Protein AF-A0AAV1FDQ7-F1 (afdb_monomer)

Radius of gyration: 125.95 Å; Cα contacts (8 Å, |Δi|>4): 71; chains: 1; bounding box: 216×86×401 Å

Organism: Xyrichtys novacula (NCBI:txid13765)

Sequence (622 aa):
MDLMEIDDGIYMKRNLRMDGADLQRRKSPSRCVSVSLGLLCAVLLAGNAAQFIYYYLFGHPISAYLMPAGNSSGALTTDREQFEAKLSNLTTEKDQLQNSYDLLRTDKEALLTRFNTLQTETEQLQSKCKSLGADKDQLEEKIDKVRGNLTREKDQLQQNYNNISEEKDQLQTNLNNMQENLDTLQKEKDEVQTKLVTMRTNRDELQRSCSSLKSDKDELQISLTNLTLSRNQLQNSFDSLMAEKRGLQTLHDSLQREREKLQTESRSLGRDKDQLEKMIDKVRGNLTEEKDQLQQNYNNLRRERDQLQTNFNNMQKNNANLQKDKANLQTNRDDIQRSYNSLRSEKDQLQRGKDALQTRYSSLQREKDQLQQNFNTVKQEKDQLQTNFANVQKNYANLQRDKADLQTKFTTLTTNRDALQRSYNSLRSEKDQLHRDKDALQTRYSSLQREKDQLQQNYNAAKREKDQLQTNFANVQKNYANLQRDKADLQTNRDDIHRRYTSLRSEKEQLQRSKDALQTRYSSLQRETEQLRTNLSSVTAVKDQLEKKICKIKGRPCEAGWRRFDISCYYISTAKKTWSSSRAQCALSGADLAIIDSREEQVSEVGRKGEVIRACSALSKI

Foldseek 3Di:
DDDDDDDDDDDDDDDDDDDDDDDDDDDDDDPDPVVVVVVVVVVVVVVVVVVVVVCVPPDDDDDYDDDDDDDDDDDPPPVVVVVVVVVVVVVVVVVVVVVVVVVVVVVVVVVVVVVVVVVVVVVVVVVVVVVVVVVVVVVVVVVVVVVVVVVVVVVVVVVVVVVVVVVVVVVVVVVVVVVVVVVVVVVVVVVVVVVVVVVVVVVVVVVVVVVVVVVVVVVVVVVVVVVVVVVVVVVVVVVVVVVVVVVVVVVVVVVVVVVVPPPPPPDDDDDDDDPDVPDPCPVVPVVVVVVVVVVVVVVVVVVVVVVVVVVVVVVVVVVVVVVVVVVVVVVVVVVVVVVVVVVVVVVVVVVVVVVVVVVVVVVVVVVVVVVVVVVVVVVVVVVVVVVVVVVVVVVVVVVVVVVVVVVVVVVVVVVVVVVVVVVVVVVVVVVVVVVVVVVVVVVVVVVVVVVVVVVVVVVVVVVVVVVVVVVVVVVVVVVVVVVVVVVVVVVVVVVVVVVVVVVVVVVVVVVVVVVVVVVVVVVVVVVVVVVVVVVVVVVVVVVVVVVVVPPDDDDDDDDPQWDDDRQWTWHFDPDDDDPVVVQVVLVVVVWGWDDDDDPVSVPVDDDDDPDDTIITIDRDDD

Solvent-accessible surface area (backbone atoms only — not comparable to full-atom values): 35989 Å² total; per-residue (Å²): 136,81,90,83,87,87,90,83,88,85,89,86,87,78,89,81,82,89,84,89,85,88,84,83,88,82,82,88,81,89,87,68,71,72,63,63,57,54,56,56,53,54,54,57,52,54,53,53,53,52,56,55,50,56,59,70,76,70,72,76,90,80,82,86,90,86,88,83,90,79,91,81,91,88,80,67,64,65,62,50,51,52,50,51,50,50,50,50,50,53,47,51,53,48,52,50,50,48,50,54,49,53,51,51,49,50,51,49,51,53,50,50,53,52,48,52,50,52,49,53,51,48,53,50,50,51,52,50,51,52,51,53,48,52,53,48,54,55,48,52,52,48,50,51,51,51,52,52,50,53,50,52,53,50,51,50,51,51,49,51,48,52,52,53,49,51,52,49,53,51,50,50,51,52,50,51,54,52,50,54,50,50,53,49,52,50,51,51,48,53,51,52,51,50,52,52,51,52,51,48,53,52,49,54,51,50,50,52,50,51,54,50,53,50,50,53,50,53,54,50,50,53,51,52,52,52,52,51,52,53,50,52,54,51,50,55,54,52,55,53,55,55,53,54,55,52,56,55,53,57,56,55,66,53,59,59,62,63,64,69,73,76,72,75,88,80,80,86,88,84,80,89,88,70,98,72,88,80,80,72,66,80,76,64,54,73,68,49,59,60,52,51,53,52,52,52,50,52,53,48,56,49,50,52,49,54,50,51,50,51,50,50,54,51,51,52,52,50,51,52,48,51,52,50,51,51,53,51,53,50,50,53,49,53,50,50,51,52,52,50,54,51,53,50,51,50,51,54,49,52,50,52,52,49,54,52,49,53,50,51,51,53,49,51,50,51,51,50,55,50,52,53,50,50,50,52,51,56,50,51,52,50,56,48,50,52,52,50,50,54,50,52,53,51,50,52,55,49,53,54,48,52,50,52,52,50,52,53,50,52,52,49,52,50,52,52,51,52,52,49,51,51,52,51,53,51,53,51,52,50,53,53,48,52,49,53,52,50,54,53,49,52,52,50,51,55,50,53,50,51,52,52,53,50,50,53,51,52,50,54,50,54,50,51,52,50,56,49,49,52,52,50,50,53,50,52,52,51,50,52,54,48,53,53,48,53,52,51,51,49,50,51,50,51,52,49,51,50,50,52,52,53,49,53,49,52,50,51,54,50,52,49,53,51,50,53,52,50,53,50,52,52,54,50,51,51,51,53,52,50,52,52,52,54,54,52,53,56,59,52,57,59,54,60,63,61,62,69,72,71,76,85,80,86,88,85,85,71,61,92,89,40,51,72,55,99,82,37,37,36,40,81,56,92,77,91,69,56,72,75,58,49,39,56,53,23,49,76,72,76,23,41,62,53,82,85,88,49,75,73,72,56,65,81,61,82,89,90,66,103,66,95,76,71,37,28,34,40,82,68,86,131

pLDDT: mean 76.44, std 18.65, range [29.14, 95.94]

InterPro domains:
  IPR016186 C-type lectin-like/link domain superfamily [G3DSA:3.10.100.10] (556-614)
  IPR016187 C-type lectin fold [SSF56436] (551-602)
  IPR053108 Chlamydial Translocated Actin-Recruiting Phosphoprotein [PTHR36975] (445-554)

Secondary structure (DSSP, 8-state):
--------------------------------SHHHHHHHHHHHHHHHHHHHHHHHHS---------------SSSHHHHHHHHHHHHHHHHHHHHHHHHHHHHHHHHHHHHHHHHHHHHHHHHHHHHHHHHHHHHHHHHHHHHHHHHHHHHHHHHHHHHHHHHHHHHHHHHHHHHHHHHHHHHHHHHHHHHHHHHHHHHHHHHHHHHHHHHHHHHHHHHHHHHHHHHHHHHHHHHHHHHHHHHHHHHHHHHHHHHHHHGGGSSSS------S-TTS-SSGGGTTHHHHHHHHHHHHHHHHHHHHHHHHHHHHHHHHHHHHHHHHHHHHHHHHHHHHHHHHHHHHHHHHHHHHHHHHHHHHHHHHHHHHHHHHHHHHHHHHHHHHHHHHHHHHHHHHHHHHHHHHHHHHHHHHHHHHHHHHHHHHHHHHHHHHHHHHHHHHHHHHHHHHHHHHHHHHHHHHHHHHHHHHHHHHHHHHHHHHHHHHHHHHHHHHHHHHHHHHHHHHHHHHHHHHHHHHHHHHHHHHHHHHHHHHHHHHHHHHHHHHHHTTSTTS---PPPTTPEEETTEEEEE--S---HHHHHHHHHHTT-EE----SHHHHHS---SSSS---EEEE----

Mean predicted aligned error: 24.31 Å

Structure (mmCIF, N/CA/C/O backbone):
data_AF-A0AAV1FDQ7-F1
#
_entry.id   AF-A0AAV1FDQ7-F1
#
loop_
_atom_site.group_PDB
_atom_site.id
_atom_site.type_symbol
_atom_site.label_atom_id
_atom_site.label_alt_id
_atom_site.label_comp_id
_atom_site.label_asym_id
_atom_site.label_entity_id
_atom_site.label_seq_id
_atom_site.pdbx_PDB_ins_code
_atom_site.Cartn_x
_atom_site.Cartn_y
_atom_site.Cartn_z
_atom_site.occupancy
_atom_site.B_iso_or_equiv
_atom_site.auth_seq_id
_atom_site.auth_comp_id
_atom_site.auth_asym_id
_atom_site.auth_atom_id
_atom_site.pdbx_PDB_model_num
ATOM 1 N N . MET A 1 1 ? -17.562 -57.850 25.272 1.00 39.81 1 MET A N 1
ATOM 2 C CA . MET A 1 1 ? -17.721 -58.477 23.950 1.00 39.81 1 MET A CA 1
ATOM 3 C C . MET A 1 1 ? -16.662 -57.874 23.052 1.00 39.81 1 MET A C 1
ATOM 5 O O . MET A 1 1 ? -16.782 -56.713 22.693 1.00 39.81 1 MET A O 1
ATOM 9 N N . ASP A 1 2 ? -15.598 -58.664 22.913 1.00 41.19 2 ASP A N 1
ATOM 10 C CA . ASP A 1 2 ? -14.579 -58.796 21.860 1.00 41.19 2 ASP A CA 1
ATOM 11 C C . ASP A 1 2 ? -13.880 -57.526 21.340 1.00 41.19 2 ASP A C 1
ATOM 13 O O . ASP A 1 2 ? -14.502 -56.664 20.731 1.00 41.19 2 ASP A O 1
ATOM 17 N N . LEU A 1 3 ? -12.617 -57.266 21.711 1.00 43.78 3 LEU A N 1
ATOM 18 C CA . LEU A 1 3 ? -11.349 -57.901 21.271 1.00 43.78 3 LEU A CA 1
ATOM 19 C C . LEU A 1 3 ? -11.074 -57.736 19.772 1.00 43.78 3 LEU A C 1
ATOM 21 O O . LEU A 1 3 ? -11.681 -58.424 18.962 1.00 43.78 3 LEU A O 1
ATOM 25 N N . MET A 1 4 ? -10.047 -56.944 19.440 1.00 31.88 4 MET A N 1
ATOM 26 C CA . MET A 1 4 ? -8.878 -57.492 18.744 1.00 31.88 4 MET A CA 1
ATOM 27 C C . MET A 1 4 ? -7.680 -56.533 18.802 1.00 31.88 4 MET A C 1
ATOM 29 O O . MET A 1 4 ? -7.767 -55.372 18.410 1.00 31.88 4 MET A O 1
ATOM 33 N N . GLU A 1 5 ? -6.579 -57.070 19.321 1.00 38.28 5 GLU A N 1
ATOM 34 C CA . GLU A 1 5 ? -5.202 -56.590 19.210 1.00 38.28 5 GLU A CA 1
ATOM 35 C C . GLU A 1 5 ? -4.737 -56.553 17.741 1.00 38.28 5 GLU A C 1
ATOM 37 O O . GLU A 1 5 ? -5.259 -57.298 16.910 1.00 38.28 5 GLU A O 1
ATOM 42 N N . ILE A 1 6 ? -3.716 -55.747 17.430 1.00 36.31 6 ILE A N 1
ATOM 43 C CA . ILE A 1 6 ? -2.379 -56.230 17.028 1.00 36.31 6 ILE A CA 1
ATOM 44 C C . ILE A 1 6 ? -1.391 -55.050 16.953 1.00 36.31 6 ILE A C 1
ATOM 46 O O . ILE A 1 6 ? -1.737 -53.913 16.641 1.00 36.31 6 ILE A O 1
ATOM 50 N N . ASP A 1 7 ? -0.182 -55.429 17.340 1.00 33.66 7 ASP A N 1
ATOM 51 C CA . ASP A 1 7 ? 1.069 -54.763 17.676 1.00 33.66 7 ASP A CA 1
ATOM 52 C C . ASP A 1 7 ? 1.894 -54.243 16.470 1.00 33.66 7 ASP A C 1
ATOM 54 O O . ASP A 1 7 ? 1.468 -54.340 15.321 1.00 33.66 7 ASP A O 1
ATOM 58 N N . ASP A 1 8 ? 3.108 -53.777 16.797 1.00 35.78 8 ASP A N 1
ATOM 59 C CA . ASP A 1 8 ? 4.265 -53.342 15.983 1.00 35.78 8 ASP A CA 1
ATOM 60 C C . ASP A 1 8 ? 4.381 -51.805 15.852 1.00 35.78 8 ASP A C 1
ATOM 62 O O . ASP A 1 8 ? 3.680 -51.152 15.088 1.00 35.78 8 ASP A O 1
ATOM 66 N N . GLY A 1 9 ? 5.237 -51.080 16.579 1.00 33.59 9 GLY A N 1
ATOM 67 C CA . GLY A 1 9 ? 6.568 -51.420 17.073 1.00 33.59 9 GLY A CA 1
ATOM 68 C C . GLY A 1 9 ? 7.627 -50.846 16.127 1.00 33.59 9 GLY A C 1
ATOM 69 O O . GLY A 1 9 ? 7.835 -51.389 15.055 1.00 33.59 9 GLY A O 1
ATOM 70 N N . ILE A 1 10 ? 8.295 -49.751 16.520 1.00 37.28 10 ILE A N 1
ATOM 71 C CA . ILE A 1 10 ? 9.750 -49.532 16.378 1.00 37.28 10 ILE A CA 1
ATOM 72 C C . ILE A 1 10 ? 10.156 -48.315 17.230 1.00 37.28 10 ILE A C 1
ATOM 74 O O . ILE A 1 10 ? 9.816 -47.158 16.986 1.00 37.28 10 ILE A O 1
ATOM 78 N N . TYR A 1 11 ? 10.906 -48.651 18.274 1.00 33.81 11 TYR A N 1
ATOM 79 C CA . TYR A 1 11 ? 11.728 -47.806 19.129 1.00 33.81 11 TYR A CA 1
ATOM 80 C C . TYR A 1 11 ? 12.886 -47.158 18.349 1.00 33.81 11 TYR A C 1
ATOM 82 O O . TYR A 1 11 ? 13.502 -47.816 17.519 1.00 33.81 11 TYR A O 1
ATOM 90 N N . MET A 1 12 ? 13.312 -45.953 18.747 1.00 32.78 12 MET A N 1
ATOM 91 C CA . MET A 1 12 ? 14.626 -45.755 19.393 1.00 32.78 12 MET A CA 1
ATOM 92 C C . MET A 1 12 ? 14.861 -44.279 19.737 1.00 32.78 12 MET A C 1
ATOM 94 O O . MET A 1 12 ? 15.244 -43.446 18.921 1.00 32.78 12 MET A O 1
ATOM 98 N N . LYS A 1 13 ? 14.689 -43.995 21.026 1.00 39.06 13 LYS A N 1
ATOM 99 C CA . LYS A 1 13 ? 15.276 -42.874 21.754 1.00 39.06 13 LYS A CA 1
ATOM 100 C C . LYS A 1 13 ? 16.568 -43.410 22.375 1.00 39.06 13 LYS A C 1
ATOM 102 O O . LYS A 1 13 ? 16.488 -44.391 23.112 1.00 39.06 13 LYS A O 1
ATOM 107 N N . ARG A 1 14 ? 17.727 -42.781 22.155 1.00 32.84 14 ARG A N 1
ATOM 108 C CA . ARG A 1 14 ? 18.859 -42.868 23.098 1.00 32.84 14 ARG A CA 1
ATOM 109 C C . ARG A 1 14 ? 19.890 -41.762 22.885 1.00 32.84 14 ARG A C 1
ATOM 111 O O . ARG A 1 14 ? 20.634 -41.750 21.915 1.00 32.84 14 ARG A O 1
ATOM 118 N N . ASN A 1 15 ? 19.947 -40.884 23.883 1.00 36.38 15 ASN A N 1
ATOM 119 C CA . ASN A 1 15 ? 21.189 -40.286 24.359 1.00 36.38 15 ASN A CA 1
ATOM 120 C C . ASN A 1 15 ? 22.180 -41.395 24.743 1.00 36.38 15 ASN A C 1
ATOM 122 O O . ASN A 1 15 ? 21.734 -42.416 25.271 1.00 36.38 15 ASN A O 1
ATOM 126 N N . LEU A 1 16 ? 23.487 -41.143 24.608 1.00 34.88 16 LEU A N 1
ATOM 127 C CA . LEU A 1 16 ? 24.460 -41.215 25.714 1.00 34.88 16 LEU A CA 1
ATOM 128 C C . LEU A 1 16 ? 25.913 -40.989 25.243 1.00 34.88 16 LEU A C 1
ATOM 130 O O . LEU A 1 16 ? 26.389 -41.642 24.327 1.00 34.88 16 LEU A O 1
ATOM 134 N N . ARG A 1 17 ? 26.577 -40.119 26.016 1.00 29.23 17 ARG A N 1
ATOM 135 C CA . ARG A 1 17 ? 27.953 -40.175 26.545 1.00 29.23 17 ARG A CA 1
ATOM 136 C C . ARG A 1 17 ? 29.190 -40.151 25.634 1.00 29.23 17 ARG A C 1
ATOM 138 O O . ARG A 1 17 ? 29.444 -41.023 24.818 1.00 29.23 17 ARG A O 1
ATOM 145 N N . MET A 1 18 ? 30.018 -39.171 26.000 1.00 41.91 18 MET A N 1
ATOM 146 C CA . MET A 1 18 ? 31.480 -39.162 26.025 1.00 41.91 18 MET A CA 1
ATOM 147 C C . MET A 1 18 ? 32.102 -40.459 26.564 1.00 41.91 18 MET A C 1
ATOM 149 O O . MET A 1 18 ? 31.639 -40.969 27.582 1.00 41.91 18 MET A O 1
ATOM 153 N N . ASP A 1 19 ? 33.223 -40.865 25.970 1.00 30.69 19 ASP A N 1
ATOM 154 C CA . ASP A 1 19 ? 34.445 -41.218 26.702 1.00 30.69 19 ASP A CA 1
ATOM 155 C C . ASP A 1 19 ? 35.667 -41.062 25.783 1.00 30.69 19 ASP A C 1
ATOM 157 O O . ASP A 1 19 ? 35.579 -41.230 24.565 1.00 30.69 19 ASP A O 1
ATOM 161 N N . GLY A 1 20 ? 36.786 -40.645 26.375 1.00 34.03 20 GLY A N 1
ATOM 162 C CA . GLY A 1 20 ? 38.020 -40.305 25.675 1.00 34.03 20 GLY A CA 1
ATOM 163 C C . GLY A 1 20 ? 38.980 -41.476 25.469 1.00 34.03 20 GLY A C 1
ATOM 164 O O . GLY A 1 20 ? 38.805 -42.560 26.016 1.00 34.03 20 GLY A O 1
ATOM 165 N N . ALA A 1 21 ? 40.051 -41.209 24.721 1.00 31.16 21 ALA A N 1
ATOM 166 C CA . ALA A 1 21 ? 41.313 -41.931 24.829 1.00 31.16 21 ALA A CA 1
ATOM 167 C C . ALA A 1 21 ? 42.469 -41.043 24.340 1.00 31.16 21 ALA A C 1
ATOM 169 O O . ALA A 1 21 ? 42.507 -40.597 23.195 1.00 31.16 21 ALA A O 1
ATOM 170 N N . ASP A 1 22 ? 43.391 -40.798 25.261 1.00 33.78 22 ASP A N 1
ATOM 171 C CA . ASP A 1 22 ? 44.735 -40.256 25.084 1.00 33.78 22 ASP A CA 1
ATOM 172 C C . ASP A 1 22 ? 45.698 -41.427 24.794 1.00 33.78 22 ASP A C 1
ATOM 174 O O . ASP A 1 22 ? 45.510 -42.488 25.387 1.00 33.78 22 ASP A O 1
ATOM 178 N N . LEU A 1 23 ? 46.698 -41.258 23.909 1.00 32.56 23 LEU A N 1
ATOM 179 C CA . LEU A 1 23 ? 48.021 -41.927 23.958 1.00 32.56 23 LEU A CA 1
ATOM 180 C C . LEU A 1 23 ? 48.920 -41.590 22.741 1.00 32.56 23 LEU A C 1
ATOM 182 O O . LEU A 1 23 ? 48.810 -42.144 21.654 1.00 32.56 23 LEU A O 1
ATOM 186 N N . GLN A 1 24 ? 49.887 -40.711 23.017 1.00 32.94 24 GLN A N 1
ATOM 187 C CA . GLN A 1 24 ? 51.336 -40.851 22.769 1.00 32.94 24 GLN A CA 1
ATOM 188 C C . GLN A 1 24 ? 51.938 -41.108 21.361 1.00 32.94 24 GLN A C 1
ATOM 190 O O . GLN A 1 24 ? 51.917 -42.199 20.810 1.00 32.94 24 GLN A O 1
ATOM 195 N N . ARG A 1 25 ? 52.751 -40.111 20.954 1.00 33.16 25 ARG A N 1
ATOM 196 C CA . ARG A 1 25 ? 54.178 -40.184 20.529 1.00 33.16 25 ARG A CA 1
ATOM 197 C C . ARG A 1 25 ? 54.623 -41.312 19.569 1.00 33.16 25 ARG A C 1
ATOM 199 O O . ARG A 1 25 ? 54.860 -42.429 20.014 1.00 33.16 25 ARG A O 1
ATOM 206 N N . ARG A 1 26 ? 55.157 -40.908 18.397 1.00 29.14 26 ARG A N 1
ATOM 207 C CA . ARG A 1 26 ? 56.609 -40.993 18.051 1.00 29.14 26 ARG A CA 1
ATOM 208 C C . ARG A 1 26 ? 56.973 -40.342 16.692 1.00 29.14 26 ARG A C 1
ATOM 210 O O . ARG A 1 26 ? 56.459 -40.720 15.655 1.00 29.14 26 ARG A O 1
ATOM 217 N N . LYS A 1 27 ? 57.911 -39.384 16.771 1.00 32.66 27 LYS A N 1
ATOM 218 C CA . LYS A 1 27 ? 59.115 -39.107 15.941 1.00 32.66 27 LYS A CA 1
ATOM 219 C C . LYS A 1 27 ? 59.131 -39.439 14.422 1.00 32.66 27 LYS A C 1
ATOM 221 O O . LYS A 1 27 ? 59.220 -40.606 14.074 1.00 32.66 27 LYS A O 1
ATOM 226 N N . SER A 1 28 ? 59.156 -38.364 13.604 1.00 42.03 28 SER A N 1
ATOM 227 C CA . SER A 1 28 ? 60.113 -37.930 12.527 1.00 42.03 28 SER A CA 1
ATOM 228 C C . SER A 1 28 ? 60.907 -38.955 11.672 1.00 42.03 28 SER A C 1
ATOM 230 O O . SER A 1 28 ? 61.132 -40.061 12.144 1.00 42.03 28 SER A O 1
ATOM 232 N N . PRO A 1 29 ? 61.537 -38.590 10.512 1.00 46.94 29 PRO A N 1
ATOM 233 C CA . PRO A 1 29 ? 61.459 -37.382 9.651 1.00 46.94 29 PRO A CA 1
ATOM 234 C C . PRO A 1 29 ? 61.401 -37.683 8.118 1.00 46.94 29 PRO A C 1
ATOM 236 O O . PRO A 1 29 ? 62.056 -38.604 7.637 1.00 46.94 29 PRO A O 1
ATOM 239 N N . SER A 1 30 ? 60.747 -36.847 7.297 1.00 39.66 30 SER A N 1
ATOM 240 C CA . SER A 1 30 ? 60.911 -36.936 5.829 1.00 39.66 30 SER A CA 1
ATOM 241 C C . SER A 1 30 ? 62.027 -36.012 5.342 1.00 39.66 30 SER A C 1
ATOM 243 O O . SER A 1 30 ? 61.880 -34.796 5.209 1.00 39.66 30 SER A O 1
ATOM 245 N N . ARG A 1 31 ? 63.184 -36.640 5.127 1.00 53.75 31 ARG A N 1
ATOM 246 C CA . ARG A 1 31 ? 64.336 -36.139 4.382 1.00 53.75 31 ARG A CA 1
ATOM 247 C C . ARG A 1 31 ? 63.943 -35.993 2.908 1.00 53.75 31 ARG A C 1
ATOM 249 O O . ARG A 1 31 ? 63.901 -36.997 2.212 1.00 53.75 31 ARG A O 1
ATOM 256 N N . CYS A 1 32 ? 63.690 -34.778 2.421 1.00 52.53 32 CYS A N 1
ATOM 257 C CA . CYS A 1 32 ? 63.783 -34.517 0.973 1.00 52.53 32 CYS A CA 1
ATOM 258 C C . CYS A 1 32 ? 63.946 -33.040 0.569 1.00 52.53 32 CYS A C 1
ATOM 260 O O . CYS A 1 32 ? 64.298 -32.775 -0.574 1.00 52.53 32 CYS A O 1
ATOM 262 N N . VAL A 1 33 ? 63.742 -32.068 1.468 1.00 53.34 33 VAL A N 1
ATOM 263 C CA . VAL A 1 33 ? 63.750 -30.636 1.084 1.00 53.34 33 VAL A CA 1
ATOM 264 C C . VAL A 1 33 ? 65.079 -29.925 1.398 1.00 53.34 33 VAL A C 1
ATOM 266 O O . VAL A 1 33 ? 65.378 -28.886 0.817 1.00 53.34 33 VAL A O 1
ATOM 269 N N . SER A 1 34 ? 65.949 -30.508 2.231 1.00 56.62 34 SER A N 1
ATOM 270 C CA . SER A 1 34 ? 67.264 -29.921 2.546 1.00 56.62 34 SER A CA 1
ATOM 271 C C . SER A 1 34 ? 68.376 -30.259 1.542 1.00 56.62 34 SER A C 1
ATOM 273 O O . SER A 1 34 ? 69.405 -29.589 1.541 1.00 56.62 34 SER A O 1
ATOM 275 N N . VAL A 1 35 ? 68.191 -31.259 0.670 1.00 56.72 35 VAL A N 1
ATOM 276 C CA . VAL A 1 35 ? 69.197 -31.647 -0.344 1.00 56.72 35 VAL A CA 1
ATOM 277 C C . VAL A 1 35 ? 69.063 -30.797 -1.618 1.00 56.72 35 VAL A C 1
ATOM 279 O O . VAL A 1 35 ? 70.065 -30.456 -2.242 1.00 56.72 35 VAL A O 1
ATOM 282 N N . SER A 1 36 ? 67.849 -30.348 -1.949 1.00 56.47 36 SER A N 1
ATOM 283 C CA . SER A 1 36 ? 67.568 -29.533 -3.142 1.00 56.47 36 SER A CA 1
ATOM 284 C C . SER A 1 36 ? 68.010 -28.072 -2.996 1.00 56.47 36 SER A C 1
ATOM 286 O O . SER A 1 36 ? 68.408 -27.446 -3.975 1.00 56.47 36 SER A O 1
ATOM 288 N N . LEU A 1 37 ? 67.990 -27.531 -1.772 1.00 58.34 37 LEU A N 1
ATOM 289 C CA . LEU A 1 37 ? 68.412 -26.152 -1.495 1.00 58.34 37 LEU A CA 1
ATOM 290 C C . LEU A 1 37 ? 69.946 -26.017 -1.388 1.00 58.34 37 LEU A C 1
ATOM 292 O O . LEU A 1 37 ? 70.502 -24.973 -1.721 1.00 58.34 37 LEU A O 1
ATOM 296 N N . GLY A 1 38 ? 70.645 -27.089 -0.989 1.00 63.59 38 GLY A N 1
ATOM 297 C CA . GLY A 1 38 ? 72.112 -27.126 -0.913 1.00 63.59 38 GLY A CA 1
ATOM 298 C C . GLY A 1 38 ? 72.805 -27.188 -2.281 1.00 63.59 38 GLY A C 1
ATOM 299 O O . GLY A 1 38 ? 73.820 -26.525 -2.483 1.00 63.59 38 GLY A O 1
ATOM 300 N N . LEU A 1 39 ? 72.232 -27.918 -3.249 1.00 61.91 39 LEU A N 1
ATOM 301 C CA . LEU A 1 39 ? 72.766 -28.007 -4.618 1.00 61.91 39 LEU A CA 1
ATOM 302 C C . LEU A 1 39 ? 72.620 -26.688 -5.398 1.00 61.91 39 LEU A C 1
ATOM 304 O O . LEU A 1 39 ? 73.506 -26.331 -6.171 1.00 61.91 39 LEU A O 1
ATOM 308 N N . LEU A 1 40 ? 71.553 -25.923 -5.144 1.00 63.06 40 LEU A N 1
ATOM 309 C CA . LEU A 1 40 ? 71.305 -24.628 -5.789 1.00 63.06 40 LEU A CA 1
ATOM 310 C C . LEU A 1 40 ? 72.262 -23.524 -5.294 1.00 63.06 40 LEU A C 1
ATOM 312 O O . LEU A 1 40 ? 72.728 -22.716 -6.096 1.00 63.06 40 LEU A O 1
ATOM 316 N N . CYS A 1 41 ? 72.644 -23.537 -4.011 1.00 64.06 41 CYS A N 1
ATOM 317 C CA . CYS A 1 41 ? 73.664 -22.623 -3.478 1.00 64.06 41 CYS A CA 1
ATOM 318 C C . CYS A 1 41 ? 75.093 -22.959 -3.948 1.00 64.06 41 CYS A C 1
ATOM 320 O O . CYS A 1 41 ? 75.891 -22.045 -4.152 1.00 64.06 41 CYS A O 1
ATOM 322 N N . ALA A 1 42 ? 75.427 -24.237 -4.173 1.00 66.06 42 ALA A N 1
ATOM 323 C CA . ALA A 1 42 ? 76.756 -24.637 -4.652 1.00 66.06 42 ALA A CA 1
ATOM 324 C C . ALA A 1 42 ? 77.011 -24.242 -6.124 1.00 66.06 42 ALA A C 1
ATOM 326 O O . ALA A 1 42 ? 78.117 -23.822 -6.466 1.00 66.06 42 ALA A O 1
ATOM 327 N N . VAL A 1 43 ? 75.986 -24.300 -6.985 1.00 71.94 43 VAL A N 1
ATOM 328 C CA . VAL A 1 43 ? 76.089 -23.895 -8.404 1.00 71.94 43 VAL A CA 1
ATOM 329 C C . VAL A 1 43 ? 76.219 -22.372 -8.551 1.00 71.94 43 VAL A C 1
ATOM 331 O O . VAL A 1 43 ? 77.006 -21.893 -9.368 1.00 71.94 43 VAL A O 1
ATOM 334 N N . LEU A 1 44 ? 75.520 -21.597 -7.716 1.00 68.69 44 LEU A N 1
ATOM 335 C CA . LEU A 1 44 ? 75.592 -20.130 -7.734 1.00 68.69 44 LEU A CA 1
ATOM 336 C C . LEU A 1 44 ? 76.906 -19.581 -7.147 1.00 68.69 44 LEU A C 1
ATOM 338 O O . LEU A 1 44 ? 77.371 -18.523 -7.577 1.00 68.69 44 LEU A O 1
ATOM 342 N N . LEU A 1 45 ? 77.548 -20.302 -6.221 1.00 69.81 45 LEU A N 1
ATOM 343 C CA . LEU A 1 45 ? 78.880 -19.946 -5.712 1.00 69.81 45 LEU A CA 1
ATOM 344 C C . LEU A 1 45 ? 80.006 -20.310 -6.697 1.00 69.81 45 LEU A C 1
ATOM 346 O O . LEU A 1 45 ? 80.949 -19.535 -6.844 1.00 69.81 45 LEU A O 1
ATOM 350 N N . ALA A 1 46 ? 79.884 -21.417 -7.441 1.00 67.81 46 ALA A N 1
ATOM 351 C CA . ALA A 1 46 ? 80.844 -21.782 -8.490 1.00 67.81 46 ALA A CA 1
ATOM 352 C C . ALA A 1 46 ? 80.797 -20.826 -9.702 1.00 67.81 46 ALA A C 1
ATOM 354 O O . ALA A 1 46 ? 81.842 -20.468 -10.245 1.00 67.81 46 ALA A O 1
ATOM 355 N N . GLY A 1 47 ? 79.604 -20.347 -10.085 1.00 69.19 47 GLY A N 1
ATOM 356 C CA . GLY A 1 47 ? 79.438 -19.363 -11.165 1.00 69.19 47 GLY A CA 1
ATOM 357 C C . GLY A 1 47 ? 80.027 -17.987 -10.834 1.00 69.19 47 GLY A C 1
ATOM 358 O O . GLY A 1 47 ? 80.709 -17.389 -11.664 1.00 69.19 47 GLY A O 1
ATOM 359 N N . ASN A 1 48 ? 79.853 -17.510 -9.597 1.00 65.06 48 ASN A N 1
ATOM 360 C CA . ASN A 1 48 ? 80.425 -16.229 -9.168 1.00 65.06 48 ASN A CA 1
ATOM 361 C C . ASN A 1 48 ? 81.953 -16.288 -8.977 1.00 65.06 48 ASN A C 1
ATOM 363 O O . ASN A 1 48 ? 82.632 -15.303 -9.259 1.00 65.06 48 ASN A O 1
ATOM 367 N N . ALA A 1 49 ? 82.518 -17.439 -8.588 1.00 64.56 49 ALA A N 1
ATOM 368 C CA . ALA A 1 49 ? 83.971 -17.630 -8.531 1.00 64.56 49 ALA A CA 1
ATOM 369 C C . ALA A 1 49 ? 84.625 -17.653 -9.932 1.00 64.56 49 ALA A C 1
ATOM 371 O O . ALA A 1 49 ? 85.707 -17.094 -10.111 1.00 64.56 49 ALA A O 1
ATOM 372 N N . ALA A 1 50 ? 83.956 -18.219 -10.946 1.00 61.53 50 ALA A N 1
ATOM 373 C CA . ALA A 1 50 ? 84.432 -18.200 -12.335 1.00 61.53 50 ALA A CA 1
ATOM 374 C C . ALA A 1 50 ? 84.393 -16.788 -12.955 1.00 61.53 50 ALA A C 1
ATOM 376 O O . ALA A 1 50 ? 85.327 -16.391 -13.654 1.00 61.53 50 ALA A O 1
ATOM 377 N N . GLN A 1 51 ? 83.361 -15.998 -12.633 1.00 61.50 51 GLN A N 1
ATOM 378 C CA . GLN A 1 51 ? 83.238 -14.601 -13.065 1.00 61.50 51 GLN A CA 1
ATOM 379 C C . GLN A 1 51 ? 84.337 -13.710 -12.451 1.00 61.50 51 GLN A C 1
ATOM 381 O O . GLN A 1 51 ? 84.863 -12.819 -13.117 1.00 61.50 51 GLN A O 1
ATOM 386 N N . PHE A 1 52 ? 84.722 -13.980 -11.198 1.00 61.94 52 PHE A N 1
ATOM 387 C CA . PHE A 1 52 ? 85.765 -13.232 -10.490 1.00 61.94 52 PHE A CA 1
ATOM 388 C C . PHE A 1 52 ? 87.183 -13.558 -11.004 1.00 61.94 52 PHE A C 1
ATOM 390 O O . PHE A 1 52 ? 88.021 -12.665 -11.085 1.00 61.94 52 PHE A O 1
ATOM 397 N N . ILE A 1 53 ? 87.446 -14.804 -11.430 1.00 62.25 53 ILE A N 1
ATOM 398 C CA . ILE A 1 53 ? 88.730 -15.223 -12.03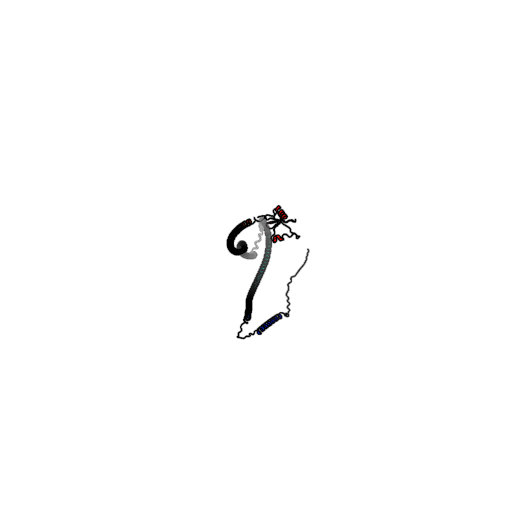4 1.00 62.25 53 ILE A CA 1
ATOM 399 C C . ILE A 1 53 ? 88.888 -14.686 -13.471 1.00 62.25 53 ILE A C 1
ATOM 401 O O . ILE A 1 53 ? 89.988 -14.285 -13.855 1.00 62.25 53 ILE A O 1
ATOM 405 N N . TYR A 1 54 ? 87.801 -14.604 -14.251 1.00 64.75 54 TYR A N 1
ATOM 406 C CA . TYR A 1 54 ? 87.822 -14.058 -15.618 1.00 64.75 54 TYR A CA 1
ATOM 407 C C . TYR A 1 54 ? 88.206 -12.568 -15.655 1.00 64.75 54 TYR A C 1
ATOM 409 O O . TYR A 1 54 ? 89.008 -12.156 -16.492 1.00 64.75 54 TYR A O 1
ATOM 417 N N . TYR A 1 55 ? 87.707 -11.769 -14.705 1.00 60.66 55 TYR A N 1
ATOM 418 C CA . TYR A 1 55 ? 88.046 -10.345 -14.618 1.00 60.66 55 TYR A CA 1
ATOM 419 C C . TYR A 1 55 ? 89.447 -10.071 -14.043 1.00 60.66 55 TYR A C 1
ATOM 421 O O . TYR A 1 55 ? 90.033 -9.042 -14.374 1.00 60.66 55 TYR A O 1
ATOM 429 N N . TYR A 1 56 ? 90.014 -10.980 -13.238 1.00 56.12 56 TYR A N 1
ATOM 430 C CA . TYR A 1 56 ? 91.338 -10.790 -12.625 1.00 56.12 56 TYR A CA 1
ATOM 431 C C . TYR A 1 56 ? 92.519 -11.305 -13.473 1.00 56.12 56 TYR A C 1
ATOM 433 O O . TYR A 1 56 ? 93.630 -10.816 -13.291 1.00 56.12 56 TYR A O 1
ATOM 441 N N . LEU A 1 57 ? 92.315 -12.252 -14.405 1.00 53.06 57 LEU A N 1
ATOM 442 C CA . LEU A 1 57 ? 93.396 -12.800 -15.252 1.00 53.06 57 LEU A CA 1
ATOM 443 C C . LEU A 1 57 ? 93.561 -12.122 -16.626 1.00 53.06 57 LEU A C 1
ATOM 445 O O . LEU A 1 57 ? 94.633 -12.239 -17.212 1.00 53.06 57 LEU A O 1
ATOM 449 N N . PHE A 1 58 ? 92.554 -11.405 -17.144 1.00 52.94 58 PHE A N 1
ATOM 450 C CA . PHE A 1 58 ? 92.599 -10.827 -18.504 1.00 52.94 58 PHE A CA 1
ATOM 451 C C . PHE A 1 58 ? 92.431 -9.298 -18.587 1.00 52.94 58 PHE A C 1
ATOM 453 O O . PHE A 1 58 ? 92.344 -8.744 -19.679 1.00 52.94 58 PHE A O 1
ATOM 460 N N . GLY A 1 59 ? 92.438 -8.584 -17.460 1.00 47.41 59 GLY A N 1
ATOM 461 C CA . GLY A 1 59 ? 92.259 -7.128 -17.413 1.00 47.41 59 GLY A CA 1
ATOM 462 C C . GLY A 1 59 ? 93.544 -6.325 -17.192 1.00 47.41 59 GLY A C 1
ATOM 463 O O . GLY A 1 59 ? 93.564 -5.477 -16.306 1.00 47.41 59 GLY A O 1
ATOM 464 N N . HIS A 1 60 ? 94.619 -6.577 -17.947 1.00 41.59 60 HIS A N 1
ATOM 465 C CA . HIS A 1 60 ? 95.811 -5.717 -17.929 1.00 41.59 60 HIS A CA 1
ATOM 466 C C . HIS A 1 60 ? 95.776 -4.690 -19.075 1.00 41.59 60 HIS A C 1
ATOM 468 O O . HIS A 1 60 ? 95.703 -5.090 -20.237 1.00 41.59 60 HIS A O 1
ATOM 474 N N . PRO A 1 61 ? 95.895 -3.378 -18.791 1.00 57.03 61 PRO A N 1
ATOM 475 C CA . PRO A 1 61 ? 96.188 -2.378 -19.803 1.00 57.03 61 PRO A CA 1
ATOM 476 C C . PRO A 1 61 ? 97.712 -2.271 -19.987 1.00 57.03 61 PRO A C 1
ATOM 478 O O . PRO A 1 61 ? 98.431 -1.819 -19.098 1.00 57.03 61 PRO A O 1
ATOM 481 N N . ILE A 1 62 ? 98.203 -2.681 -21.156 1.00 38.00 62 ILE A N 1
ATOM 482 C CA . ILE A 1 62 ? 99.535 -2.353 -21.694 1.00 38.00 62 ILE A CA 1
ATOM 483 C C . ILE A 1 62 ? 99.232 -1.474 -22.918 1.00 38.00 62 ILE A C 1
ATOM 485 O O . ILE A 1 62 ? 98.563 -1.929 -23.837 1.00 38.00 62 ILE A O 1
ATOM 489 N N . SER A 1 63 ? 99.385 -0.149 -22.882 1.00 33.38 63 SER A N 1
ATOM 490 C CA . SER A 1 63 ? 100.602 0.669 -22.781 1.00 33.38 63 SER A CA 1
ATOM 491 C C . SER A 1 63 ? 101.538 0.558 -23.993 1.00 33.38 63 SER A C 1
ATOM 493 O O . SER A 1 63 ? 102.115 -0.490 -24.250 1.00 33.38 63 SER A O 1
ATOM 495 N N . ALA A 1 64 ? 101.754 1.725 -24.610 1.00 31.58 64 ALA A N 1
ATOM 496 C CA . ALA A 1 64 ? 103.043 2.227 -25.092 1.00 31.58 64 ALA A CA 1
ATOM 497 C C . ALA A 1 64 ? 103.522 1.948 -26.542 1.00 31.58 64 ALA A C 1
ATOM 499 O O . ALA A 1 64 ? 103.853 0.832 -26.916 1.00 31.58 64 ALA A O 1
ATOM 500 N N . TYR A 1 65 ? 103.776 3.084 -27.227 1.00 30.44 65 TYR A N 1
ATOM 501 C CA . TYR A 1 65 ? 105.047 3.475 -27.884 1.00 30.44 65 TYR A CA 1
ATOM 502 C C . TYR A 1 65 ? 105.240 3.256 -29.409 1.00 30.44 65 TYR A C 1
ATOM 504 O O . TYR A 1 65 ? 105.466 2.139 -29.850 1.00 30.44 65 TYR A O 1
ATOM 512 N N . LEU A 1 66 ? 105.275 4.351 -30.206 1.00 31.23 66 LEU A N 1
ATOM 513 C CA . LEU A 1 66 ? 106.498 4.988 -30.782 1.00 31.23 66 LEU A CA 1
ATOM 514 C C . LEU A 1 66 ? 106.235 5.879 -32.028 1.00 31.23 66 LEU A C 1
ATOM 516 O O . LEU A 1 66 ? 105.692 5.442 -33.035 1.00 31.23 66 LEU A O 1
ATOM 520 N N . MET A 1 67 ? 106.691 7.136 -31.946 1.00 37.03 67 MET A N 1
ATOM 521 C CA . MET A 1 67 ? 107.028 8.065 -33.053 1.00 37.03 67 MET A CA 1
ATOM 522 C C . MET A 1 67 ? 108.357 7.641 -33.754 1.00 37.03 67 MET A C 1
ATOM 524 O O . MET A 1 67 ? 109.024 6.772 -33.194 1.00 37.03 67 MET A O 1
ATOM 528 N N . PRO A 1 68 ? 108.930 8.343 -34.773 1.00 54.81 68 PRO A N 1
ATOM 529 C CA . PRO A 1 68 ? 108.408 9.070 -35.951 1.00 54.81 68 PRO A CA 1
ATOM 530 C C . PRO A 1 68 ? 109.163 8.765 -37.295 1.00 54.81 68 PRO A C 1
ATOM 532 O O . PRO A 1 68 ? 110.203 8.120 -37.314 1.00 54.81 68 PRO A O 1
ATOM 535 N N . ALA A 1 69 ? 108.671 9.386 -38.383 1.00 42.12 69 ALA A N 1
ATOM 536 C CA . ALA A 1 69 ? 109.370 9.898 -39.586 1.00 42.12 69 ALA A CA 1
ATOM 537 C C . ALA A 1 69 ? 109.986 8.954 -40.652 1.00 42.12 69 ALA A C 1
ATOM 539 O O . ALA A 1 69 ? 110.881 8.163 -40.383 1.00 42.12 69 ALA A O 1
ATOM 540 N N . GLY A 1 70 ? 109.632 9.219 -41.923 1.00 36.12 70 GLY A N 1
ATOM 541 C CA . GLY A 1 70 ? 110.509 8.954 -43.074 1.00 36.12 70 GLY A CA 1
ATOM 542 C C . GLY A 1 70 ? 109.816 8.547 -44.380 1.00 36.12 70 GLY A C 1
ATOM 543 O O . GLY A 1 70 ? 109.538 7.377 -44.585 1.00 36.12 70 GLY A O 1
ATOM 544 N N . ASN A 1 71 ? 109.590 9.528 -45.263 1.00 45.66 71 ASN A N 1
ATOM 545 C CA . ASN A 1 71 ? 109.374 9.449 -46.719 1.00 45.66 71 ASN A CA 1
ATOM 546 C C . ASN A 1 71 ? 109.389 8.063 -47.406 1.00 45.66 71 ASN A C 1
ATOM 548 O O . ASN A 1 71 ? 110.440 7.445 -47.550 1.00 45.66 71 ASN A O 1
ATOM 552 N N . SER A 1 72 ? 108.283 7.702 -48.063 1.00 38.12 72 SER A N 1
ATOM 553 C CA . SER A 1 72 ? 108.268 7.443 -49.517 1.00 38.12 72 SER A CA 1
ATOM 554 C C . SER A 1 72 ? 106.836 7.234 -50.033 1.00 38.12 72 SER A C 1
ATOM 556 O O . SER A 1 72 ? 106.027 6.491 -49.488 1.00 38.12 72 SER A O 1
ATOM 558 N N . SER A 1 73 ? 106.533 7.995 -51.078 1.00 50.16 73 SER A N 1
ATOM 559 C CA . SER A 1 73 ? 105.273 8.121 -51.810 1.00 50.16 73 SER A CA 1
ATOM 560 C C . SER A 1 73 ? 104.863 6.825 -52.531 1.00 50.16 73 SER A C 1
ATOM 562 O O . SER A 1 73 ? 105.679 6.267 -53.260 1.00 50.16 73 SER A O 1
ATOM 564 N N . GLY A 1 74 ? 103.581 6.433 -52.438 1.00 50.00 74 GLY A N 1
ATOM 565 C CA . GLY A 1 74 ? 102.890 5.790 -53.572 1.00 50.00 74 GLY A CA 1
ATOM 566 C C . GLY A 1 74 ? 101.973 4.585 -53.320 1.00 50.00 74 GLY A C 1
ATOM 567 O O . GLY A 1 74 ? 101.137 4.326 -54.177 1.00 50.00 74 GLY A O 1
ATOM 568 N N . ALA A 1 75 ? 102.077 3.855 -52.199 1.00 50.97 75 ALA A N 1
ATOM 569 C CA . ALA A 1 75 ? 101.351 2.575 -52.034 1.00 50.97 75 ALA A CA 1
ATOM 570 C C . ALA A 1 75 ? 100.632 2.362 -50.680 1.00 50.97 75 ALA A C 1
ATOM 572 O O . ALA A 1 75 ? 100.028 1.318 -50.472 1.00 50.97 75 ALA A O 1
ATOM 573 N N . LEU A 1 76 ? 100.653 3.345 -49.768 1.00 46.44 76 LEU A N 1
ATOM 574 C CA . LEU A 1 76 ? 100.062 3.262 -48.414 1.00 46.44 76 LEU A CA 1
ATOM 575 C C . LEU A 1 76 ? 98.697 3.966 -48.264 1.00 46.44 76 LEU A C 1
ATOM 577 O O . LEU A 1 76 ? 98.123 3.970 -47.178 1.00 46.44 76 LEU A O 1
ATOM 581 N N . THR A 1 77 ? 98.167 4.582 -49.322 1.00 51.88 77 THR A N 1
ATOM 582 C CA . THR A 1 77 ? 96.887 5.314 -49.285 1.00 51.88 77 THR A CA 1
ATOM 583 C C . THR A 1 77 ? 95.675 4.386 -49.374 1.00 51.88 77 THR A C 1
ATOM 585 O O . THR A 1 77 ? 94.701 4.599 -48.663 1.00 51.88 77 THR A O 1
ATOM 588 N N . THR A 1 78 ? 95.759 3.303 -50.148 1.00 58.03 78 THR A N 1
ATOM 589 C CA . THR A 1 78 ? 94.628 2.388 -50.381 1.00 58.03 78 THR A CA 1
ATOM 590 C C . THR A 1 78 ? 94.327 1.486 -49.177 1.00 58.03 78 THR A C 1
ATOM 592 O O . THR A 1 78 ? 93.166 1.305 -48.814 1.00 58.03 78 THR A O 1
ATOM 595 N N . ASP A 1 79 ? 95.357 0.961 -48.506 1.00 55.72 79 ASP A N 1
ATOM 596 C CA . ASP A 1 79 ? 95.176 0.125 -47.308 1.00 55.72 79 ASP A CA 1
ATOM 597 C C . ASP A 1 79 ? 94.725 0.958 -46.100 1.00 55.72 79 ASP A C 1
ATOM 599 O O . ASP A 1 79 ? 93.914 0.504 -45.292 1.00 55.72 79 ASP A O 1
ATOM 603 N N . ARG A 1 80 ? 95.184 2.213 -46.001 1.00 58.84 80 ARG A N 1
ATOM 604 C CA . ARG A 1 80 ? 94.740 3.155 -44.968 1.00 58.84 80 ARG A CA 1
ATOM 605 C C . ARG A 1 80 ? 93.264 3.515 -45.133 1.00 58.84 80 ARG A C 1
ATOM 607 O O . ARG A 1 80 ? 92.533 3.460 -44.151 1.00 58.84 80 ARG A O 1
ATOM 614 N N . GLU A 1 81 ? 92.811 3.777 -46.359 1.00 61.00 81 GLU A N 1
ATOM 615 C CA . GLU A 1 81 ? 91.391 3.999 -46.661 1.00 61.00 81 GLU A CA 1
ATOM 616 C C . GLU A 1 81 ? 90.535 2.748 -46.386 1.00 61.00 81 GLU A C 1
ATOM 618 O O . GLU A 1 81 ? 89.435 2.865 -45.848 1.00 61.00 81 GLU A O 1
ATOM 623 N N . GLN A 1 82 ? 91.034 1.534 -46.663 1.00 63.19 82 GLN A N 1
ATOM 624 C CA . GLN A 1 82 ? 90.317 0.292 -46.333 1.00 63.19 82 GLN A CA 1
ATOM 625 C C . GLN A 1 82 ? 90.214 0.024 -44.825 1.00 63.19 82 GLN A C 1
ATOM 627 O O . GLN A 1 82 ? 89.169 -0.440 -44.355 1.00 63.19 82 GLN A O 1
ATOM 632 N N . PHE A 1 83 ? 91.271 0.287 -44.054 1.00 62.81 83 PHE A N 1
ATOM 633 C CA . PHE A 1 83 ? 91.228 0.147 -42.599 1.00 62.81 83 PHE A CA 1
ATOM 634 C C . PHE A 1 83 ? 90.388 1.246 -41.943 1.00 62.81 83 PHE A C 1
ATOM 636 O O . PHE A 1 83 ? 89.621 0.931 -41.037 1.00 62.81 83 PHE A O 1
ATOM 643 N N . GLU A 1 84 ? 90.449 2.490 -42.428 1.00 65.12 84 GLU A N 1
ATOM 644 C CA . GLU A 1 84 ? 89.577 3.591 -41.991 1.00 65.12 84 GLU A CA 1
ATOM 645 C C . GLU A 1 84 ? 88.099 3.295 -42.308 1.00 65.12 84 GLU A C 1
ATOM 647 O O . GLU A 1 84 ? 87.238 3.493 -41.449 1.00 65.12 84 GLU A O 1
ATOM 652 N N . ALA A 1 85 ? 87.794 2.711 -43.474 1.00 69.06 85 ALA A N 1
ATOM 653 C CA . ALA A 1 85 ? 86.442 2.274 -43.829 1.00 69.06 85 ALA A CA 1
ATOM 654 C C . ALA A 1 85 ? 85.941 1.115 -42.949 1.00 69.06 85 ALA A C 1
ATOM 656 O O . ALA A 1 85 ? 84.795 1.132 -42.500 1.00 69.06 85 ALA A O 1
ATOM 657 N N . LYS A 1 86 ? 86.790 0.123 -42.640 1.00 75.62 86 LYS A N 1
ATOM 658 C CA . LYS A 1 86 ? 86.441 -0.954 -41.694 1.00 75.62 86 LYS A CA 1
ATOM 659 C C . LYS A 1 86 ? 86.245 -0.432 -40.274 1.00 75.62 86 LYS A C 1
ATOM 661 O O . LYS A 1 86 ? 85.303 -0.864 -39.617 1.00 75.62 86 LYS A O 1
ATOM 666 N N . LEU A 1 87 ? 87.081 0.496 -39.808 1.00 72.75 87 LEU A N 1
ATOM 667 C CA . LEU A 1 87 ? 86.914 1.139 -38.502 1.00 72.75 87 LEU A CA 1
ATOM 668 C C . LEU A 1 87 ? 85.622 1.953 -38.449 1.00 72.75 87 LEU A C 1
ATOM 670 O O . LEU A 1 87 ? 84.917 1.892 -37.448 1.00 72.75 87 LEU A O 1
ATOM 674 N N . SER A 1 88 ? 85.284 2.668 -39.523 1.00 75.31 88 SER A N 1
ATOM 675 C CA . SER A 1 88 ? 84.020 3.397 -39.643 1.00 75.31 88 SER A CA 1
ATOM 676 C C . SER A 1 88 ? 82.815 2.449 -39.611 1.00 75.31 88 SER A C 1
ATOM 678 O O . SER A 1 88 ? 81.872 2.700 -38.863 1.00 75.31 88 SER A O 1
ATOM 680 N N . ASN A 1 89 ? 82.874 1.311 -40.312 1.00 79.12 89 ASN A N 1
ATOM 681 C CA . ASN A 1 89 ? 81.820 0.291 -40.268 1.00 79.12 89 ASN A CA 1
ATOM 682 C C . ASN A 1 89 ? 81.679 -0.354 -38.881 1.00 79.12 89 ASN A C 1
ATOM 684 O O . ASN A 1 89 ? 80.576 -0.422 -38.356 1.00 79.12 89 ASN A O 1
ATOM 688 N N . LEU A 1 90 ? 82.785 -0.761 -38.252 1.00 75.06 90 LEU A N 1
ATOM 689 C CA . LEU A 1 90 ? 82.787 -1.321 -36.893 1.00 75.06 90 LEU A CA 1
ATOM 690 C C . LEU A 1 90 ? 82.325 -0.305 -35.841 1.00 75.06 90 LEU A C 1
ATOM 692 O O . LEU A 1 90 ? 81.675 -0.678 -34.870 1.00 75.06 90 LEU A O 1
ATOM 696 N N . THR A 1 91 ? 82.630 0.980 -36.032 1.00 77.56 91 THR A N 1
ATOM 697 C CA . THR A 1 91 ? 82.121 2.065 -35.179 1.00 77.56 91 THR A CA 1
ATOM 698 C C . THR A 1 91 ? 80.617 2.228 -35.372 1.00 77.56 91 THR A C 1
ATOM 700 O O . THR A 1 91 ? 79.890 2.321 -34.394 1.00 77.56 91 THR A O 1
ATOM 703 N N . THR A 1 92 ? 80.134 2.145 -36.613 1.00 79.88 92 THR A N 1
ATOM 704 C CA . THR A 1 92 ? 78.699 2.203 -36.923 1.00 79.88 92 THR A CA 1
ATOM 705 C C . THR A 1 92 ? 77.949 1.001 -36.342 1.00 79.88 92 THR A C 1
ATOM 707 O O . THR A 1 92 ? 76.895 1.177 -35.739 1.00 79.88 92 THR A O 1
ATOM 710 N N . GLU A 1 93 ? 78.495 -0.214 -36.449 1.00 81.19 93 GLU A N 1
ATOM 711 C CA . GLU A 1 93 ? 77.929 -1.417 -35.818 1.00 81.19 93 GLU A CA 1
ATOM 712 C C . GLU A 1 93 ? 77.958 -1.330 -34.288 1.00 81.19 93 GLU A C 1
ATOM 714 O O . GLU A 1 93 ? 76.987 -1.702 -33.630 1.00 81.19 93 GLU A O 1
ATOM 719 N N . LYS A 1 94 ? 79.035 -0.794 -33.703 1.00 80.44 94 LYS A N 1
ATOM 720 C CA . LYS A 1 94 ? 79.130 -0.541 -32.261 1.00 80.44 94 LYS A CA 1
ATOM 721 C C . LYS A 1 94 ? 78.085 0.475 -31.803 1.00 80.44 94 LYS A C 1
ATOM 723 O O . LYS A 1 94 ? 77.446 0.237 -30.784 1.00 80.44 94 LYS A O 1
ATOM 728 N N . ASP A 1 95 ? 77.877 1.556 -32.548 1.00 83.38 95 ASP A N 1
ATOM 729 C CA . ASP A 1 95 ? 76.868 2.574 -32.243 1.00 83.38 95 ASP A CA 1
ATOM 730 C C . ASP A 1 95 ? 75.445 2.019 -32.419 1.00 83.38 95 ASP A C 1
ATOM 732 O O . ASP A 1 95 ? 74.553 2.316 -31.624 1.00 83.38 95 ASP A O 1
ATOM 736 N N . GLN A 1 96 ? 75.222 1.143 -33.404 1.00 82.44 96 GLN A N 1
ATOM 737 C CA . GLN A 1 96 ? 73.962 0.411 -33.568 1.00 82.44 96 GLN A CA 1
ATOM 738 C C . GLN A 1 96 ? 73.701 -0.557 -32.407 1.00 82.44 96 GLN A C 1
ATOM 740 O O . GLN A 1 96 ? 72.587 -0.585 -31.879 1.00 82.44 96 GLN A O 1
ATOM 745 N N . LEU A 1 97 ? 74.710 -1.316 -31.965 1.00 81.38 97 LEU A N 1
ATOM 746 C CA . LEU A 1 97 ? 74.595 -2.179 -30.787 1.00 81.38 97 LEU A CA 1
ATOM 747 C C . LEU A 1 97 ? 74.402 -1.370 -29.502 1.00 81.38 97 LEU A C 1
ATOM 749 O O . LEU A 1 97 ? 73.608 -1.772 -28.656 1.00 81.38 97 LEU A O 1
ATOM 753 N N . GLN A 1 98 ? 75.087 -0.235 -29.360 1.00 84.94 98 GLN A N 1
ATOM 754 C CA . GLN A 1 98 ? 74.951 0.664 -28.217 1.00 84.94 98 GLN A CA 1
ATOM 755 C C . GLN A 1 98 ? 73.529 1.229 -28.149 1.00 84.94 98 GLN A C 1
ATOM 757 O O . GLN A 1 98 ? 72.888 1.133 -27.108 1.00 84.94 98 GLN A O 1
ATOM 762 N N . ASN A 1 99 ? 72.981 1.684 -29.279 1.00 86.50 99 ASN A N 1
ATOM 763 C CA . ASN A 1 99 ? 71.585 2.110 -29.369 1.00 86.50 99 ASN A CA 1
ATOM 764 C C . ASN A 1 99 ? 70.611 0.971 -29.042 1.00 86.50 99 ASN A C 1
ATOM 766 O O . ASN A 1 99 ? 69.655 1.178 -28.300 1.00 86.50 99 ASN A O 1
ATOM 770 N N . SER A 1 100 ? 70.853 -0.242 -29.550 1.00 85.94 100 SER A N 1
ATOM 771 C CA . SER A 1 100 ? 70.029 -1.410 -29.216 1.00 85.94 100 SER A CA 1
ATOM 772 C C . SER A 1 100 ? 70.100 -1.758 -27.726 1.00 85.94 100 SER A C 1
ATOM 774 O O . SER A 1 100 ? 69.095 -2.175 -27.151 1.00 85.94 100 SER A O 1
ATOM 776 N N . TYR A 1 101 ? 71.267 -1.611 -27.100 1.00 84.88 101 TYR A N 1
ATOM 777 C CA . TYR A 1 101 ? 71.474 -1.872 -25.679 1.00 84.88 101 TYR A CA 1
ATOM 778 C C . TYR A 1 101 ? 70.807 -0.805 -24.805 1.00 84.88 101 TYR A C 1
ATOM 780 O O . TYR A 1 101 ? 70.137 -1.147 -23.831 1.00 84.88 101 TYR A O 1
ATOM 788 N N . ASP A 1 102 ? 70.926 0.471 -25.171 1.00 86.06 102 ASP A N 1
ATOM 789 C CA . ASP A 1 102 ? 70.300 1.581 -24.452 1.00 86.06 102 ASP A CA 1
ATOM 790 C C . ASP A 1 102 ? 68.768 1.542 -24.580 1.00 86.06 102 ASP A C 1
ATOM 792 O O . ASP A 1 102 ? 68.057 1.787 -23.601 1.00 86.06 102 ASP A O 1
ATOM 796 N N . LEU A 1 103 ? 68.244 1.122 -25.738 1.00 88.12 103 LEU A N 1
ATOM 797 C CA . LEU A 1 103 ? 66.814 0.869 -25.929 1.00 88.12 103 LEU A CA 1
ATOM 798 C C . LEU A 1 103 ? 66.330 -0.282 -25.034 1.00 88.12 103 LEU A C 1
ATOM 800 O O . LEU A 1 103 ? 65.361 -0.126 -24.296 1.00 88.12 103 LEU A O 1
ATOM 804 N N . LEU A 1 104 ? 67.052 -1.407 -25.015 1.00 84.62 104 LEU A N 1
ATOM 805 C CA . LEU A 1 104 ? 66.708 -2.567 -24.188 1.00 84.62 104 LEU A CA 1
ATOM 806 C C . LEU A 1 104 ? 66.822 -2.270 -22.682 1.00 84.62 104 LEU A C 1
ATOM 808 O O . LEU A 1 104 ? 66.053 -2.791 -21.872 1.00 84.62 104 LEU A O 1
ATOM 812 N N . ARG A 1 105 ? 67.770 -1.414 -22.289 1.00 87.38 105 ARG A N 1
ATOM 813 C CA . ARG A 1 105 ? 67.895 -0.904 -20.921 1.00 87.38 105 ARG A CA 1
ATOM 814 C C . ARG A 1 105 ? 66.695 -0.041 -20.541 1.00 87.38 105 ARG A C 1
ATOM 816 O O . ARG A 1 105 ? 66.148 -0.230 -19.458 1.00 87.38 105 ARG A O 1
ATOM 823 N N . THR A 1 106 ? 66.278 0.849 -21.436 1.00 87.25 106 THR A N 1
ATOM 824 C CA . THR A 1 106 ? 65.096 1.698 -21.243 1.00 87.25 106 THR A CA 1
ATOM 825 C C . THR A 1 106 ? 63.833 0.844 -21.117 1.00 87.25 106 THR A C 1
ATOM 827 O O . THR A 1 106 ? 63.050 1.038 -20.189 1.00 87.25 106 THR A O 1
ATOM 830 N N . ASP A 1 107 ? 63.679 -0.173 -21.968 1.00 85.88 107 ASP A N 1
ATOM 831 C CA . ASP A 1 107 ? 62.571 -1.131 -21.897 1.00 85.88 107 ASP A CA 1
ATOM 832 C C . ASP A 1 107 ? 62.575 -1.918 -20.583 1.00 85.88 107 ASP A C 1
ATOM 834 O O . ASP A 1 107 ? 61.528 -2.093 -19.959 1.00 85.88 107 ASP A O 1
ATOM 838 N N . LYS A 1 108 ? 63.749 -2.359 -20.112 1.00 87.25 108 LYS A N 1
ATOM 839 C CA . LYS A 1 108 ? 63.898 -3.033 -18.815 1.00 87.25 108 LYS A CA 1
ATOM 840 C C . LYS A 1 108 ? 63.497 -2.121 -17.658 1.00 87.25 108 LYS A C 1
ATOM 842 O O . LYS A 1 108 ? 62.794 -2.571 -16.755 1.00 87.25 108 LYS A O 1
ATOM 847 N N . GLU A 1 109 ? 63.950 -0.870 -17.663 1.00 88.94 109 GLU A N 1
ATOM 848 C CA . GLU A 1 109 ? 63.608 0.119 -16.637 1.00 88.94 109 GLU A CA 1
ATOM 849 C C . GLU A 1 109 ? 62.096 0.409 -16.650 1.00 88.94 109 GLU A C 1
ATOM 851 O O . GLU A 1 109 ? 61.459 0.357 -15.597 1.00 88.94 109 GLU A O 1
ATOM 856 N N . ALA A 1 110 ? 61.486 0.558 -17.831 1.00 86.81 110 ALA A N 1
ATOM 857 C CA . ALA A 1 110 ? 60.039 0.712 -17.988 1.00 86.81 110 ALA A CA 1
ATOM 858 C C . ALA A 1 110 ? 59.249 -0.517 -17.494 1.00 86.81 110 ALA A C 1
ATOM 860 O O . ALA A 1 110 ? 58.217 -0.371 -16.828 1.00 86.81 110 ALA A O 1
ATOM 861 N N . LEU A 1 111 ? 59.734 -1.734 -17.768 1.00 85.69 111 LEU A N 1
ATOM 862 C CA . LEU A 1 111 ? 59.123 -2.970 -17.270 1.00 85.69 111 LEU A CA 1
ATOM 863 C C . LEU A 1 111 ? 59.211 -3.066 -15.744 1.00 85.69 111 LEU A C 1
ATOM 865 O O . LEU A 1 111 ? 58.255 -3.503 -15.105 1.00 85.69 111 LEU A O 1
ATOM 869 N N . LEU A 1 112 ? 60.336 -2.643 -15.163 1.00 89.94 112 LEU A N 1
ATOM 870 C CA . LEU A 1 112 ? 60.555 -2.638 -13.719 1.00 89.94 112 LEU A CA 1
ATOM 871 C C . LEU A 1 112 ? 59.608 -1.656 -13.023 1.00 89.94 112 LEU A C 1
ATOM 873 O O . LEU A 1 112 ? 58.986 -2.002 -12.020 1.00 89.94 112 LEU A O 1
ATOM 877 N N . THR A 1 113 ? 59.436 -0.455 -13.584 1.00 88.62 113 THR A N 1
ATOM 878 C CA . THR A 1 113 ? 58.449 0.514 -13.094 1.00 88.62 113 THR A CA 1
ATOM 879 C C . THR A 1 113 ? 57.044 -0.070 -13.157 1.00 88.62 113 THR A C 1
ATOM 881 O O . THR A 1 113 ? 56.329 -0.035 -12.160 1.00 88.62 113 THR A O 1
ATOM 884 N N . ARG A 1 114 ? 56.666 -0.684 -14.285 1.00 90.62 114 ARG A N 1
ATOM 885 C CA . ARG A 1 114 ? 55.346 -1.304 -14.447 1.00 90.62 114 ARG A CA 1
ATOM 886 C C . ARG A 1 114 ? 55.118 -2.461 -13.474 1.00 90.62 114 ARG A C 1
ATOM 888 O O . ARG A 1 114 ? 54.022 -2.587 -12.937 1.00 90.62 114 ARG A O 1
ATOM 895 N N . PHE A 1 115 ? 56.137 -3.282 -13.225 1.00 89.62 115 PHE A N 1
ATOM 896 C CA . PHE A 1 115 ? 56.083 -4.355 -12.234 1.00 89.62 115 PHE A CA 1
ATOM 897 C C . PHE A 1 115 ? 55.863 -3.801 -10.823 1.00 89.62 115 PHE A C 1
ATOM 899 O O . PHE A 1 115 ? 54.965 -4.263 -10.126 1.00 89.62 115 PHE A O 1
ATOM 906 N N . ASN A 1 116 ? 56.607 -2.763 -10.434 1.00 88.69 116 ASN A N 1
ATOM 907 C CA . ASN A 1 116 ? 56.444 -2.121 -9.129 1.00 88.69 116 ASN A CA 1
ATOM 908 C C . ASN A 1 116 ? 55.055 -1.479 -8.980 1.00 88.69 116 ASN A C 1
ATOM 910 O O . ASN A 1 116 ? 54.426 -1.623 -7.936 1.00 88.69 116 ASN A O 1
ATOM 914 N N . THR A 1 117 ? 54.532 -0.834 -10.030 1.00 88.62 117 THR A N 1
ATOM 915 C CA . THR A 1 117 ? 53.163 -0.294 -10.035 1.00 88.62 117 THR A CA 1
ATOM 916 C C . THR A 1 117 ? 52.125 -1.405 -9.859 1.00 88.62 117 THR A C 1
ATOM 918 O O . THR A 1 117 ? 51.276 -1.317 -8.976 1.00 88.62 117 THR A O 1
ATOM 921 N N . LEU A 1 118 ? 52.230 -2.501 -10.614 1.00 85.19 118 LEU A N 1
ATOM 922 C CA . LEU A 1 118 ? 51.325 -3.649 -10.476 1.00 85.19 118 LEU A CA 1
ATOM 923 C C . LEU A 1 118 ? 51.428 -4.320 -9.100 1.00 85.19 118 LEU A C 1
ATOM 925 O O . LEU A 1 118 ? 50.423 -4.778 -8.557 1.00 85.19 118 LEU A O 1
ATOM 929 N N . GLN A 1 119 ? 52.622 -4.358 -8.512 1.00 89.38 119 GLN A N 1
ATOM 930 C CA . GLN A 1 119 ? 52.822 -4.848 -7.154 1.00 89.38 119 GLN A CA 1
ATOM 931 C C . GLN A 1 119 ? 52.088 -3.958 -6.144 1.00 89.38 119 GLN A C 1
ATOM 933 O O . GLN A 1 119 ? 51.318 -4.470 -5.332 1.00 89.38 119 GLN A O 1
ATOM 938 N N . THR A 1 120 ? 52.234 -2.634 -6.249 1.00 88.00 120 THR A N 1
ATOM 939 C CA . THR A 1 120 ? 51.504 -1.698 -5.379 1.00 88.00 120 THR A CA 1
ATOM 940 C C . THR A 1 120 ? 49.988 -1.782 -5.559 1.00 88.00 120 THR A C 1
ATOM 942 O O . THR A 1 120 ? 49.253 -1.746 -4.574 1.00 88.00 120 THR A O 1
ATOM 945 N N . GLU A 1 121 ? 49.499 -1.960 -6.788 1.00 88.81 121 GLU A N 1
ATOM 946 C CA . GLU A 1 121 ? 48.072 -2.159 -7.065 1.00 88.81 121 GLU A CA 1
ATOM 947 C C . GLU A 1 121 ? 47.562 -3.476 -6.466 1.00 88.81 121 GLU A C 1
ATOM 949 O O . GLU A 1 121 ? 46.469 -3.525 -5.901 1.00 88.81 121 GLU A O 1
ATOM 954 N N . THR A 1 122 ? 48.368 -4.538 -6.519 1.00 84.94 122 THR A N 1
ATOM 955 C CA . THR A 1 122 ? 48.043 -5.837 -5.914 1.00 84.94 122 THR A CA 1
ATOM 956 C C . THR A 1 122 ? 47.967 -5.732 -4.392 1.00 84.94 122 THR A C 1
ATOM 958 O O . THR A 1 122 ? 47.018 -6.234 -3.790 1.00 84.94 122 THR A O 1
ATOM 961 N N . GLU A 1 123 ? 48.910 -5.035 -3.758 1.00 88.75 123 GLU A N 1
ATOM 962 C CA . GLU A 1 123 ? 48.904 -4.783 -2.312 1.00 88.75 123 GLU A CA 1
ATOM 963 C C . GLU A 1 123 ? 47.700 -3.918 -1.893 1.00 88.75 123 GLU A C 1
ATOM 965 O O . GLU A 1 123 ? 47.024 -4.210 -0.898 1.00 88.75 123 GLU A O 1
ATOM 970 N N . GLN A 1 124 ? 47.350 -2.904 -2.693 1.00 86.81 124 GLN A N 1
ATOM 971 C CA . GLN A 1 124 ? 46.142 -2.099 -2.493 1.00 86.81 124 GLN A CA 1
ATOM 972 C C . GLN A 1 124 ? 44.865 -2.937 -2.625 1.00 86.81 124 GLN A C 1
ATOM 974 O O . GLN A 1 124 ? 43.994 -2.866 -1.758 1.00 86.81 124 GLN A O 1
ATOM 979 N N . LEU A 1 125 ? 44.748 -3.788 -3.645 1.00 84.81 125 LEU A N 1
ATOM 980 C CA . LEU A 1 125 ? 43.608 -4.698 -3.786 1.00 84.81 125 LEU A CA 1
ATOM 981 C C . LEU A 1 125 ? 43.545 -5.709 -2.639 1.00 84.81 125 LEU A C 1
ATOM 983 O O . LEU A 1 125 ? 42.465 -5.975 -2.117 1.00 84.81 125 LEU A O 1
ATOM 987 N N . GLN A 1 126 ? 44.687 -6.220 -2.185 1.00 87.94 126 GLN A N 1
ATOM 988 C CA . GLN A 1 126 ? 44.753 -7.156 -1.069 1.00 87.94 126 GLN A CA 1
ATOM 989 C C . GLN A 1 126 ? 44.301 -6.506 0.246 1.00 87.94 126 GLN A C 1
ATOM 991 O O . GLN A 1 126 ? 43.554 -7.123 1.008 1.00 87.94 126 GLN A O 1
ATOM 996 N N . SER A 1 127 ? 44.695 -5.257 0.510 1.00 87.00 127 SER A N 1
ATOM 997 C CA . SER A 1 127 ? 44.203 -4.500 1.672 1.00 87.00 127 SER A CA 1
ATOM 998 C C . SER A 1 127 ? 42.701 -4.207 1.577 1.00 87.00 127 SER A C 1
ATOM 1000 O O . SER A 1 127 ? 41.979 -4.377 2.561 1.00 87.00 127 SER A O 1
ATOM 1002 N N . LYS A 1 128 ? 42.197 -3.883 0.381 1.00 90.44 128 LYS A N 1
ATOM 1003 C CA . LYS A 1 128 ? 40.767 -3.656 0.138 1.00 90.44 128 LYS A CA 1
ATOM 1004 C C . LYS A 1 128 ? 39.936 -4.929 0.318 1.00 90.44 128 LYS A C 1
ATOM 1006 O O . LYS A 1 128 ? 38.884 -4.880 0.947 1.00 90.44 128 LYS A O 1
ATOM 1011 N N . CYS A 1 129 ? 40.429 -6.077 -0.147 1.00 83.06 129 CYS A N 1
ATOM 1012 C CA . CYS A 1 129 ? 39.808 -7.382 0.092 1.00 83.06 129 CYS A CA 1
ATOM 1013 C C . CYS A 1 129 ? 39.795 -7.756 1.581 1.00 83.06 129 CYS A C 1
ATOM 1015 O O . CYS A 1 129 ? 38.801 -8.299 2.053 1.00 83.06 129 CYS A O 1
ATOM 1017 N N . LYS A 1 130 ? 40.851 -7.431 2.342 1.00 87.50 130 LYS A N 1
ATOM 1018 C CA . LYS A 1 130 ? 40.865 -7.622 3.804 1.00 87.50 130 LYS A CA 1
ATOM 1019 C C . LYS A 1 130 ? 39.830 -6.742 4.509 1.00 87.50 130 LYS A C 1
ATOM 1021 O O . LYS A 1 130 ? 39.129 -7.237 5.383 1.00 87.50 130 LYS A O 1
ATOM 1026 N N . SER A 1 131 ? 39.706 -5.474 4.107 1.00 89.19 131 SER A N 1
ATOM 1027 C CA . SER A 1 131 ? 38.683 -4.559 4.639 1.00 89.19 131 SER A CA 1
ATOM 1028 C C . SER A 1 131 ? 37.271 -5.066 4.349 1.00 89.19 131 SER A C 1
ATOM 1030 O O . SER A 1 131 ? 36.456 -5.150 5.256 1.00 89.19 131 SER A O 1
ATOM 1032 N N . LEU A 1 132 ? 37.000 -5.475 3.105 1.00 85.75 132 LEU A N 1
ATOM 1033 C CA . LEU A 1 132 ? 35.702 -6.032 2.717 1.00 85.75 132 LEU A CA 1
ATOM 1034 C C . LEU A 1 132 ? 35.392 -7.353 3.433 1.00 85.75 132 LEU A C 1
ATOM 1036 O O . LEU A 1 132 ? 34.233 -7.619 3.734 1.00 85.75 132 LEU A O 1
ATOM 1040 N N . GLY A 1 133 ? 36.411 -8.170 3.718 1.00 86.31 133 GLY A N 1
ATOM 1041 C CA . GLY A 1 133 ? 36.274 -9.362 4.556 1.00 86.31 133 GLY A CA 1
ATOM 1042 C C . GLY A 1 133 ? 35.839 -9.011 5.978 1.00 86.31 133 GLY A C 1
ATOM 1043 O O . GLY A 1 133 ? 34.858 -9.560 6.463 1.00 86.31 133 GLY A O 1
ATOM 1044 N N . ALA A 1 134 ? 36.491 -8.027 6.603 1.00 86.94 134 ALA A N 1
ATOM 1045 C CA . ALA A 1 134 ? 36.115 -7.558 7.936 1.00 86.94 134 ALA A CA 1
ATOM 1046 C C . ALA A 1 134 ? 34.696 -6.956 7.971 1.00 86.94 134 ALA A C 1
ATOM 1048 O O . ALA A 1 134 ? 33.935 -7.231 8.897 1.00 86.94 134 ALA A O 1
ATOM 1049 N N . ASP A 1 135 ? 34.315 -6.184 6.949 1.00 86.88 135 ASP A N 1
ATOM 1050 C CA . ASP A 1 135 ? 32.961 -5.632 6.828 1.00 86.88 135 ASP A CA 1
ATOM 1051 C C . ASP A 1 135 ? 31.914 -6.743 6.665 1.00 86.88 135 ASP A C 1
ATOM 1053 O O . ASP A 1 135 ? 30.839 -6.684 7.267 1.00 86.88 135 ASP A O 1
ATOM 1057 N N . LYS A 1 136 ? 32.231 -7.780 5.879 1.00 88.06 136 LYS A N 1
ATOM 1058 C CA . LYS A 1 136 ? 31.380 -8.960 5.706 1.00 88.06 136 LYS A CA 1
ATOM 1059 C C . LYS A 1 136 ? 31.186 -9.700 7.031 1.00 88.06 136 LYS A C 1
ATOM 1061 O O . LYS A 1 136 ? 30.041 -9.952 7.397 1.00 88.06 136 LYS A O 1
ATOM 1066 N N . ASP A 1 137 ? 32.264 -9.993 7.754 1.00 87.44 137 ASP A N 1
ATOM 1067 C CA . ASP A 1 137 ? 32.203 -10.696 9.042 1.00 87.44 137 ASP A CA 1
ATOM 1068 C C . ASP A 1 137 ? 31.373 -9.893 10.064 1.00 87.44 137 ASP A C 1
ATOM 1070 O O . ASP A 1 137 ? 30.539 -10.436 10.789 1.00 87.44 137 ASP A O 1
ATOM 1074 N N . GLN A 1 138 ? 31.525 -8.565 10.068 1.00 89.94 138 GLN A N 1
ATOM 1075 C CA . GLN A 1 138 ? 30.768 -7.674 10.948 1.00 89.94 138 GLN A CA 1
ATOM 1076 C C . GLN A 1 138 ? 29.272 -7.608 10.585 1.00 89.94 138 GLN A C 1
ATOM 1078 O O . GLN A 1 138 ? 28.415 -7.450 11.462 1.00 89.94 138 GLN A O 1
ATOM 1083 N N . LEU A 1 139 ? 28.934 -7.718 9.297 1.00 87.06 139 LEU A N 1
ATOM 1084 C CA . LEU A 1 139 ? 27.549 -7.830 8.838 1.00 87.06 139 LEU A CA 1
ATOM 1085 C C . LEU A 1 139 ? 26.946 -9.195 9.184 1.00 87.06 139 LEU A C 1
ATOM 1087 O O . LEU A 1 139 ? 25.797 -9.236 9.622 1.00 87.06 139 LEU A O 1
ATOM 1091 N N . GLU A 1 140 ? 27.705 -10.283 9.048 1.00 85.44 140 GLU A N 1
ATOM 1092 C CA . GLU A 1 140 ? 27.279 -11.626 9.459 1.00 85.44 140 GLU A CA 1
ATOM 1093 C C . GLU A 1 140 ? 26.982 -11.672 10.967 1.00 85.44 140 GLU A C 1
ATOM 1095 O O . GLU A 1 140 ? 25.903 -12.117 11.360 1.00 85.44 140 GLU A O 1
ATOM 1100 N N . GLU A 1 141 ? 27.832 -11.073 11.809 1.00 89.69 141 GLU A N 1
ATOM 1101 C CA . GLU A 1 141 ? 27.584 -10.983 13.256 1.00 89.69 141 GLU A CA 1
ATOM 1102 C C . GLU A 1 141 ? 26.313 -10.174 13.587 1.00 89.69 141 GLU A C 1
ATOM 1104 O O . GLU A 1 141 ? 25.528 -10.543 14.468 1.00 89.69 141 GLU A O 1
ATOM 1109 N N . LYS A 1 142 ? 26.065 -9.066 12.872 1.00 90.50 142 LYS A N 1
ATOM 1110 C CA . LYS A 1 142 ? 24.830 -8.277 13.032 1.00 90.50 142 LYS A CA 1
ATOM 1111 C C . LYS A 1 142 ? 23.596 -9.076 12.620 1.00 90.50 142 LYS A C 1
ATOM 1113 O O . LYS A 1 142 ? 22.583 -9.013 13.317 1.00 90.50 142 LYS A O 1
ATOM 1118 N N . ILE A 1 143 ? 23.674 -9.825 11.520 1.00 85.69 143 ILE A N 1
ATOM 1119 C CA . ILE A 1 143 ? 22.588 -10.694 11.054 1.00 85.69 143 ILE A CA 1
ATOM 1120 C C . ILE A 1 143 ? 22.291 -11.775 12.095 1.00 85.69 143 ILE A C 1
ATOM 1122 O O . ILE A 1 143 ? 21.121 -11.987 12.418 1.00 85.69 143 ILE A O 1
ATOM 1126 N N . ASP A 1 144 ? 23.313 -12.407 12.670 1.00 88.19 144 ASP A N 1
ATOM 1127 C CA . ASP A 1 144 ? 23.130 -13.436 13.695 1.00 88.19 144 ASP A CA 1
ATOM 1128 C C . ASP A 1 144 ? 22.557 -12.867 14.998 1.00 88.19 144 ASP A C 1
ATOM 1130 O O . ASP A 1 144 ? 21.652 -13.467 15.586 1.00 88.19 144 ASP A O 1
ATOM 1134 N N . LYS A 1 145 ? 22.975 -11.664 15.414 1.00 90.75 145 LYS A N 1
ATOM 1135 C CA . LYS A 1 145 ? 22.357 -10.947 16.545 1.00 90.75 145 LYS A CA 1
ATOM 1136 C C . LYS A 1 145 ? 20.880 -10.649 16.300 1.00 90.75 145 LYS A C 1
ATOM 1138 O O . LYS A 1 145 ? 20.053 -10.915 17.171 1.00 90.75 145 LYS A O 1
ATOM 1143 N N . VAL A 1 146 ? 20.531 -10.129 15.122 1.00 88.81 146 VAL A N 1
ATOM 1144 C CA . VAL A 1 146 ? 19.132 -9.852 14.757 1.00 88.81 146 VAL A CA 1
ATOM 1145 C C . VAL A 1 146 ? 18.319 -11.144 14.719 1.00 88.81 146 VAL A C 1
ATOM 1147 O O . VAL A 1 146 ? 17.223 -11.188 15.272 1.00 88.81 146 VAL A O 1
ATOM 1150 N N . ARG A 1 147 ? 18.863 -12.221 14.143 1.00 89.19 147 ARG A N 1
ATOM 1151 C CA . ARG A 1 147 ? 18.208 -13.535 14.093 1.00 89.19 147 ARG A CA 1
ATOM 1152 C C . ARG A 1 147 ? 17.983 -14.106 15.496 1.00 89.19 147 ARG A C 1
ATOM 1154 O O . ARG A 1 147 ? 16.902 -14.624 15.777 1.00 89.19 147 ARG A O 1
ATOM 1161 N N . GLY A 1 148 ? 18.961 -13.966 16.391 1.00 89.56 148 GLY A N 1
ATOM 1162 C CA . GLY A 1 148 ? 18.845 -14.364 17.795 1.00 89.56 148 GLY A CA 1
ATOM 1163 C C . GLY A 1 148 ? 17.783 -13.566 18.556 1.00 89.56 148 GLY A C 1
ATOM 1164 O O . GLY A 1 148 ? 16.988 -14.150 19.289 1.00 89.56 148 GLY A O 1
ATOM 1165 N N . ASN A 1 149 ? 17.718 -12.249 18.344 1.00 88.25 149 ASN A N 1
ATOM 1166 C CA . ASN A 1 149 ? 16.690 -11.395 18.948 1.00 88.25 149 ASN A CA 1
ATOM 1167 C C . ASN A 1 149 ? 15.289 -11.750 18.441 1.00 88.25 149 ASN A C 1
ATOM 1169 O O . ASN A 1 149 ? 14.380 -11.926 19.246 1.00 88.25 149 ASN A O 1
ATOM 1173 N N . LEU A 1 150 ? 15.137 -11.944 17.130 1.00 84.50 150 LEU A N 1
ATOM 1174 C CA . LEU A 1 150 ? 13.865 -12.325 16.521 1.00 84.50 150 LEU A CA 1
ATOM 1175 C C . LEU A 1 150 ? 13.383 -13.698 17.017 1.00 84.50 150 LEU A C 1
ATOM 1177 O O . LEU A 1 150 ? 12.191 -13.907 17.216 1.00 84.50 150 LEU A O 1
ATOM 1181 N N . THR A 1 151 ? 14.313 -14.629 17.255 1.00 87.19 151 THR A N 1
ATOM 1182 C CA . THR A 1 151 ? 13.996 -15.943 17.836 1.00 87.19 151 THR A CA 1
ATOM 1183 C C . THR A 1 151 ? 13.496 -15.798 19.274 1.00 87.19 151 THR A C 1
ATOM 1185 O O . THR A 1 151 ? 12.464 -16.365 19.611 1.00 87.19 151 THR A O 1
ATOM 1188 N N . ARG A 1 152 ? 14.147 -14.965 20.100 1.00 89.56 152 ARG A N 1
ATOM 1189 C CA . ARG A 1 152 ? 13.691 -14.693 21.475 1.00 89.56 152 ARG A CA 1
ATOM 1190 C C . ARG A 1 152 ? 12.326 -14.017 21.533 1.00 89.56 152 ARG A C 1
ATOM 1192 O O . ARG A 1 152 ? 11.505 -14.415 22.352 1.00 89.56 152 ARG A O 1
ATOM 1199 N N . GLU A 1 153 ? 12.073 -13.023 20.684 1.00 87.62 153 GLU A N 1
ATOM 1200 C CA . GLU A 1 153 ? 10.752 -12.384 20.607 1.00 87.62 153 GLU A CA 1
ATOM 1201 C C . GLU A 1 153 ? 9.679 -13.380 20.168 1.00 87.62 153 GLU A C 1
ATOM 1203 O O . GLU A 1 153 ? 8.585 -13.394 20.728 1.00 87.62 153 GLU A O 1
ATOM 1208 N N . LYS A 1 154 ? 9.994 -14.252 19.204 1.00 85.12 154 LYS A N 1
ATOM 1209 C CA . LYS A 1 154 ? 9.087 -15.318 18.776 1.00 85.12 154 LYS A CA 1
ATOM 1210 C C . LYS A 1 154 ? 8.773 -16.282 19.922 1.00 85.12 154 LYS A C 1
ATOM 1212 O O . LYS A 1 154 ? 7.604 -16.598 20.128 1.00 85.12 154 LYS A O 1
ATOM 1217 N N . ASP A 1 155 ? 9.783 -16.707 20.677 1.00 88.56 155 ASP A N 1
ATOM 1218 C CA . ASP A 1 155 ? 9.602 -17.598 21.825 1.00 88.56 155 ASP A CA 1
ATOM 1219 C C . ASP A 1 155 ? 8.784 -16.919 22.938 1.00 88.56 155 ASP A C 1
ATOM 1221 O O . ASP A 1 155 ? 7.881 -17.534 23.503 1.00 88.56 155 ASP A O 1
ATOM 1225 N N . GLN A 1 156 ? 9.018 -15.627 23.200 1.00 87.50 156 GLN A N 1
ATOM 1226 C CA . GLN A 1 156 ? 8.226 -14.837 24.151 1.00 87.50 156 GLN A CA 1
ATOM 1227 C C . GLN A 1 156 ? 6.771 -14.673 23.710 1.00 87.50 156 GLN A C 1
ATOM 1229 O O . GLN A 1 156 ? 5.863 -14.824 24.523 1.00 87.50 156 GLN A O 1
ATOM 1234 N N . LEU A 1 157 ? 6.524 -14.385 22.431 1.00 86.69 157 LEU A N 1
ATOM 1235 C CA . LEU A 1 157 ? 5.166 -14.285 21.897 1.00 86.69 157 LEU A CA 1
ATOM 1236 C C . LEU A 1 157 ? 4.443 -15.631 21.953 1.00 86.69 157 LEU A C 1
ATOM 1238 O O . LEU A 1 157 ? 3.263 -15.666 22.292 1.00 86.69 157 LEU A O 1
ATOM 1242 N N . GLN A 1 158 ? 5.145 -16.731 21.678 1.00 87.50 158 GLN A N 1
ATOM 1243 C CA . GLN A 1 158 ? 4.590 -18.075 21.807 1.00 87.50 158 GLN A CA 1
ATOM 1244 C C . GLN A 1 158 ? 4.248 -18.403 23.264 1.00 87.50 158 GLN A C 1
ATOM 1246 O O . GLN A 1 158 ? 3.186 -18.958 23.536 1.00 87.50 158 GLN A O 1
ATOM 1251 N N . GLN A 1 159 ? 5.114 -18.030 24.207 1.00 90.31 159 GLN A N 1
ATOM 1252 C CA . GLN A 1 159 ? 4.857 -18.220 25.631 1.00 90.31 159 GLN A CA 1
ATOM 1253 C C . GLN A 1 159 ? 3.667 -17.377 26.104 1.00 90.31 159 GLN A C 1
ATOM 1255 O O . GLN A 1 159 ? 2.778 -17.894 26.774 1.00 90.31 159 GLN A O 1
ATOM 1260 N N . ASN A 1 160 ? 3.595 -16.109 25.694 1.00 92.44 160 ASN A N 1
ATOM 1261 C CA . ASN A 1 160 ? 2.457 -15.240 25.992 1.00 92.44 160 ASN A CA 1
ATOM 1262 C C . ASN A 1 160 ? 1.156 -15.787 25.395 1.00 92.44 160 ASN A C 1
ATOM 1264 O O . ASN A 1 160 ? 0.122 -15.756 26.055 1.00 92.44 160 ASN A O 1
ATOM 1268 N N . TYR A 1 161 ? 1.201 -16.320 24.173 1.00 88.88 161 TYR A N 1
ATOM 1269 C CA . TYR A 1 161 ? 0.052 -16.966 23.545 1.00 88.88 161 TYR A CA 1
ATOM 1270 C C . TYR A 1 161 ? -0.426 -18.183 24.346 1.00 88.88 161 TYR A C 1
ATOM 1272 O O . TYR A 1 161 ? -1.622 -18.303 24.607 1.00 88.88 161 TYR A O 1
ATOM 1280 N N . ASN A 1 162 ? 0.496 -19.050 24.775 1.00 90.31 162 ASN A N 1
ATOM 1281 C CA . ASN A 1 162 ? 0.162 -20.221 25.583 1.00 90.31 162 ASN A CA 1
ATOM 1282 C C . ASN A 1 162 ? -0.467 -19.809 26.926 1.00 90.31 162 ASN A C 1
ATOM 1284 O O . ASN A 1 162 ? -1.524 -20.326 27.273 1.00 90.31 162 ASN A O 1
ATOM 1288 N N . ASN A 1 163 ? 0.108 -18.820 27.619 1.00 90.94 163 ASN A N 1
ATOM 1289 C CA . ASN A 1 163 ? -0.431 -18.311 28.885 1.00 90.94 163 ASN A CA 1
ATOM 1290 C C . ASN A 1 163 ? -1.843 -17.723 28.717 1.00 90.94 163 ASN A C 1
ATOM 1292 O O . ASN A 1 163 ? -2.735 -18.023 29.502 1.00 90.94 163 ASN A O 1
ATOM 1296 N N . ILE A 1 164 ? -2.072 -16.919 27.671 1.00 85.50 164 ILE A N 1
ATOM 1297 C CA . ILE A 1 164 ? -3.401 -16.358 27.376 1.00 85.50 164 ILE A CA 1
ATOM 1298 C C . ILE A 1 164 ? -4.402 -17.472 27.037 1.00 85.50 164 ILE A C 1
ATOM 1300 O O . ILE A 1 164 ? -5.578 -17.368 27.383 1.00 85.50 164 ILE A O 1
ATOM 1304 N N . SER A 1 165 ? -3.962 -18.541 26.365 1.00 89.06 165 SER A N 1
ATOM 1305 C CA . SER A 1 165 ? -4.809 -19.707 26.094 1.00 89.06 165 SER A CA 1
ATOM 1306 C C . SER A 1 165 ? -5.206 -20.425 27.385 1.00 89.06 165 SER A C 1
ATOM 1308 O O . SER A 1 165 ? -6.382 -20.726 27.564 1.00 89.06 165 SER A O 1
ATOM 1310 N N . GLU A 1 166 ? -4.262 -20.640 28.303 1.00 90.31 166 GLU A N 1
ATOM 1311 C CA . GLU A 1 166 ? -4.539 -21.240 29.615 1.00 90.31 166 GLU A CA 1
ATOM 1312 C C . GLU A 1 166 ? -5.484 -20.363 30.452 1.00 90.31 166 GLU A C 1
ATOM 1314 O O . GLU A 1 166 ? -6.457 -20.864 31.015 1.00 90.31 166 GLU A O 1
ATOM 1319 N N . GLU A 1 167 ? -5.271 -19.043 30.482 1.00 89.94 167 GLU A N 1
ATOM 1320 C CA . GLU A 1 167 ? -6.183 -18.106 31.151 1.00 89.94 167 GLU A CA 1
ATOM 1321 C C . GLU A 1 167 ? -7.586 -18.132 30.535 1.00 89.94 167 GLU A C 1
ATOM 1323 O O . GLU A 1 167 ? -8.585 -18.103 31.257 1.00 89.94 167 GLU A O 1
ATOM 1328 N N . LYS A 1 168 ? -7.685 -18.222 29.205 1.00 86.19 168 LYS A N 1
ATOM 1329 C CA . LYS A 1 168 ? -8.965 -18.346 28.503 1.00 86.19 168 LYS A CA 1
ATOM 1330 C C . LYS A 1 168 ? -9.691 -19.633 28.895 1.00 86.19 168 LYS A C 1
ATOM 1332 O O . LYS A 1 168 ? -10.889 -19.580 29.172 1.00 86.19 168 LYS A O 1
ATOM 1337 N N . ASP A 1 169 ? -8.992 -20.762 28.943 1.00 88.75 169 ASP A N 1
ATOM 1338 C CA . ASP A 1 169 ? -9.576 -22.053 29.322 1.00 88.75 169 ASP A CA 1
ATOM 1339 C C . ASP A 1 169 ? -10.010 -22.057 30.799 1.00 88.75 169 ASP A C 1
ATOM 1341 O O . ASP A 1 169 ? -11.082 -22.568 31.151 1.00 88.75 169 ASP A O 1
ATOM 1345 N N . GLN A 1 170 ? -9.243 -21.391 31.666 1.00 90.75 170 GLN A N 1
ATOM 1346 C CA . GLN A 1 170 ? -9.602 -21.192 33.068 1.00 90.75 170 GLN A CA 1
ATOM 1347 C C . GLN A 1 170 ? -10.845 -20.304 33.223 1.00 90.75 170 GLN A C 1
ATOM 1349 O O . GLN A 1 170 ? -11.753 -20.633 33.990 1.00 90.75 170 GLN A O 1
ATOM 1354 N N . LEU A 1 171 ? -10.927 -19.196 32.480 1.00 88.31 171 LEU A N 1
ATOM 1355 C CA . LEU A 1 171 ? -12.101 -18.321 32.470 1.00 88.31 171 LEU A CA 1
ATOM 1356 C C . LEU A 1 171 ? -13.337 -19.038 31.922 1.00 88.31 171 LEU A C 1
ATOM 1358 O O . LEU A 1 171 ? -14.423 -18.871 32.472 1.00 88.31 171 LEU A O 1
ATOM 1362 N N . GLN A 1 172 ? -13.178 -19.876 30.896 1.00 87.69 172 GLN A N 1
ATOM 1363 C CA . GLN A 1 172 ? -14.263 -20.695 30.358 1.00 87.69 172 GLN A CA 1
ATOM 1364 C C . GLN A 1 172 ? -14.770 -21.707 31.392 1.00 87.69 172 GLN A C 1
ATOM 1366 O O . GLN A 1 172 ? -15.977 -21.879 31.551 1.00 87.69 172 GLN A O 1
ATOM 1371 N N . THR A 1 173 ? -13.859 -22.336 32.136 1.00 89.69 173 THR A N 1
ATOM 1372 C CA . THR A 1 173 ? -14.209 -23.246 33.235 1.00 89.69 173 THR A CA 1
ATOM 1373 C C . THR A 1 173 ? -14.966 -22.506 34.339 1.00 89.69 173 THR A C 1
ATOM 1375 O O . THR A 1 173 ? -16.013 -22.964 34.793 1.00 89.69 173 THR A O 1
ATOM 1378 N N . ASN A 1 174 ? -14.498 -21.317 34.725 1.00 92.38 174 ASN A N 1
ATOM 1379 C CA . ASN A 1 174 ? -15.171 -20.486 35.724 1.00 92.38 174 ASN A CA 1
ATOM 1380 C C . ASN A 1 174 ? -16.566 -20.037 35.262 1.00 92.38 174 ASN A C 1
ATOM 1382 O O . ASN A 1 174 ? -17.497 -20.033 36.067 1.00 92.38 174 ASN A O 1
ATOM 1386 N N . LEU A 1 175 ? -16.725 -19.694 33.979 1.00 85.31 175 LEU A N 1
ATOM 1387 C CA . LEU A 1 175 ? -18.016 -19.341 33.387 1.00 85.31 175 LEU A CA 1
ATOM 1388 C C . LEU A 1 175 ? -18.997 -20.519 33.464 1.00 85.31 175 LEU A C 1
ATOM 1390 O O . LEU A 1 175 ? -20.135 -20.335 33.890 1.00 85.31 175 LEU A O 1
ATOM 1394 N N . ASN A 1 176 ? -18.546 -21.725 33.110 1.00 89.75 176 ASN A N 1
ATOM 1395 C CA . ASN A 1 176 ? -19.367 -22.935 33.174 1.00 89.75 176 ASN A CA 1
ATOM 1396 C C . ASN A 1 176 ? -19.803 -23.239 34.618 1.00 89.75 176 ASN A C 1
ATOM 1398 O O . ASN A 1 176 ? -20.983 -23.475 34.862 1.00 89.75 176 ASN A O 1
ATOM 1402 N N . ASN A 1 177 ? -18.885 -23.136 35.585 1.00 90.94 177 ASN A N 1
ATOM 1403 C CA . ASN A 1 177 ? -19.200 -23.331 37.004 1.00 90.94 177 ASN A CA 1
ATOM 1404 C C . ASN A 1 177 ? -20.182 -22.270 37.529 1.00 90.94 177 ASN A C 1
ATOM 1406 O O . ASN A 1 177 ? -21.084 -22.572 38.308 1.00 90.94 177 ASN A O 1
ATOM 1410 N N . MET A 1 178 ? -20.030 -21.007 37.113 1.00 83.25 178 MET A N 1
ATOM 1411 C CA . MET A 1 178 ? -20.984 -19.949 37.462 1.00 83.25 178 MET A CA 1
ATOM 1412 C C . MET A 1 178 ? -22.370 -20.202 36.864 1.00 83.25 178 MET A C 1
ATOM 1414 O O . MET A 1 178 ? -23.365 -19.924 37.532 1.00 83.25 178 MET A O 1
ATOM 1418 N N . GLN A 1 179 ? -22.444 -20.741 35.646 1.00 86.50 179 GLN A N 1
ATOM 1419 C CA . GLN A 1 179 ? -23.706 -21.113 35.010 1.00 86.50 179 GLN A CA 1
ATOM 1420 C C . GLN A 1 179 ? -24.400 -22.255 35.767 1.00 86.50 179 GLN A C 1
ATOM 1422 O O . GLN A 1 179 ? -25.586 -22.155 36.064 1.00 86.50 179 GLN A O 1
ATOM 1427 N N . GLU A 1 180 ? -23.654 -23.287 36.164 1.00 90.94 180 GLU A N 1
ATOM 1428 C CA . GLU A 1 180 ? -24.179 -24.407 36.954 1.00 90.94 180 GLU A CA 1
ATOM 1429 C C . GLU A 1 180 ? -24.669 -23.956 38.344 1.00 90.94 180 GLU A C 1
ATOM 1431 O O . GLU A 1 180 ? -25.733 -24.372 38.815 1.00 90.94 180 GLU A O 1
ATOM 1436 N N . ASN A 1 181 ? -23.950 -23.025 38.979 1.00 91.88 181 ASN A N 1
ATOM 1437 C CA . ASN A 1 181 ? -24.391 -22.397 40.226 1.00 91.88 181 ASN A CA 1
ATOM 1438 C C . ASN A 1 181 ? -25.677 -21.578 40.039 1.00 91.88 181 ASN A C 1
ATOM 1440 O O . ASN A 1 181 ? -26.550 -21.608 40.905 1.00 91.88 181 ASN A O 1
ATOM 1444 N N . LEU A 1 182 ? -25.812 -20.853 38.924 1.00 86.44 182 LEU A N 1
ATOM 1445 C CA . LEU A 1 182 ? -27.029 -20.109 38.586 1.00 86.44 182 LEU A CA 1
ATOM 1446 C C . LEU A 1 182 ? -28.229 -21.043 38.409 1.00 86.44 182 LEU A C 1
ATOM 1448 O O . LEU A 1 182 ? -29.291 -20.769 38.968 1.00 86.44 182 LEU A O 1
ATOM 1452 N N . ASP A 1 183 ? -28.050 -22.156 37.701 1.00 88.44 183 ASP A N 1
ATOM 1453 C CA . ASP A 1 183 ? -29.099 -23.158 37.497 1.00 88.44 183 ASP A CA 1
ATOM 1454 C C . ASP A 1 183 ? -29.501 -23.822 38.826 1.00 88.44 183 ASP A C 1
ATOM 1456 O O . ASP A 1 183 ? -30.688 -24.016 39.104 1.00 88.44 183 ASP A O 1
ATOM 1460 N N . THR A 1 184 ? -28.523 -24.096 39.695 1.00 88.62 184 THR A N 1
ATOM 1461 C CA . THR A 1 184 ? -28.756 -24.644 41.040 1.00 88.62 184 THR A CA 1
ATOM 1462 C C . THR A 1 184 ? -29.536 -23.664 41.915 1.00 88.62 184 THR A C 1
ATOM 1464 O O . THR A 1 184 ? -30.558 -24.033 42.493 1.00 88.62 184 THR A O 1
ATOM 1467 N N . LEU A 1 185 ? -29.122 -22.394 41.957 1.00 85.44 185 LEU A N 1
ATOM 1468 C CA . LEU A 1 185 ? -29.825 -21.342 42.698 1.00 85.44 185 LEU A CA 1
ATOM 1469 C C . LEU A 1 185 ? -31.234 -21.094 42.151 1.00 85.44 185 LEU A C 1
ATOM 1471 O O . LEU A 1 185 ? -32.154 -20.817 42.920 1.00 85.44 185 LEU A O 1
ATOM 1475 N N . GLN A 1 186 ? -31.431 -21.206 40.836 1.00 85.81 186 GLN A N 1
ATOM 1476 C CA . GLN A 1 186 ? -32.747 -21.095 40.216 1.00 85.81 186 GLN A CA 1
ATOM 1477 C C . GLN A 1 186 ? -33.652 -22.262 40.640 1.00 85.81 186 GLN A C 1
ATOM 1479 O O . GLN A 1 186 ? -34.801 -22.036 41.016 1.00 85.81 186 GLN A O 1
ATOM 1484 N N . LYS A 1 187 ? -33.117 -23.487 40.698 1.00 90.12 187 LYS A N 1
ATOM 1485 C CA . LYS A 1 187 ? -33.840 -24.664 41.196 1.00 90.12 187 LYS A CA 1
ATOM 1486 C C . LYS A 1 187 ? -34.201 -24.542 42.680 1.00 90.12 187 LYS A C 1
ATOM 1488 O O . LYS A 1 187 ? -35.338 -24.822 43.056 1.00 90.12 187 LYS A O 1
ATOM 1493 N N . GLU A 1 188 ? -33.271 -24.082 43.517 1.00 90.94 188 GLU A N 1
ATOM 1494 C CA . GLU A 1 188 ? -33.533 -23.814 44.937 1.00 90.94 188 GLU A CA 1
ATOM 1495 C C . GLU A 1 188 ? -34.589 -22.718 45.122 1.00 90.94 188 GLU A C 1
ATOM 1497 O O . GLU A 1 188 ? -35.495 -22.856 45.947 1.00 90.94 188 GLU A O 1
ATOM 1502 N N . LYS A 1 189 ? -34.525 -21.646 44.324 1.00 87.69 189 LYS A N 1
ATOM 1503 C CA . LYS A 1 189 ? -35.532 -20.580 44.312 1.00 87.69 189 LYS A CA 1
ATOM 1504 C C . LYS A 1 189 ? -36.916 -21.124 43.966 1.00 87.69 189 LYS A C 1
ATOM 1506 O O . LYS A 1 189 ? -37.875 -20.773 44.650 1.00 87.69 189 LYS A O 1
ATOM 1511 N N . ASP A 1 190 ? -37.028 -21.981 42.956 1.00 87.62 190 ASP A N 1
ATOM 1512 C CA . ASP A 1 190 ? -38.304 -22.578 42.546 1.00 87.62 190 ASP A CA 1
ATOM 1513 C C . ASP A 1 190 ? -38.850 -23.548 43.613 1.00 87.62 190 ASP A C 1
ATOM 1515 O O . ASP A 1 190 ? -40.054 -23.565 43.898 1.00 87.62 190 ASP A O 1
ATOM 1519 N N . GLU A 1 191 ? -37.973 -24.287 44.298 1.00 89.88 191 GLU A N 1
ATOM 1520 C CA . GLU A 1 191 ? -38.338 -25.099 45.464 1.00 89.88 191 GLU A CA 1
ATOM 1521 C C . GLU A 1 191 ? -38.860 -24.251 46.629 1.00 89.88 191 GLU A C 1
ATOM 1523 O O . GLU A 1 191 ? -39.890 -24.574 47.229 1.00 89.88 191 GLU A O 1
ATOM 1528 N N . VAL A 1 192 ? -38.165 -23.160 46.964 1.00 85.69 192 VAL A N 1
ATOM 1529 C CA . VAL A 1 192 ? -38.584 -22.238 48.028 1.00 85.69 192 VAL A CA 1
ATOM 1530 C C . VAL A 1 192 ? -39.904 -21.569 47.656 1.00 85.69 192 VAL A C 1
ATOM 1532 O O . VAL A 1 192 ? -40.797 -21.492 48.498 1.00 85.69 192 VAL A O 1
ATOM 1535 N N . GLN A 1 193 ? -40.074 -21.156 46.399 1.00 86.31 193 GLN A N 1
ATOM 1536 C CA . GLN A 1 193 ? -41.323 -20.600 45.879 1.00 86.31 193 GLN A CA 1
ATOM 1537 C C . GLN A 1 193 ? -42.478 -21.596 46.059 1.00 86.31 193 GLN A C 1
ATOM 1539 O O . GLN A 1 193 ? -43.543 -21.224 46.554 1.00 86.31 193 GLN A O 1
ATOM 1544 N N . THR A 1 194 ? -42.248 -22.871 45.734 1.00 87.50 194 THR A N 1
ATOM 1545 C CA . THR A 1 194 ? -43.230 -23.951 45.902 1.00 87.50 194 THR A CA 1
ATOM 1546 C C . THR A 1 194 ? -43.577 -24.159 47.376 1.00 87.50 194 THR A C 1
ATOM 1548 O O . THR A 1 194 ? -44.752 -24.143 47.738 1.00 87.50 194 THR A O 1
ATOM 1551 N N . LYS A 1 195 ? -42.572 -24.257 48.259 1.00 92.12 195 LYS A N 1
ATOM 1552 C CA . LYS A 1 195 ? -42.775 -24.361 49.718 1.00 92.12 195 LYS A CA 1
ATOM 1553 C C . LYS A 1 195 ? -43.561 -23.168 50.269 1.00 92.12 195 LYS A C 1
ATOM 1555 O O . LYS A 1 195 ? -44.412 -23.341 51.141 1.00 92.12 195 LYS A O 1
ATOM 1560 N N . LEU A 1 196 ? -43.313 -21.966 49.750 1.00 85.62 196 LEU A N 1
ATOM 1561 C CA . LEU A 1 196 ? -43.988 -20.739 50.166 1.00 85.62 196 LEU A CA 1
ATOM 1562 C C . LEU A 1 196 ? -45.451 -20.696 49.703 1.00 85.62 196 LEU A C 1
ATOM 1564 O O . LEU A 1 196 ? -46.309 -20.239 50.458 1.00 85.62 196 LEU A O 1
ATOM 1568 N N . VAL A 1 197 ? -45.754 -21.211 48.504 1.00 89.00 197 VAL A N 1
ATOM 1569 C CA . VAL A 1 197 ? -47.135 -21.424 48.040 1.00 89.00 197 VAL A CA 1
ATOM 1570 C C . VAL A 1 197 ? -47.842 -22.426 48.950 1.00 89.00 197 VAL A C 1
ATOM 1572 O O . VAL A 1 197 ? -48.893 -22.085 49.486 1.00 89.00 197 VAL A O 1
ATOM 1575 N N . THR A 1 198 ? -47.234 -23.584 49.228 1.00 87.50 198 THR A N 1
ATOM 1576 C CA . THR A 1 198 ? -47.814 -24.605 50.116 1.00 87.50 198 THR A CA 1
ATOM 1577 C C . THR A 1 198 ? -48.090 -24.055 51.517 1.00 87.50 198 THR A C 1
ATOM 1579 O O . THR A 1 198 ? -49.190 -24.230 52.043 1.00 87.50 198 THR A O 1
ATOM 1582 N N . MET A 1 199 ? -47.140 -23.322 52.111 1.00 81.62 199 MET A N 1
ATOM 1583 C CA . MET A 1 199 ? -47.344 -22.680 53.414 1.00 81.62 199 MET A CA 1
ATOM 1584 C C . MET A 1 199 ? -48.443 -21.614 53.395 1.00 81.62 199 MET A C 1
ATOM 1586 O O . MET A 1 199 ? -49.161 -21.485 54.386 1.00 81.62 199 MET A O 1
ATOM 1590 N N . ARG A 1 200 ? -48.613 -20.863 52.296 1.00 88.81 200 ARG A N 1
ATOM 1591 C CA . ARG A 1 200 ? -49.741 -19.926 52.153 1.00 88.81 200 ARG A CA 1
ATOM 1592 C C . ARG A 1 200 ? -51.074 -20.666 52.150 1.00 88.81 200 ARG A C 1
ATOM 1594 O O . ARG A 1 200 ? -51.950 -20.274 52.910 1.00 88.81 200 ARG A O 1
ATOM 1601 N N . THR A 1 201 ? -51.204 -21.757 51.397 1.00 86.88 201 THR A N 1
ATOM 1602 C CA . THR A 1 201 ? -52.412 -22.603 51.422 1.00 86.88 201 THR A CA 1
ATOM 1603 C C . THR A 1 201 ? -52.700 -23.149 52.818 1.00 86.88 201 THR A C 1
ATOM 1605 O O . THR A 1 201 ? -53.817 -22.990 53.303 1.00 86.88 201 THR A O 1
ATOM 1608 N N . ASN A 1 202 ? -51.690 -23.691 53.510 1.00 88.81 202 ASN A N 1
ATOM 1609 C CA . ASN A 1 202 ? -51.859 -24.218 54.868 1.00 88.81 202 ASN A CA 1
ATOM 1610 C C . ASN A 1 202 ? -52.276 -23.120 55.856 1.00 88.81 202 ASN A C 1
ATOM 1612 O O . ASN A 1 202 ? -53.136 -23.338 56.707 1.00 88.81 202 ASN A O 1
ATOM 1616 N N . ARG A 1 203 ? -51.689 -21.922 55.747 1.00 88.44 203 ARG A N 1
ATOM 1617 C CA . ARG A 1 203 ? -52.085 -20.758 56.551 1.00 88.44 203 ARG A CA 1
ATOM 1618 C C . ARG A 1 203 ? -53.539 -20.377 56.279 1.00 88.44 203 ARG A C 1
ATOM 1620 O O . ARG A 1 203 ? -54.271 -20.112 57.226 1.00 88.44 203 ARG A O 1
ATOM 1627 N N . ASP A 1 204 ? -53.960 -20.353 55.020 1.00 86.31 204 ASP A N 1
ATOM 1628 C CA . ASP A 1 204 ? -55.324 -19.975 54.645 1.00 86.31 204 ASP A CA 1
ATOM 1629 C C . ASP A 1 204 ? -56.353 -21.031 55.112 1.00 86.31 204 ASP A C 1
ATOM 1631 O O . ASP A 1 204 ? -57.476 -20.684 55.484 1.00 86.31 204 ASP A O 1
ATOM 1635 N N . GLU A 1 205 ? -55.976 -22.312 55.157 1.00 85.31 205 GLU A N 1
ATOM 1636 C CA . GLU A 1 205 ? -56.770 -23.400 55.755 1.00 85.31 205 GLU A CA 1
ATOM 1637 C C . GLU A 1 205 ? -56.848 -23.316 57.284 1.00 85.31 205 GLU A C 1
ATOM 1639 O O . GLU A 1 205 ? -57.933 -23.441 57.863 1.00 85.31 205 GLU A O 1
ATOM 1644 N N . LEU A 1 206 ? -55.722 -23.047 57.949 1.00 83.56 206 LEU A N 1
ATOM 1645 C CA . LEU A 1 206 ? -55.676 -22.789 59.390 1.00 83.56 206 LEU A CA 1
ATOM 1646 C C . LEU A 1 206 ? -56.515 -21.564 59.757 1.00 83.56 206 LEU A C 1
ATOM 1648 O O . LEU A 1 206 ? -57.240 -21.588 60.748 1.00 83.56 206 LEU A O 1
ATOM 1652 N N . GLN A 1 207 ? -56.476 -20.511 58.940 1.00 86.25 207 GLN A N 1
ATOM 1653 C CA . GLN A 1 207 ? -57.278 -19.313 59.148 1.00 86.25 207 GLN A CA 1
ATOM 1654 C C . GLN A 1 207 ? -58.776 -19.605 59.010 1.00 86.25 207 GLN A C 1
ATOM 1656 O O . GLN A 1 207 ? -59.546 -19.182 59.869 1.00 86.25 207 GLN A O 1
ATOM 1661 N N . ARG A 1 208 ? -59.184 -20.396 58.006 1.00 87.69 208 ARG A N 1
ATOM 1662 C CA . ARG A 1 208 ? -60.566 -20.894 57.888 1.00 87.69 208 ARG A CA 1
ATOM 1663 C C . ARG A 1 208 ? -60.991 -21.705 59.115 1.00 87.69 208 ARG A C 1
ATOM 1665 O O . ARG A 1 208 ? -62.077 -21.480 59.644 1.00 87.69 208 ARG A O 1
ATOM 1672 N N . SER A 1 209 ? -60.120 -22.584 59.607 1.00 89.00 209 SER A N 1
ATOM 1673 C CA . SER A 1 209 ? -60.383 -23.387 60.808 1.00 89.00 209 SER A CA 1
ATOM 1674 C C . SER A 1 209 ? -60.520 -22.521 62.068 1.00 89.00 209 SER A C 1
ATOM 1676 O O . SER A 1 209 ? -61.452 -22.709 62.845 1.00 89.00 209 SER A O 1
ATOM 1678 N N . CYS A 1 210 ? -59.656 -21.516 62.248 1.00 78.44 210 CYS A N 1
ATOM 1679 C CA . CYS A 1 210 ? -59.763 -20.543 63.340 1.00 78.44 210 CYS A CA 1
ATOM 1680 C C . CYS A 1 210 ? -61.052 -19.711 63.263 1.00 78.44 210 CYS A C 1
ATOM 1682 O O . CYS A 1 210 ? -61.655 -19.438 64.299 1.00 78.44 210 CYS A O 1
ATOM 1684 N N . SER A 1 211 ? -61.496 -19.321 62.063 1.00 83.25 211 SER A N 1
ATOM 1685 C CA . SER A 1 211 ? -62.779 -18.631 61.874 1.00 83.25 211 SER A CA 1
ATOM 1686 C C . SER A 1 211 ? -63.974 -19.514 62.251 1.00 83.25 211 SER A C 1
ATOM 1688 O O . SER A 1 211 ? -64.889 -19.024 62.908 1.00 83.25 211 SER A O 1
ATOM 1690 N N . SER A 1 212 ? -63.941 -20.808 61.911 1.00 86.75 212 SER A N 1
ATOM 1691 C CA . SER A 1 212 ? -64.967 -21.778 62.327 1.00 86.75 212 SER A CA 1
ATOM 1692 C C . SER A 1 212 ? -65.003 -21.938 63.847 1.00 86.75 212 SER A C 1
ATOM 1694 O O . SER A 1 212 ? -66.040 -21.728 64.462 1.00 86.75 212 SER A O 1
ATOM 1696 N N . LEU A 1 213 ? -63.851 -22.190 64.477 1.00 81.62 213 LEU A N 1
ATOM 1697 C CA . LEU A 1 213 ? -63.744 -22.328 65.936 1.00 81.62 213 LEU A CA 1
ATOM 1698 C C . LEU A 1 213 ? -64.177 -21.060 66.685 1.00 81.62 213 LEU A C 1
ATOM 1700 O O . LEU A 1 213 ? -64.703 -21.134 67.795 1.00 81.62 213 LEU A O 1
ATOM 1704 N N . LYS A 1 214 ? -63.949 -19.879 66.098 1.00 85.12 214 LYS A N 1
ATOM 1705 C CA . LYS A 1 214 ? -64.434 -18.609 66.644 1.00 85.12 214 LYS A CA 1
ATOM 1706 C C . LYS A 1 214 ? -65.966 -18.536 66.616 1.00 85.12 214 LYS A C 1
ATOM 1708 O O . LYS A 1 214 ? -66.540 -18.100 67.610 1.00 85.12 214 LYS A O 1
ATOM 1713 N N . SER A 1 215 ? -66.596 -19.000 65.535 1.00 81.69 215 SER A N 1
ATOM 1714 C CA . SER A 1 215 ? -68.056 -19.126 65.429 1.00 81.69 215 SER A CA 1
ATOM 1715 C C . SER A 1 215 ? -68.612 -20.097 66.475 1.00 81.69 215 SER A C 1
ATOM 1717 O O . SER A 1 215 ? -69.505 -19.724 67.232 1.00 81.69 215 SER A O 1
ATOM 1719 N N . ASP A 1 216 ? -68.016 -21.287 66.606 1.00 83.81 216 ASP A N 1
ATOM 1720 C CA . ASP A 1 216 ? -68.434 -22.301 67.588 1.00 83.81 216 ASP A CA 1
ATOM 1721 C C . ASP A 1 216 ? -68.308 -21.780 69.029 1.00 83.81 216 ASP A C 1
ATOM 1723 O O . ASP A 1 216 ? -69.175 -22.000 69.877 1.00 83.81 216 ASP A O 1
ATOM 1727 N N . LYS A 1 217 ? -67.230 -21.038 69.323 1.00 83.06 217 LYS A N 1
ATOM 1728 C CA . LYS A 1 217 ? -67.040 -20.379 70.622 1.00 83.06 217 LYS A CA 1
ATOM 1729 C C . LYS A 1 217 ? -68.163 -19.385 70.912 1.00 83.06 217 LYS A C 1
ATOM 1731 O O . LYS A 1 217 ? -68.636 -19.332 72.046 1.00 83.06 217 LYS A O 1
ATOM 1736 N N . ASP A 1 218 ? -68.557 -18.591 69.923 1.00 82.88 218 ASP A N 1
ATOM 1737 C CA . ASP A 1 218 ? -69.600 -17.582 70.089 1.00 82.88 218 ASP A CA 1
ATOM 1738 C C . ASP A 1 218 ? -70.985 -18.247 70.277 1.00 82.88 218 ASP A C 1
ATOM 1740 O O . ASP A 1 218 ? -71.753 -17.819 71.141 1.00 82.88 218 ASP A O 1
ATOM 1744 N N . GLU A 1 219 ? -71.263 -19.372 69.607 1.00 83.94 219 GLU A N 1
ATOM 1745 C CA . GLU A 1 219 ? -72.455 -20.209 69.852 1.00 83.94 219 GLU A CA 1
ATOM 1746 C C . GLU A 1 219 ? -72.480 -20.843 71.253 1.00 83.94 219 GLU A C 1
ATOM 1748 O O . GLU A 1 219 ? -73.507 -20.825 71.947 1.00 83.94 219 GLU A O 1
ATOM 1753 N N . LEU A 1 220 ? -71.345 -21.372 71.717 1.00 81.50 220 LEU A N 1
ATOM 1754 C CA . LEU A 1 220 ? -71.219 -21.920 73.069 1.00 81.50 220 LEU A CA 1
ATOM 1755 C C . LEU A 1 220 ? -71.371 -20.830 74.134 1.00 81.50 220 LEU A C 1
ATOM 1757 O O . LEU A 1 220 ? -71.979 -21.071 75.178 1.00 81.50 220 LEU A O 1
ATOM 1761 N N . GLN A 1 221 ? -70.875 -19.620 73.870 1.00 83.38 221 GLN A N 1
ATOM 1762 C CA . GLN A 1 221 ? -71.052 -18.462 74.742 1.00 83.38 221 GLN A CA 1
ATOM 1763 C C . GLN A 1 221 ? -72.537 -18.088 74.862 1.00 83.38 221 GLN A C 1
ATOM 1765 O O . GLN A 1 221 ? -73.019 -17.859 75.974 1.00 83.38 221 GLN A O 1
ATOM 1770 N N . ILE A 1 222 ? -73.291 -18.098 73.757 1.00 86.69 222 ILE A N 1
ATOM 1771 C CA . ILE A 1 222 ? -74.748 -17.881 73.770 1.00 86.69 222 ILE A CA 1
ATOM 1772 C C . ILE A 1 222 ? -75.440 -18.968 74.608 1.00 86.69 222 ILE A C 1
ATOM 1774 O O . ILE A 1 222 ? -76.233 -18.658 75.500 1.00 86.69 222 ILE A O 1
ATOM 1778 N N . SER A 1 223 ? -75.076 -20.236 74.403 1.00 83.38 223 SER A N 1
ATOM 1779 C CA . SER A 1 223 ? -75.629 -21.368 75.160 1.00 83.38 223 SER A CA 1
ATOM 1780 C C . SER A 1 223 ? -75.329 -21.295 76.665 1.00 83.38 223 SER A C 1
ATOM 1782 O O . SER A 1 223 ? -76.219 -21.519 77.487 1.00 83.38 223 SER A O 1
ATOM 1784 N N . LEU A 1 224 ? -74.107 -20.912 77.052 1.00 82.31 224 LEU A N 1
ATOM 1785 C CA . LEU A 1 224 ? -73.715 -20.711 78.452 1.00 82.31 224 LEU A CA 1
ATOM 1786 C C . LEU A 1 224 ? -74.506 -19.570 79.107 1.00 82.31 224 LEU A C 1
ATOM 1788 O O . LEU A 1 224 ? -74.903 -19.668 80.272 1.00 82.31 224 LEU A O 1
ATOM 1792 N N . THR A 1 225 ? -74.763 -18.500 78.353 1.00 84.19 225 THR A N 1
ATOM 1793 C CA . THR A 1 225 ? -75.566 -17.361 78.820 1.00 84.19 225 THR A CA 1
ATOM 1794 C C . THR A 1 225 ? -77.012 -17.791 79.093 1.00 84.19 225 THR A C 1
ATOM 1796 O O . THR A 1 225 ? -77.559 -17.485 80.153 1.00 84.19 225 THR A O 1
ATOM 1799 N N . ASN A 1 226 ? -77.598 -18.600 78.205 1.00 83.38 226 ASN A N 1
ATOM 1800 C CA . ASN A 1 226 ? -78.950 -19.143 78.369 1.00 83.38 226 ASN A CA 1
ATOM 1801 C C . ASN A 1 226 ? -79.064 -20.114 79.558 1.00 83.38 226 ASN A C 1
ATOM 1803 O O . ASN A 1 226 ? -80.003 -20.019 80.351 1.00 83.38 226 ASN A O 1
ATOM 1807 N N . LEU A 1 227 ? -78.083 -21.005 79.742 1.00 77.62 227 LEU A N 1
ATOM 1808 C CA . LEU A 1 227 ? -78.015 -21.899 80.907 1.00 77.62 227 LEU A CA 1
ATOM 1809 C C . LEU A 1 227 ? -77.854 -21.121 82.220 1.00 77.62 227 LEU A C 1
ATOM 1811 O O . LEU A 1 227 ? -78.472 -21.460 83.229 1.00 77.62 227 LEU A O 1
ATOM 1815 N N . THR A 1 228 ? -77.067 -20.043 82.205 1.00 83.00 228 THR A N 1
ATOM 1816 C CA . THR A 1 228 ? -76.906 -19.132 83.347 1.00 83.00 228 THR A CA 1
ATOM 1817 C C . THR A 1 228 ? -78.229 -18.464 83.723 1.00 83.00 228 THR A C 1
ATOM 1819 O O . THR A 1 228 ? -78.558 -18.398 84.908 1.00 83.00 228 THR A O 1
ATOM 1822 N N . LEU A 1 229 ? -79.008 -18.030 82.727 1.00 84.38 229 LEU A N 1
ATOM 1823 C CA . LEU A 1 229 ? -80.362 -17.498 82.902 1.00 84.38 229 LEU A CA 1
ATOM 1824 C C . LEU A 1 229 ? -81.321 -18.539 83.501 1.00 84.38 229 LEU A C 1
ATOM 1826 O O . LEU A 1 229 ? -81.971 -18.242 84.502 1.00 84.38 229 LEU A O 1
ATOM 1830 N N . SER A 1 230 ? -81.348 -19.767 82.970 1.00 80.50 230 SER A N 1
ATOM 1831 C CA . SER A 1 230 ? -82.159 -20.868 83.527 1.00 80.50 230 SER A CA 1
ATOM 1832 C C . SER A 1 230 ? -81.781 -21.210 84.972 1.00 80.50 230 SER A C 1
ATOM 1834 O O . SER A 1 230 ? -82.649 -21.359 85.830 1.00 80.50 230 SER A O 1
ATOM 1836 N N . ARG A 1 231 ? -80.483 -21.273 85.289 1.00 81.81 231 ARG A N 1
ATOM 1837 C CA . ARG A 1 231 ? -80.000 -21.500 86.661 1.00 81.81 231 ARG A CA 1
ATOM 1838 C C . ARG A 1 231 ? -80.464 -20.398 87.617 1.00 81.81 231 ARG A C 1
ATOM 1840 O O . ARG A 1 231 ? -80.898 -20.703 88.723 1.00 81.81 231 ARG A O 1
ATOM 1847 N N . ASN A 1 232 ? -80.393 -19.134 87.200 1.00 83.38 232 ASN A N 1
ATOM 1848 C CA . ASN A 1 232 ? -80.849 -18.012 88.023 1.00 83.38 232 ASN A CA 1
ATOM 1849 C C . ASN A 1 232 ? -82.371 -18.066 88.263 1.00 83.38 232 ASN A C 1
ATOM 1851 O O . ASN A 1 232 ? -82.829 -17.758 89.360 1.00 83.38 232 ASN A O 1
ATOM 1855 N N . GLN A 1 233 ? -83.158 -18.513 87.278 1.00 76.44 233 GLN A N 1
ATOM 1856 C CA . GLN A 1 233 ? -84.602 -18.73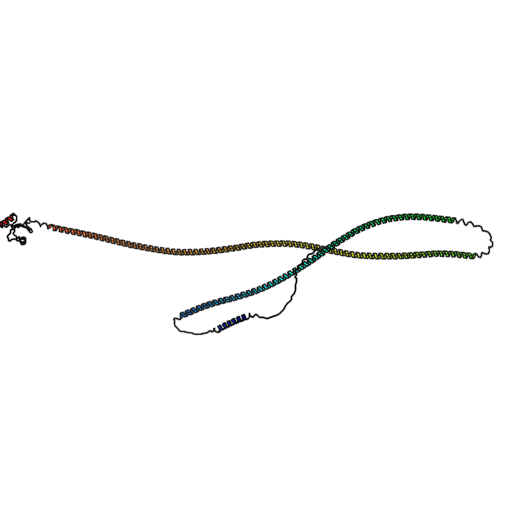2 87.441 1.00 76.44 233 GLN A CA 1
ATOM 1857 C C . GLN A 1 233 ? -84.917 -19.844 88.459 1.00 76.44 233 GLN A C 1
ATOM 1859 O O . GLN A 1 233 ? -85.809 -19.675 89.296 1.00 76.44 233 GLN A O 1
ATOM 1864 N N . LEU A 1 234 ? -84.162 -20.950 88.448 1.00 75.31 234 LEU A N 1
ATOM 1865 C CA . LEU A 1 234 ? -84.282 -21.998 89.471 1.00 75.31 234 LEU A CA 1
ATOM 1866 C C . LEU A 1 234 ? -83.864 -21.507 90.865 1.00 75.31 234 LEU A C 1
ATOM 1868 O O . LEU A 1 234 ? -84.551 -21.808 91.837 1.00 75.31 234 LEU A O 1
ATOM 1872 N N . GLN A 1 235 ? -82.782 -20.730 90.966 1.00 80.00 235 GLN A N 1
ATOM 1873 C CA . GLN A 1 235 ? -82.314 -20.163 92.236 1.00 80.00 235 GLN A CA 1
ATOM 1874 C C . GLN A 1 235 ? -83.377 -19.251 92.866 1.00 80.00 235 GLN A C 1
ATOM 1876 O O . GLN A 1 235 ? -83.709 -19.410 94.038 1.00 80.00 235 GLN A O 1
ATOM 1881 N N . ASN A 1 236 ? -83.990 -18.376 92.066 1.00 79.75 236 ASN A N 1
ATOM 1882 C CA . ASN A 1 236 ? -85.076 -17.511 92.528 1.00 79.75 236 ASN A CA 1
ATOM 1883 C C . ASN A 1 236 ? -86.294 -18.318 93.013 1.00 79.75 236 ASN A C 1
ATOM 1885 O O . ASN A 1 236 ? -86.928 -17.955 94.003 1.00 79.75 236 ASN A O 1
ATOM 1889 N N . SER A 1 237 ? -86.603 -19.433 92.345 1.00 79.75 237 SER A N 1
ATOM 1890 C CA . SER A 1 237 ? -87.686 -20.335 92.762 1.00 79.75 237 SER A CA 1
ATOM 1891 C C . SER A 1 237 ? -87.361 -21.043 94.087 1.00 79.75 237 SER A C 1
ATOM 1893 O O . SER A 1 237 ? -88.224 -21.169 94.954 1.00 79.75 237 SER A O 1
ATOM 1895 N N . PHE A 1 238 ? -86.105 -21.456 94.285 1.00 76.69 238 PHE A N 1
ATOM 1896 C CA . PHE A 1 238 ? -85.630 -22.071 95.528 1.00 76.69 238 PHE A CA 1
ATOM 1897 C C . PHE A 1 238 ? -85.662 -21.097 96.717 1.00 76.69 238 PHE A C 1
ATOM 1899 O O . PHE A 1 238 ? -86.117 -21.457 97.805 1.00 76.69 238 PHE A O 1
ATOM 1906 N N . ASP A 1 239 ? -85.239 -19.849 96.511 1.00 80.00 239 ASP A N 1
ATOM 1907 C CA . ASP A 1 239 ? -85.236 -18.828 97.562 1.00 80.00 239 ASP A CA 1
ATOM 1908 C C . ASP A 1 239 ? -86.663 -18.460 98.014 1.00 80.00 239 ASP A C 1
ATOM 1910 O O . ASP A 1 239 ? -86.898 -18.234 99.205 1.00 80.00 239 ASP A O 1
ATOM 1914 N N . SER A 1 240 ? -87.638 -18.493 97.096 1.00 75.25 240 SER A N 1
ATOM 1915 C CA . SER A 1 240 ? -89.062 -18.302 97.407 1.00 75.25 240 SER A CA 1
ATOM 1916 C C . SER A 1 240 ? -89.629 -19.435 98.281 1.00 75.25 240 SER A C 1
ATOM 1918 O O . SER A 1 240 ? -90.252 -19.162 99.309 1.00 75.25 240 SER A O 1
ATOM 1920 N N . LEU A 1 241 ? -89.309 -20.698 97.970 1.00 72.62 241 LEU A N 1
ATOM 1921 C CA . LEU A 1 241 ? -89.672 -21.866 98.793 1.00 72.62 241 LEU A CA 1
ATOM 1922 C C . LEU A 1 241 ? -89.032 -21.830 100.194 1.00 72.62 241 LEU A C 1
ATOM 1924 O O . LEU A 1 241 ? -89.645 -22.214 101.193 1.00 72.62 241 LEU A O 1
ATOM 1928 N N . MET A 1 242 ? -87.797 -21.332 100.300 1.00 73.31 242 MET A N 1
ATOM 1929 C CA . MET A 1 242 ? -87.115 -21.173 101.589 1.00 73.31 242 MET A CA 1
ATOM 1930 C C . MET A 1 242 ? -87.735 -20.074 102.465 1.00 73.31 242 MET A C 1
ATOM 1932 O O . MET A 1 242 ? -87.678 -20.174 103.696 1.00 73.31 242 MET A O 1
ATOM 1936 N N . ALA A 1 243 ? -88.343 -19.046 101.867 1.00 73.12 243 ALA A N 1
ATOM 1937 C CA . ALA A 1 243 ? -89.103 -18.031 102.594 1.00 73.12 243 ALA A CA 1
ATOM 1938 C C . ALA A 1 243 ? -90.425 -18.596 103.149 1.00 73.12 243 ALA A C 1
ATOM 1940 O O . ALA A 1 243 ? -90.752 -18.350 104.312 1.00 73.12 243 ALA A O 1
ATOM 1941 N N . GLU A 1 244 ? -91.125 -19.430 102.376 1.00 71.31 244 GLU A N 1
ATOM 1942 C CA . GLU A 1 244 ? -92.362 -20.108 102.795 1.00 71.31 244 GLU A CA 1
ATOM 1943 C C . GLU A 1 244 ? -92.125 -21.075 103.974 1.00 71.31 244 GLU A C 1
ATOM 1945 O O . GLU A 1 244 ? -92.856 -21.058 104.968 1.00 71.31 244 GLU A O 1
ATOM 1950 N N . LYS A 1 245 ? -91.012 -21.826 103.951 1.00 73.00 245 LYS A N 1
ATOM 1951 C CA . LYS A 1 245 ? -90.581 -22.692 105.067 1.00 73.00 245 LYS A CA 1
ATOM 1952 C C . LYS A 1 245 ? -90.335 -21.922 106.370 1.00 73.00 245 LYS A C 1
ATOM 1954 O O . LYS A 1 245 ? -90.648 -22.427 107.448 1.00 73.00 245 LYS A O 1
ATOM 1959 N N . ARG A 1 246 ? -89.772 -20.708 106.302 1.00 74.81 246 ARG A N 1
ATOM 1960 C CA . ARG A 1 246 ? -89.564 -19.869 107.498 1.00 74.81 246 ARG A CA 1
ATOM 1961 C C . ARG A 1 246 ? -90.889 -19.371 108.074 1.00 74.81 246 ARG A C 1
ATOM 1963 O O . ARG A 1 246 ? -91.024 -19.356 109.292 1.00 74.81 246 ARG A O 1
ATOM 1970 N N . GLY A 1 247 ? -91.865 -19.049 107.220 1.00 74.12 247 GLY A N 1
ATOM 1971 C CA . GLY A 1 247 ? -93.213 -18.648 107.638 1.00 74.12 247 GLY A CA 1
ATOM 1972 C C . GLY A 1 247 ? -93.935 -19.716 108.470 1.00 74.12 247 GLY A C 1
ATOM 1973 O O . GLY A 1 247 ? -94.533 -19.395 109.498 1.00 74.12 247 GLY A O 1
ATOM 1974 N N . LEU A 1 248 ? -93.797 -20.993 108.097 1.00 65.56 248 LEU A N 1
ATOM 1975 C CA . LEU A 1 248 ? -94.367 -22.134 108.832 1.00 65.56 248 LEU A CA 1
ATOM 1976 C C . LEU A 1 248 ? -93.712 -22.375 110.208 1.00 65.56 248 LEU A C 1
ATOM 1978 O O . LEU A 1 248 ? -94.399 -22.777 111.147 1.00 65.56 248 LEU A O 1
ATOM 1982 N N . GLN A 1 249 ? -92.417 -22.079 110.367 1.00 62.66 249 GLN A N 1
ATOM 1983 C CA . GLN A 1 249 ? -91.708 -22.214 111.650 1.00 62.66 249 GLN A CA 1
ATOM 1984 C C . GLN A 1 249 ? -92.211 -21.196 112.687 1.00 62.66 249 GLN A C 1
ATOM 1986 O O . GLN A 1 249 ? -92.414 -21.530 113.852 1.00 62.66 249 GLN A O 1
ATOM 1991 N N . THR A 1 250 ? -92.502 -19.969 112.249 1.00 68.69 250 THR A N 1
ATOM 1992 C CA . THR A 1 250 ? -93.094 -18.928 113.104 1.00 68.69 250 THR A CA 1
ATOM 1993 C C . THR A 1 250 ? -94.502 -19.277 113.601 1.00 68.69 250 THR A C 1
ATOM 1995 O O . THR A 1 250 ? -94.865 -18.886 114.709 1.00 68.69 250 THR A O 1
ATOM 1998 N N . LEU A 1 251 ? -95.283 -20.041 112.825 1.00 68.75 251 LEU A N 1
ATOM 1999 C CA . LEU A 1 251 ? -96.613 -20.517 113.230 1.00 68.75 251 LEU A CA 1
ATOM 2000 C C . LEU A 1 251 ? -96.523 -21.619 114.308 1.00 68.75 251 LEU A C 1
ATOM 2002 O O . LEU A 1 251 ? -97.333 -21.657 115.233 1.00 68.75 251 LEU A O 1
ATOM 2006 N N . HIS A 1 252 ? -95.498 -22.477 114.237 1.00 70.94 252 HIS A N 1
ATOM 2007 C CA . HIS A 1 252 ? -95.230 -23.532 115.223 1.00 70.94 252 HIS A CA 1
ATOM 2008 C C . HIS A 1 252 ? -94.885 -22.965 116.615 1.00 70.94 252 HIS A C 1
ATOM 2010 O O . HIS A 1 252 ? -95.445 -23.394 117.625 1.00 70.94 252 HIS A O 1
ATOM 2016 N N . ASP A 1 253 ? -94.044 -21.928 116.669 1.00 69.94 253 ASP A N 1
ATOM 2017 C CA . ASP A 1 253 ? -93.609 -21.299 117.926 1.00 69.94 253 ASP A CA 1
ATOM 2018 C C . ASP A 1 253 ? -94.706 -20.447 118.603 1.00 69.94 253 ASP A C 1
ATOM 2020 O O . ASP A 1 253 ? -94.566 -20.021 119.757 1.00 69.94 253 ASP A O 1
ATOM 2024 N N . SER A 1 254 ? -95.795 -20.148 117.891 1.00 61.53 254 SER A N 1
ATOM 2025 C CA . SER A 1 254 ? -96.967 -19.432 118.410 1.00 61.53 254 SER A CA 1
ATOM 2026 C C . SER A 1 254 ? -97.929 -20.372 119.151 1.00 61.53 254 SER A C 1
ATOM 2028 O O . SER A 1 254 ? -98.416 -20.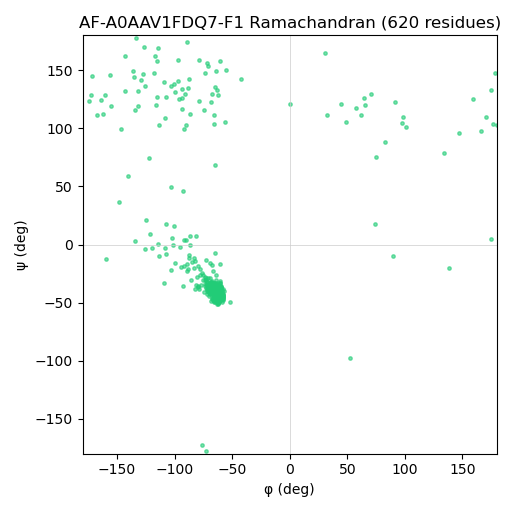001 120.218 1.00 61.53 254 SER A O 1
ATOM 2030 N N . LEU A 1 255 ? -98.129 -21.601 118.665 1.00 60.94 255 LEU A N 1
ATOM 2031 C CA . LEU A 1 255 ? -99.024 -22.600 119.275 1.00 60.94 255 LEU A CA 1
ATOM 2032 C C . LEU A 1 255 ? -98.438 -23.245 120.550 1.00 60.94 255 LEU A C 1
ATOM 2034 O O . LEU A 1 255 ? -99.177 -23.649 121.445 1.00 60.94 255 LEU A O 1
ATOM 2038 N N . GLN A 1 256 ? -97.107 -23.287 120.687 1.00 62.06 256 GLN A N 1
ATOM 2039 C CA . GLN A 1 256 ? -96.415 -23.803 121.881 1.00 62.06 256 GLN A CA 1
ATOM 2040 C C . GLN A 1 256 ? -96.653 -22.923 123.129 1.00 62.06 256 GLN A C 1
ATOM 2042 O O . GLN A 1 256 ? -96.755 -23.433 124.245 1.00 62.06 256 GLN A O 1
ATOM 2047 N N . ARG A 1 257 ? -96.790 -21.602 122.942 1.00 63.28 257 ARG A N 1
ATOM 2048 C CA . ARG A 1 257 ? -96.942 -20.616 124.029 1.00 63.28 257 ARG A CA 1
ATOM 2049 C C . ARG A 1 257 ? -98.360 -20.531 124.605 1.00 63.28 257 ARG A C 1
ATOM 2051 O O . ARG A 1 257 ? -98.527 -20.069 125.730 1.00 63.28 257 ARG A O 1
ATOM 2058 N N . GLU A 1 258 ? -99.368 -21.019 123.885 1.00 58.72 258 GLU 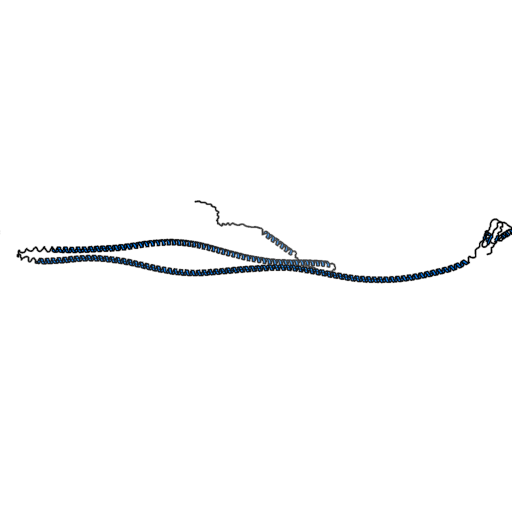A N 1
ATOM 2059 C CA . GLU A 1 258 ? -100.751 -21.122 124.380 1.00 58.72 258 GLU A CA 1
ATOM 2060 C C . GLU A 1 258 ? -100.949 -22.325 125.323 1.00 58.72 258 GLU A C 1
ATOM 2062 O O . GLU A 1 258 ? -101.768 -22.275 126.240 1.00 58.72 258 GLU A O 1
ATOM 2067 N N . ARG A 1 259 ? -100.134 -23.381 125.172 1.00 56.59 259 ARG A N 1
ATOM 2068 C CA . ARG A 1 259 ? -100.215 -24.626 125.957 1.00 56.59 259 ARG A CA 1
ATOM 2069 C C . ARG A 1 259 ? -99.710 -24.486 127.398 1.00 56.59 259 ARG A C 1
ATOM 2071 O O . ARG A 1 259 ? -100.203 -25.168 128.290 1.00 56.59 259 ARG A O 1
ATOM 2078 N N . GLU A 1 260 ? -98.741 -23.608 127.642 1.00 52.84 260 GLU A N 1
ATOM 2079 C CA . GLU A 1 260 ? -98.106 -23.435 128.962 1.00 52.84 260 GLU A CA 1
ATOM 2080 C C . GLU A 1 260 ? -98.909 -22.518 129.904 1.00 52.84 260 GLU A C 1
ATOM 2082 O O . GLU A 1 260 ? -98.670 -22.496 131.110 1.00 52.84 260 GLU A O 1
ATOM 2087 N N . LYS A 1 261 ? -99.914 -21.803 129.380 1.00 51.44 261 LYS A N 1
ATOM 2088 C CA . LYS A 1 261 ? -100.703 -20.813 130.128 1.00 51.44 261 LYS A CA 1
ATOM 2089 C C . LYS A 1 261 ? -101.915 -21.399 130.879 1.00 51.44 261 LYS A C 1
ATOM 2091 O O . LYS A 1 261 ? -102.468 -20.716 131.729 1.00 51.44 261 LYS A O 1
ATOM 2096 N N . LEU A 1 262 ? -102.301 -22.655 130.617 1.00 46.28 262 LEU A N 1
ATOM 2097 C CA . LEU A 1 262 ? -103.489 -23.320 131.196 1.00 46.28 262 LEU A CA 1
ATOM 2098 C C . LEU A 1 262 ? -103.182 -24.317 132.340 1.00 46.28 262 LEU A C 1
ATOM 2100 O O . LEU A 1 262 ? -104.089 -24.993 132.817 1.00 46.28 262 LEU A O 1
ATOM 2104 N N . GLN A 1 263 ? -101.926 -24.434 132.803 1.00 40.25 263 GLN A N 1
ATOM 2105 C CA . GLN A 1 263 ? -101.505 -25.517 133.717 1.00 40.25 263 GLN A CA 1
ATOM 2106 C C . GLN A 1 263 ? -101.248 -25.096 135.181 1.00 40.25 263 GLN A C 1
ATOM 2108 O O . GLN A 1 263 ? -101.080 -25.960 136.043 1.00 40.25 263 GLN A O 1
ATOM 2113 N N . THR A 1 264 ? -101.254 -23.803 135.513 1.00 44.44 264 THR A N 1
ATOM 2114 C CA . THR A 1 264 ? -100.798 -23.318 136.837 1.00 44.44 264 THR A CA 1
ATOM 2115 C C . THR A 1 264 ? -101.877 -22.685 137.722 1.00 44.44 264 THR A C 1
ATOM 2117 O O . THR A 1 264 ? -101.596 -22.367 138.874 1.00 44.44 264 THR A O 1
ATOM 2120 N N . GLU A 1 265 ? -103.133 -22.612 137.270 1.00 37.69 265 GLU A N 1
ATOM 2121 C CA . GLU A 1 265 ? -104.282 -22.127 138.067 1.00 37.69 265 GLU A CA 1
ATOM 2122 C C . GLU A 1 265 ? -104.889 -23.175 139.035 1.00 37.69 265 GLU A C 1
ATOM 2124 O O . GLU A 1 265 ? -105.884 -22.905 139.700 1.00 37.69 265 GLU A O 1
ATOM 2129 N N . SER A 1 266 ? -104.282 -24.359 139.204 1.00 35.44 266 SER A N 1
ATOM 2130 C CA . SER A 1 266 ? -104.913 -25.491 139.916 1.00 35.44 266 SER A CA 1
ATOM 2131 C C . SER A 1 266 ? -104.370 -25.849 141.320 1.00 35.44 266 SER A C 1
ATOM 2133 O O . SER A 1 266 ? -104.645 -26.957 141.784 1.00 35.44 266 SER A O 1
ATOM 2135 N N . ARG A 1 267 ? -103.617 -25.005 142.051 1.00 37.75 267 ARG A N 1
ATOM 2136 C CA . ARG A 1 267 ? -103.160 -25.363 143.428 1.00 37.75 267 ARG A CA 1
ATOM 2137 C C . ARG A 1 267 ? -103.185 -24.222 144.449 1.00 37.75 267 ARG A C 1
ATOM 2139 O O . ARG A 1 267 ? -102.185 -23.916 145.093 1.00 37.75 267 ARG A O 1
ATOM 2146 N N . SER A 1 268 ? -104.369 -23.650 144.652 1.00 33.06 268 SER A N 1
ATOM 2147 C CA . SER A 1 268 ? -104.716 -22.948 145.892 1.00 33.06 268 SER A CA 1
ATOM 2148 C C . SER A 1 268 ? -105.548 -23.882 146.786 1.00 33.06 268 SER A C 1
ATOM 2150 O O . SER A 1 268 ? -106.484 -24.488 146.277 1.00 33.06 268 SER A O 1
ATOM 2152 N N . LEU A 1 269 ? -105.177 -24.004 148.073 1.00 34.88 269 LEU A N 1
ATOM 2153 C CA . LEU A 1 269 ? -105.909 -24.561 149.244 1.00 34.88 269 LEU A CA 1
ATOM 2154 C C . LEU A 1 269 ? -105.049 -25.520 150.089 1.00 34.88 269 LEU A C 1
ATOM 2156 O O . LEU A 1 269 ? -105.185 -26.735 150.041 1.00 34.88 269 LEU A O 1
ATOM 2160 N N . GLY A 1 270 ? -104.188 -24.934 150.918 1.00 36.19 270 GLY A N 1
ATOM 2161 C CA . GLY A 1 270 ? -103.537 -25.598 152.053 1.00 36.19 270 GLY A CA 1
ATOM 2162 C C . GLY A 1 270 ? -103.284 -24.604 153.186 1.00 36.19 270 GLY A C 1
ATOM 2163 O O . GLY A 1 270 ? -102.223 -24.607 153.800 1.00 36.19 270 GLY A O 1
ATOM 2164 N N . ARG A 1 271 ? -104.224 -23.669 153.363 1.00 50.25 271 ARG A N 1
ATOM 2165 C CA . ARG A 1 271 ? -104.272 -22.743 154.493 1.00 50.25 271 ARG A CA 1
ATOM 2166 C C . ARG A 1 271 ? -104.727 -23.504 155.746 1.00 50.25 271 ARG A C 1
ATOM 2168 O O . ARG A 1 271 ? -105.555 -24.401 155.642 1.00 50.25 271 ARG A O 1
ATOM 2175 N N . ASP A 1 272 ? -104.203 -23.047 156.880 1.00 41.31 272 ASP A N 1
ATOM 2176 C CA . ASP A 1 272 ? -104.686 -23.234 158.255 1.00 41.31 272 ASP A CA 1
ATOM 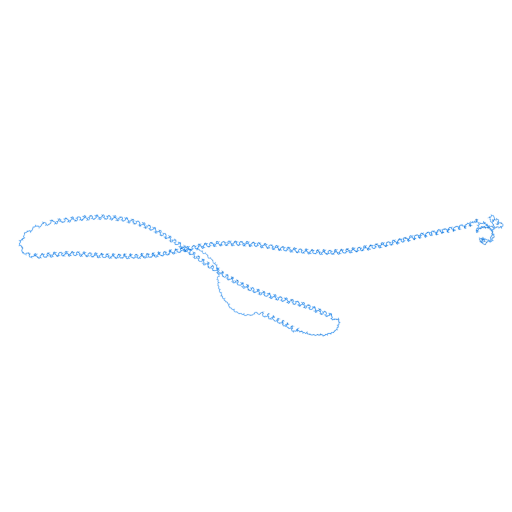2177 C C . ASP A 1 272 ? -104.301 -24.542 158.964 1.00 41.31 272 ASP A C 1
ATOM 2179 O O . ASP A 1 272 ? -105.065 -25.499 158.925 1.00 41.31 272 ASP A O 1
ATOM 2183 N N . LYS A 1 273 ? -103.130 -24.540 159.638 1.00 37.88 273 LYS A N 1
ATOM 2184 C CA . LYS A 1 273 ? -102.820 -25.196 160.939 1.00 37.88 273 LYS A CA 1
ATOM 2185 C C . LYS A 1 273 ? -101.288 -25.230 161.155 1.00 37.88 273 LYS A C 1
ATOM 2187 O O . LYS A 1 273 ? -100.617 -26.078 160.596 1.00 37.88 273 LYS A O 1
ATOM 2192 N N . ASP A 1 274 ? -100.588 -24.366 161.874 1.00 37.56 274 ASP A N 1
ATOM 2193 C CA . ASP A 1 274 ? -100.953 -23.573 163.031 1.00 37.56 274 ASP A CA 1
ATOM 2194 C C . ASP A 1 274 ? -99.960 -22.411 163.165 1.00 37.56 274 ASP A C 1
ATOM 2196 O O . ASP A 1 274 ? -98.740 -22.584 163.230 1.00 37.56 274 ASP A O 1
ATOM 2200 N N . GLN A 1 275 ? -100.496 -21.200 163.287 1.00 50.41 275 GLN A N 1
ATOM 2201 C CA . GLN A 1 275 ? -99.859 -20.183 164.109 1.00 50.41 275 GLN A CA 1
ATOM 2202 C C . GLN A 1 275 ? -99.704 -20.783 165.514 1.00 50.41 275 GLN A C 1
ATOM 2204 O O . GLN A 1 275 ? -100.719 -20.882 166.187 1.00 50.41 275 GLN A O 1
ATOM 2209 N N . LEU A 1 276 ? -98.497 -21.185 165.945 1.00 43.19 276 LEU A N 1
ATOM 2210 C CA . LEU A 1 276 ? -98.020 -21.021 167.337 1.00 43.19 276 LEU A CA 1
ATOM 2211 C C . LEU A 1 276 ? -96.658 -21.640 167.703 1.00 43.19 276 LEU A C 1
ATOM 2213 O O . LEU A 1 276 ? -96.247 -21.433 168.835 1.00 43.19 276 LEU A O 1
ATOM 2217 N N . GLU A 1 277 ? -95.856 -22.230 166.811 1.00 37.19 277 GLU A N 1
ATOM 2218 C CA . GLU A 1 277 ? -94.416 -22.444 167.125 1.00 37.19 277 GLU A CA 1
ATOM 2219 C C . GLU A 1 277 ? -93.531 -21.283 166.630 1.00 37.19 277 GLU A C 1
ATOM 2221 O O . GLU A 1 277 ? -92.485 -21.414 166.005 1.00 37.19 277 GLU A O 1
ATOM 2226 N N . LYS A 1 278 ? -94.019 -20.073 166.916 1.00 56.88 278 LYS A N 1
ATOM 2227 C CA . LYS A 1 278 ? -93.690 -18.799 166.270 1.00 56.88 278 LYS A CA 1
ATOM 2228 C C . LYS A 1 278 ? -92.470 -18.044 166.818 1.00 56.88 278 LYS A C 1
ATOM 2230 O O . LYS A 1 278 ? -92.301 -16.894 166.434 1.00 56.88 278 LYS A O 1
ATOM 2235 N N . MET A 1 279 ? -91.642 -18.561 167.725 1.00 46.12 279 MET A N 1
ATOM 2236 C CA . MET A 1 279 ? -90.669 -17.683 168.421 1.00 46.12 279 MET A CA 1
ATOM 2237 C C . MET A 1 279 ? -89.196 -18.103 168.364 1.00 46.12 279 MET A C 1
ATOM 2239 O O . MET A 1 279 ? -88.360 -17.316 168.797 1.00 46.12 279 MET A O 1
ATOM 2243 N N . ILE A 1 280 ? -88.841 -19.254 167.777 1.00 50.34 280 ILE A N 1
ATOM 2244 C CA . ILE A 1 280 ? -87.477 -19.800 167.932 1.00 50.34 280 ILE A CA 1
ATOM 2245 C C . ILE A 1 280 ? -86.597 -19.745 166.662 1.00 50.34 280 ILE A C 1
ATOM 2247 O O . ILE A 1 280 ? -85.413 -19.445 166.785 1.00 50.34 280 ILE A O 1
ATOM 2251 N N . ASP A 1 281 ? -87.113 -19.880 165.435 1.00 46.31 281 ASP A N 1
ATOM 2252 C CA . ASP A 1 281 ? -86.226 -19.943 164.244 1.00 46.31 281 ASP A CA 1
ATOM 2253 C C . ASP A 1 281 ? -85.820 -18.585 163.629 1.00 46.31 281 ASP A C 1
ATOM 2255 O O . ASP A 1 281 ? -85.010 -18.524 162.700 1.00 46.31 281 ASP A O 1
ATOM 2259 N N . LYS A 1 282 ? -86.286 -17.465 164.200 1.00 54.75 282 LYS A N 1
ATOM 2260 C CA . LYS A 1 282 ? -85.977 -16.091 163.747 1.00 54.75 282 LYS A CA 1
ATOM 2261 C C . LYS A 1 282 ? -84.477 -15.735 163.798 1.00 54.75 282 LYS A C 1
ATOM 2263 O O . LYS A 1 282 ? -84.060 -14.791 163.140 1.00 54.75 282 LYS A O 1
ATOM 2268 N N . VAL A 1 283 ? -83.652 -16.491 164.529 1.00 59.50 283 VAL A N 1
ATOM 2269 C CA . VAL A 1 283 ? -82.190 -16.282 164.606 1.00 59.50 283 VAL A CA 1
ATOM 2270 C C . VAL A 1 283 ? -81.423 -17.057 163.517 1.00 59.50 283 VAL A C 1
ATOM 2272 O O . VAL A 1 283 ? -80.289 -16.708 163.203 1.00 59.50 283 VAL A O 1
ATOM 2275 N N . ARG A 1 284 ? -82.031 -18.061 162.865 1.00 56.44 284 ARG A N 1
ATOM 2276 C CA . ARG A 1 284 ? -81.356 -18.907 161.857 1.00 56.44 284 ARG A CA 1
ATOM 2277 C C . ARG A 1 284 ? -81.427 -18.335 160.425 1.00 56.44 284 ARG A C 1
ATOM 2279 O O . ARG A 1 284 ? -80.580 -18.662 159.599 1.00 56.44 284 ARG A O 1
ATOM 2286 N N . GLY A 1 285 ? -82.384 -17.444 160.140 1.00 55.69 285 GLY A N 1
ATOM 2287 C CA . GLY A 1 285 ? -82.605 -16.839 158.813 1.00 55.69 285 GLY A CA 1
ATOM 2288 C C . GLY A 1 285 ? -81.529 -15.844 158.358 1.00 55.69 285 GLY A C 1
ATOM 2289 O O . GLY A 1 285 ? -81.164 -15.838 157.185 1.00 55.69 285 GLY A O 1
ATOM 2290 N N . ASN A 1 286 ? -80.933 -15.085 159.280 1.00 56.66 286 ASN A N 1
ATOM 2291 C CA . ASN A 1 286 ? -79.993 -14.012 158.927 1.00 56.66 286 ASN A CA 1
ATOM 2292 C C . ASN A 1 286 ? -78.653 -14.521 158.348 1.00 56.66 286 ASN A C 1
ATOM 2294 O O . ASN A 1 286 ? -77.942 -13.756 157.711 1.00 56.66 286 ASN A O 1
ATOM 2298 N N . LEU A 1 287 ? -78.320 -15.810 158.511 1.00 55.06 287 LEU A N 1
ATOM 2299 C CA . LEU A 1 287 ? -77.125 -16.435 157.916 1.00 55.06 287 LEU A CA 1
ATOM 2300 C C . LEU A 1 287 ? -77.366 -16.978 156.486 1.00 55.06 287 LEU A C 1
ATOM 2302 O O . LEU A 1 287 ? -76.423 -17.399 155.817 1.00 55.06 287 LEU A O 1
ATOM 2306 N N . THR A 1 288 ? -78.622 -17.006 156.017 1.00 59.53 288 THR A N 1
ATOM 2307 C CA . THR A 1 288 ? -79.008 -17.569 154.703 1.00 59.53 288 THR A CA 1
ATOM 2308 C C . THR A 1 288 ? -79.029 -16.494 153.610 1.00 59.53 288 THR A C 1
ATOM 2310 O O . THR A 1 288 ? -78.570 -16.746 152.501 1.00 59.53 288 THR A O 1
ATOM 2313 N N . GLU A 1 289 ? -79.435 -15.263 153.941 1.00 60.78 289 GLU A N 1
ATOM 2314 C CA . GLU A 1 289 ? -79.408 -14.118 153.014 1.00 60.78 289 GLU A CA 1
ATOM 2315 C C . GLU A 1 289 ? -77.986 -13.734 152.569 1.00 60.78 289 GLU A C 1
ATOM 2317 O O . GLU A 1 289 ? -77.771 -13.426 151.397 1.00 60.78 289 GLU A O 1
ATOM 2322 N N . GLU A 1 290 ? -76.989 -13.826 153.456 1.00 62.06 290 GLU A N 1
ATOM 2323 C CA . GLU A 1 290 ? -75.582 -13.572 153.103 1.00 62.06 290 GLU A CA 1
ATOM 2324 C C . GLU A 1 290 ? -75.028 -14.650 152.150 1.00 62.06 290 GLU A C 1
ATOM 2326 O O . GLU A 1 290 ? -74.265 -14.358 151.224 1.00 62.06 290 GLU A O 1
ATOM 2331 N N . LYS A 1 291 ? -75.472 -15.905 152.319 1.00 62.47 291 LYS A N 1
ATOM 2332 C CA . LYS A 1 291 ? -75.094 -17.035 151.459 1.00 62.47 291 LYS A CA 1
ATOM 2333 C C . LYS A 1 291 ? -75.694 -16.909 150.055 1.00 62.47 291 LYS A C 1
ATOM 2335 O O . LYS A 1 291 ? -74.999 -17.180 149.075 1.00 62.47 291 LYS A O 1
ATOM 2340 N N . ASP A 1 292 ? -76.939 -16.452 149.946 1.00 67.88 292 ASP A N 1
ATOM 2341 C CA . ASP A 1 292 ? -77.619 -16.257 148.661 1.00 67.88 292 ASP A CA 1
ATOM 2342 C C . ASP A 1 292 ? -77.049 -15.060 147.877 1.00 67.88 292 ASP A C 1
ATOM 2344 O O . ASP A 1 292 ? -76.868 -15.150 146.658 1.00 67.88 292 ASP A O 1
ATOM 2348 N N . GLN A 1 293 ? -76.649 -13.981 148.561 1.00 70.75 293 GLN A N 1
ATOM 2349 C CA . GLN A 1 293 ? -75.953 -12.847 147.935 1.00 70.75 293 GLN A CA 1
ATOM 2350 C C . GLN A 1 293 ? -74.566 -13.241 147.393 1.00 70.75 293 GLN A C 1
ATOM 2352 O O . GLN A 1 293 ? -74.207 -12.876 146.267 1.00 70.75 293 GLN A O 1
ATOM 2357 N N . LEU A 1 294 ? -73.800 -14.053 148.134 1.00 70.50 294 LEU A N 1
ATOM 2358 C CA . LEU A 1 294 ? -72.527 -14.612 147.657 1.00 70.50 294 LEU A CA 1
ATOM 2359 C C . LEU A 1 294 ? -72.718 -15.584 146.482 1.00 70.50 294 LEU A C 1
ATOM 2361 O O . LEU A 1 294 ? -71.932 -15.554 145.532 1.00 70.50 294 LEU A O 1
ATOM 2365 N N . GLN A 1 295 ? -73.780 -16.395 146.488 1.00 74.19 295 GLN A N 1
ATOM 2366 C CA . GLN A 1 295 ? -74.116 -17.298 145.383 1.00 74.19 295 GLN A CA 1
ATOM 2367 C C . GLN A 1 295 ? -74.484 -16.527 144.103 1.00 74.19 295 GLN A C 1
ATOM 2369 O O . GLN A 1 295 ? -74.098 -16.923 142.998 1.00 74.19 295 GLN A O 1
ATOM 2374 N N . GLN A 1 296 ? -75.198 -15.407 144.231 1.00 76.81 296 GLN A N 1
ATOM 2375 C CA . GLN A 1 296 ? -75.568 -14.558 143.100 1.00 76.81 296 GLN A CA 1
ATOM 2376 C C . GLN A 1 296 ? -74.347 -13.844 142.499 1.00 76.81 296 GLN A C 1
ATOM 2378 O O . GLN A 1 296 ? -74.181 -13.850 141.277 1.00 76.81 296 GLN A O 1
ATOM 2383 N N . ASN A 1 297 ? -73.437 -13.331 143.335 1.00 80.50 297 ASN A N 1
ATOM 2384 C CA . ASN A 1 297 ? -72.163 -12.772 142.873 1.00 80.50 297 ASN A CA 1
ATOM 2385 C C . ASN A 1 297 ? -71.263 -13.831 142.223 1.00 80.50 297 ASN A C 1
ATOM 2387 O O . ASN A 1 297 ? -70.713 -13.585 141.151 1.00 80.50 297 ASN A O 1
ATOM 2391 N N . TYR A 1 298 ? -71.173 -15.038 142.789 1.00 76.50 298 TYR A N 1
ATOM 2392 C CA . TYR A 1 298 ? -70.434 -16.146 142.176 1.00 76.50 298 TYR A CA 1
ATOM 2393 C C . TYR A 1 298 ? -70.969 -16.495 140.778 1.00 76.50 298 TYR A C 1
ATOM 2395 O O . TYR A 1 298 ? -70.198 -16.683 139.833 1.00 76.50 298 TYR A O 1
ATOM 2403 N N . ASN A 1 299 ? -72.295 -16.530 140.616 1.00 79.56 299 ASN A N 1
ATOM 2404 C CA . ASN A 1 299 ? -72.933 -16.780 139.325 1.00 79.56 299 ASN A CA 1
ATOM 2405 C C . ASN A 1 299 ? -72.695 -15.639 138.316 1.00 79.56 299 ASN A C 1
ATOM 2407 O O . ASN A 1 299 ? -72.511 -15.917 137.130 1.00 79.56 299 ASN A O 1
ATOM 2411 N N . ASN A 1 300 ? -72.653 -14.379 138.762 1.00 81.25 300 ASN A N 1
ATOM 2412 C CA . ASN A 1 300 ? -72.335 -13.228 137.910 1.00 81.25 300 ASN A CA 1
ATOM 2413 C C . ASN A 1 300 ? -70.869 -13.242 137.449 1.00 81.25 300 ASN A C 1
ATOM 2415 O O . ASN A 1 300 ? -70.624 -13.194 136.245 1.00 81.25 300 ASN A O 1
ATOM 2419 N N . LEU A 1 301 ? -69.910 -13.442 138.363 1.00 79.44 301 LEU A N 1
ATOM 2420 C CA . LEU A 1 301 ? -68.493 -13.595 138.003 1.00 79.44 301 LEU A CA 1
ATOM 2421 C C . LEU A 1 301 ? -68.264 -14.800 137.076 1.00 79.44 301 LEU A C 1
ATOM 2423 O O . LEU A 1 301 ? -67.391 -14.771 136.210 1.00 79.44 301 LEU A O 1
ATOM 2427 N N . ARG A 1 302 ? -69.047 -15.878 137.219 1.00 82.50 302 ARG A N 1
ATOM 2428 C CA . ARG A 1 302 ? -68.993 -17.022 136.299 1.00 82.50 302 ARG A CA 1
ATOM 2429 C C . ARG A 1 302 ? -69.468 -16.656 134.891 1.00 82.50 302 ARG A C 1
ATOM 2431 O O . ARG A 1 302 ? -68.793 -17.033 133.941 1.00 82.50 302 ARG A O 1
ATOM 2438 N N . ARG A 1 303 ? -70.563 -15.904 134.748 1.00 83.50 303 ARG A N 1
ATOM 2439 C CA . ARG A 1 303 ? -71.020 -15.413 133.436 1.00 83.50 303 ARG A CA 1
ATOM 2440 C C . ARG A 1 303 ? -70.003 -14.474 132.799 1.00 83.50 303 ARG A C 1
ATOM 2442 O O . ARG A 1 303 ? -69.706 -14.634 131.623 1.00 83.50 303 ARG A O 1
ATOM 2449 N N . GLU A 1 304 ? -69.432 -13.548 133.566 1.00 83.94 304 GLU A N 1
ATOM 2450 C CA . GLU A 1 304 ? -68.376 -12.655 133.071 1.00 83.94 304 GLU A CA 1
ATOM 2451 C C . GLU A 1 304 ? -67.138 -13.433 132.619 1.00 83.94 304 GLU A C 1
ATOM 2453 O O . GLU A 1 304 ? -66.590 -13.153 131.555 1.00 83.94 304 GLU A O 1
ATOM 2458 N N . ARG A 1 305 ? -66.733 -14.464 133.368 1.00 84.75 305 ARG A N 1
ATOM 2459 C CA . ARG A 1 305 ? -65.653 -15.377 132.973 1.00 84.75 305 ARG A CA 1
ATOM 2460 C C . ARG A 1 305 ? -65.973 -16.115 131.672 1.00 84.75 305 ARG A C 1
ATOM 2462 O O . ARG A 1 305 ? -65.118 -16.163 130.796 1.00 84.75 305 ARG A O 1
ATOM 2469 N N . ASP A 1 306 ? -67.179 -16.659 131.518 1.00 85.56 306 ASP A N 1
ATOM 2470 C CA . ASP A 1 306 ? -67.593 -17.358 130.293 1.00 85.56 306 ASP A CA 1
ATOM 2471 C C . ASP A 1 306 ? -67.671 -16.387 129.091 1.00 85.56 306 ASP A C 1
ATOM 2473 O O . ASP A 1 306 ? -67.287 -16.729 127.966 1.00 85.56 306 ASP A O 1
ATOM 2477 N N . GLN A 1 307 ? -68.080 -15.136 129.331 1.00 87.44 307 GLN A N 1
ATOM 2478 C CA . GLN A 1 307 ? -68.084 -14.054 128.344 1.00 87.44 307 GLN A CA 1
ATOM 2479 C C . GLN A 1 307 ? -66.656 -13.662 127.930 1.00 87.44 307 GLN A C 1
ATOM 2481 O O . GLN A 1 307 ? -66.359 -13.552 126.739 1.00 87.44 307 GLN A O 1
ATOM 2486 N N . LEU A 1 308 ? -65.746 -13.503 128.896 1.00 86.00 308 LEU A N 1
ATOM 2487 C CA . LEU A 1 308 ? -64.327 -13.232 128.657 1.00 86.00 308 LEU A CA 1
ATOM 2488 C C . LEU A 1 308 ? -63.649 -14.399 127.935 1.00 86.00 308 LEU A C 1
ATOM 2490 O O . LEU A 1 308 ? -62.866 -14.163 127.018 1.00 86.00 308 LEU A O 1
ATOM 2494 N N . GLN A 1 309 ? -63.999 -15.642 128.270 1.00 88.06 309 GLN A N 1
ATOM 2495 C CA . GLN A 1 309 ? -63.514 -16.835 127.577 1.00 88.06 309 GLN A CA 1
ATOM 2496 C C . GLN A 1 309 ? -63.986 -16.864 126.119 1.00 88.06 309 GLN A C 1
ATOM 2498 O O . GLN A 1 309 ? -63.204 -17.153 125.214 1.00 88.06 309 GLN A O 1
ATOM 2503 N N . THR A 1 310 ? -65.248 -16.511 125.869 1.00 89.38 310 THR A N 1
ATOM 2504 C CA . THR A 1 310 ? -65.798 -16.401 124.511 1.00 89.38 310 THR A CA 1
ATOM 2505 C C . THR A 1 310 ? -65.088 -15.304 123.716 1.00 89.38 310 THR A C 1
ATOM 2507 O O . THR A 1 310 ? -64.675 -15.527 122.577 1.00 89.38 310 THR A O 1
ATOM 2510 N N . ASN A 1 311 ? -64.865 -14.138 124.326 1.00 90.69 311 ASN A N 1
ATOM 2511 C CA . ASN A 1 311 ? -64.132 -13.035 123.705 1.00 90.69 311 ASN A CA 1
ATOM 2512 C C . ASN A 1 311 ? -62.672 -13.399 123.418 1.00 90.69 311 ASN A C 1
ATOM 2514 O O . ASN A 1 311 ? -62.161 -13.067 122.350 1.00 90.69 311 ASN A O 1
ATOM 2518 N N . PHE A 1 312 ? -62.013 -14.116 124.327 1.00 87.56 312 PHE A N 1
ATOM 2519 C CA . PHE A 1 312 ? -60.652 -14.604 124.133 1.00 87.56 312 PHE A CA 1
ATOM 2520 C C . PHE A 1 312 ? -60.571 -15.606 122.977 1.00 87.56 312 PHE A C 1
ATOM 2522 O O . PHE A 1 312 ? -59.719 -15.455 122.103 1.00 87.56 312 PHE A O 1
ATOM 2529 N N . ASN A 1 313 ? -61.505 -16.560 122.898 1.00 90.12 313 ASN A N 1
ATOM 2530 C CA . ASN A 1 313 ? -61.589 -17.509 121.784 1.00 90.12 313 ASN A CA 1
ATOM 2531 C C . ASN A 1 313 ? -61.827 -16.788 120.440 1.00 90.12 313 ASN A C 1
ATOM 2533 O O . ASN A 1 313 ? -61.199 -17.116 119.432 1.00 90.12 313 ASN A O 1
ATOM 2537 N N . ASN A 1 314 ? -62.685 -15.762 120.422 1.00 91.19 314 ASN A N 1
ATOM 2538 C CA . ASN A 1 314 ? -62.913 -14.928 119.239 1.00 91.19 314 ASN A CA 1
ATOM 2539 C C . ASN A 1 314 ? -61.659 -14.130 118.847 1.00 91.19 314 ASN A C 1
ATOM 2541 O O . ASN A 1 314 ? -61.306 -14.083 117.669 1.00 91.19 314 ASN A O 1
ATOM 2545 N N . MET A 1 315 ? -60.945 -13.551 119.817 1.00 83.75 315 MET A N 1
ATOM 2546 C CA . MET A 1 315 ? -59.671 -12.866 119.573 1.00 83.75 315 MET A CA 1
ATOM 2547 C C . MET A 1 315 ? -58.594 -13.818 119.050 1.00 83.75 315 MET A C 1
ATOM 2549 O O . MET A 1 315 ? -57.875 -13.456 118.123 1.00 83.75 315 MET A O 1
ATOM 2553 N N . GLN A 1 316 ? -58.504 -15.042 119.574 1.00 88.88 316 GLN A N 1
ATOM 2554 C CA . GLN A 1 316 ? -57.596 -16.063 119.049 1.00 88.88 316 GLN A CA 1
ATOM 2555 C C . GLN A 1 316 ? -57.924 -16.419 117.596 1.00 88.88 316 GLN A C 1
ATOM 2557 O O . GLN A 1 316 ? -57.019 -16.483 116.764 1.00 88.88 316 GLN A O 1
ATOM 2562 N N . LYS A 1 317 ? -59.210 -16.589 117.266 1.00 90.75 317 LYS A N 1
ATOM 2563 C CA . LYS A 1 317 ? -59.656 -16.855 115.892 1.00 90.75 317 LYS A CA 1
ATOM 2564 C C . LYS A 1 317 ? -59.334 -15.690 114.951 1.00 90.75 317 LYS A C 1
ATOM 2566 O O . LYS A 1 317 ? -58.833 -15.913 113.852 1.00 90.75 317 LYS A O 1
ATOM 2571 N N . ASN A 1 318 ? -59.553 -14.452 115.394 1.00 91.50 318 ASN A N 1
ATOM 2572 C CA . ASN A 1 318 ? -59.186 -13.257 114.633 1.00 91.50 318 ASN A CA 1
ATOM 2573 C C . ASN A 1 318 ? -57.671 -13.149 114.436 1.00 91.50 318 ASN A C 1
ATOM 2575 O O . ASN A 1 318 ? -57.225 -12.841 113.336 1.00 91.50 318 ASN A O 1
ATOM 2579 N N . ASN A 1 319 ? -56.874 -13.461 115.458 1.00 90.25 319 ASN A N 1
ATOM 2580 C CA . ASN A 1 319 ? -55.420 -13.480 115.340 1.00 90.25 319 ASN A CA 1
ATOM 2581 C C . ASN A 1 319 ? -54.951 -14.557 114.345 1.00 90.25 319 ASN A C 1
ATOM 2583 O O . ASN A 1 319 ? -54.095 -14.288 113.509 1.00 90.25 319 ASN A O 1
ATOM 2587 N N . ALA A 1 320 ? -55.558 -15.749 114.357 1.00 91.44 320 ALA A N 1
ATOM 2588 C CA . ALA A 1 320 ? -55.278 -16.791 113.366 1.00 91.44 320 ALA A CA 1
ATOM 2589 C C . ALA A 1 320 ? -55.632 -16.347 111.932 1.00 91.44 320 ALA A C 1
ATOM 2591 O O . ALA A 1 320 ? -54.855 -16.585 111.006 1.00 91.44 320 ALA A O 1
ATOM 2592 N N . ASN A 1 321 ? -56.758 -15.650 111.746 1.00 91.94 321 ASN A N 1
ATOM 2593 C CA . ASN A 1 321 ? -57.134 -15.074 110.451 1.00 91.94 321 ASN A CA 1
ATOM 2594 C C . ASN A 1 321 ? -56.144 -13.992 109.996 1.00 91.94 321 ASN A C 1
ATOM 2596 O O . ASN A 1 321 ? -55.678 -14.039 108.864 1.00 91.94 321 ASN A O 1
ATOM 2600 N N . LEU A 1 322 ? -55.739 -13.080 110.884 1.00 89.88 322 LEU A N 1
ATOM 2601 C CA . LEU A 1 322 ? -54.746 -12.045 110.576 1.00 89.88 322 LEU A CA 1
ATOM 2602 C C . LEU A 1 322 ? -53.372 -12.637 110.232 1.00 89.88 322 LEU A C 1
ATOM 2604 O O . LEU A 1 322 ? -52.683 -12.125 109.352 1.00 89.88 322 LEU A O 1
ATOM 2608 N N . GLN A 1 323 ? -52.973 -13.734 110.881 1.00 90.56 323 GLN A N 1
ATOM 2609 C CA . GLN A 1 323 ? -51.756 -14.467 110.517 1.00 90.56 323 GLN A CA 1
ATOM 2610 C C . GLN A 1 323 ? -51.869 -15.092 109.122 1.00 90.56 323 GLN A C 1
ATOM 2612 O O . GLN A 1 323 ? -50.914 -15.034 108.345 1.00 90.56 323 GLN A O 1
ATOM 2617 N N . LYS A 1 324 ? -53.040 -15.638 108.771 1.00 92.00 324 LYS A N 1
ATOM 2618 C CA . LYS A 1 324 ? -53.308 -16.159 107.426 1.00 92.00 324 LYS A CA 1
ATOM 2619 C C . LYS A 1 324 ? -53.266 -15.047 106.374 1.00 92.00 324 LYS A C 1
ATOM 2621 O O . LYS A 1 324 ? -52.615 -15.212 105.346 1.00 92.00 324 LYS A O 1
ATOM 2626 N N . ASP A 1 325 ? -53.879 -13.900 106.649 1.00 92.38 325 ASP A N 1
ATOM 2627 C CA . ASP A 1 325 ? -53.861 -12.745 105.747 1.00 92.38 325 ASP A CA 1
ATOM 2628 C C . ASP A 1 325 ? -52.449 -12.181 105.579 1.00 92.38 325 ASP A C 1
ATOM 2630 O O . ASP A 1 325 ? -52.037 -11.868 104.463 1.00 92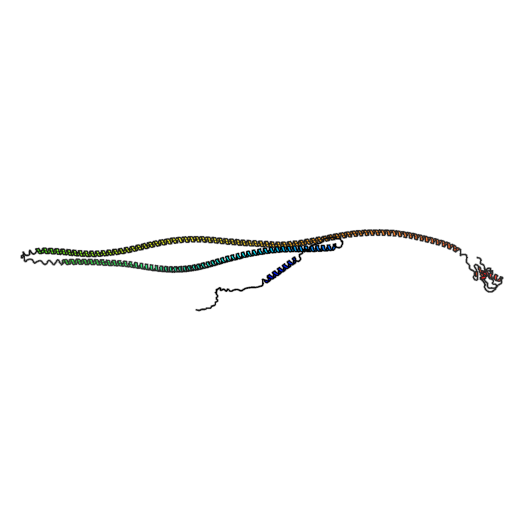.38 325 ASP A O 1
ATOM 2634 N N . LYS A 1 326 ? -51.657 -12.136 106.656 1.00 91.44 326 LYS A N 1
ATOM 2635 C CA . LYS A 1 326 ? -50.239 -11.766 106.595 1.00 91.44 326 LYS A CA 1
ATOM 2636 C C . LYS A 1 326 ? -49.447 -12.706 105.682 1.00 91.44 326 LYS A C 1
ATOM 2638 O O . LYS A 1 326 ? -48.662 -12.227 104.867 1.00 91.44 326 LYS A O 1
ATOM 2643 N N . ALA A 1 327 ? -49.658 -14.019 105.782 1.00 92.44 327 ALA A N 1
ATOM 2644 C CA . ALA A 1 327 ? -49.005 -14.997 104.909 1.00 92.44 327 ALA A CA 1
ATOM 2645 C C . ALA A 1 327 ? -49.443 -14.855 103.437 1.00 92.44 327 ALA A C 1
ATOM 2647 O O . ALA A 1 327 ? -48.609 -14.915 102.530 1.00 92.44 327 ALA A O 1
ATOM 2648 N N . ASN A 1 328 ? -50.730 -14.590 103.192 1.00 92.94 328 ASN A N 1
ATOM 2649 C CA . ASN A 1 328 ? -51.252 -14.333 101.848 1.00 92.94 328 ASN A CA 1
ATOM 2650 C C . ASN A 1 328 ? -50.650 -13.055 101.241 1.00 92.94 328 ASN A C 1
ATOM 2652 O O . ASN A 1 328 ? -50.211 -13.059 100.095 1.00 92.94 328 ASN A O 1
ATOM 2656 N N . LEU A 1 329 ? -50.573 -11.967 102.014 1.00 91.44 329 LEU A N 1
ATOM 2657 C CA . LEU A 1 329 ? -49.961 -10.708 101.575 1.00 91.44 329 LEU A CA 1
ATOM 2658 C C . LEU A 1 329 ? -48.459 -10.857 101.305 1.00 91.44 329 LEU A C 1
ATOM 2660 O O . LEU A 1 329 ? -47.953 -10.257 100.358 1.00 91.44 329 LEU A O 1
ATOM 2664 N N . GLN A 1 330 ? -47.758 -11.672 102.096 1.00 92.44 330 GLN A N 1
ATOM 2665 C CA . GLN A 1 330 ? -46.355 -12.014 101.856 1.00 92.44 330 GLN A CA 1
ATOM 2666 C C . GLN A 1 330 ? -46.192 -12.749 100.516 1.00 92.44 330 GLN A C 1
ATOM 2668 O O . GLN A 1 330 ? -45.363 -12.359 99.700 1.00 92.44 330 GLN A O 1
ATOM 2673 N N . THR A 1 331 ? -47.043 -13.743 100.252 1.00 92.69 331 THR A N 1
ATOM 2674 C CA . THR A 1 331 ? -47.031 -14.507 98.993 1.00 92.69 331 THR A CA 1
ATOM 2675 C C . THR A 1 331 ? -47.314 -13.600 97.795 1.00 92.69 331 THR A C 1
ATOM 2677 O O . THR A 1 331 ? -46.552 -13.591 96.832 1.00 92.69 331 THR A O 1
ATOM 2680 N N . ASN A 1 332 ? -48.339 -12.746 97.889 1.00 93.31 332 ASN A N 1
ATOM 2681 C CA . ASN A 1 332 ? -48.658 -11.771 96.845 1.00 93.31 332 ASN A CA 1
ATOM 2682 C C . ASN A 1 332 ? -47.497 -10.801 96.589 1.00 93.31 332 ASN A C 1
ATOM 2684 O O . ASN A 1 332 ? -47.222 -10.455 95.441 1.00 93.31 332 ASN A O 1
ATOM 2688 N N . ARG A 1 333 ? -46.798 -10.354 97.640 1.00 92.56 333 ARG A N 1
ATOM 2689 C CA . ARG A 1 333 ? -45.610 -9.502 97.503 1.00 92.56 333 ARG A CA 1
ATOM 2690 C C . ARG A 1 333 ? -44.501 -10.221 96.737 1.00 92.56 333 ARG A C 1
ATOM 2692 O O . ARG A 1 333 ? -43.905 -9.615 95.847 1.00 92.56 333 ARG A O 1
ATOM 2699 N N . ASP A 1 334 ? -44.236 -11.480 97.063 1.00 93.56 334 ASP A N 1
ATOM 2700 C CA . ASP A 1 334 ? -43.191 -12.272 96.412 1.00 93.56 334 ASP A CA 1
ATOM 2701 C C . ASP A 1 334 ? -43.544 -12.574 94.944 1.00 93.56 334 ASP A C 1
ATOM 2703 O O . ASP A 1 334 ? -42.678 -12.518 94.067 1.00 93.56 334 ASP A O 1
ATOM 2707 N N . ASP A 1 335 ? -44.820 -12.814 94.643 1.00 93.25 335 ASP A N 1
ATOM 2708 C CA . ASP A 1 335 ? -45.321 -12.996 93.276 1.00 93.25 335 ASP A CA 1
ATOM 2709 C C . ASP A 1 335 ? -45.205 -11.715 92.446 1.00 93.25 335 ASP A C 1
ATOM 2711 O O . ASP A 1 335 ? -44.694 -11.743 91.322 1.00 93.25 335 ASP A O 1
ATOM 2715 N N . ILE A 1 336 ? -45.585 -10.566 93.014 1.00 91.62 336 ILE A N 1
ATOM 2716 C CA . ILE A 1 336 ? -45.406 -9.256 92.373 1.00 91.62 336 ILE A CA 1
ATOM 2717 C C . ILE A 1 336 ? -43.918 -8.973 92.147 1.00 91.62 336 ILE A C 1
ATOM 2719 O O . ILE A 1 336 ? -43.541 -8.507 91.072 1.00 91.62 336 ILE A O 1
ATOM 2723 N N . GLN A 1 337 ? -43.053 -9.290 93.114 1.00 93.44 337 GLN A N 1
ATOM 2724 C CA . GLN A 1 337 ? -41.608 -9.113 92.980 1.00 93.44 337 GLN A CA 1
ATOM 2725 C C . GLN A 1 337 ? -41.034 -9.981 91.851 1.00 93.44 337 GLN A C 1
ATOM 2727 O O . GLN A 1 337 ? -40.208 -9.504 91.067 1.00 93.44 337 GLN A O 1
ATOM 2732 N N . ARG A 1 338 ? -41.487 -11.235 91.725 1.00 94.19 338 ARG A N 1
ATOM 2733 C CA . ARG A 1 338 ? -41.115 -12.120 90.611 1.00 94.19 338 ARG A CA 1
ATOM 2734 C C . ARG A 1 338 ? -41.586 -11.564 89.271 1.00 94.19 338 ARG A C 1
ATOM 2736 O O . ARG A 1 338 ? -40.783 -11.480 88.341 1.00 94.19 338 ARG A O 1
ATOM 2743 N N . SER A 1 339 ? -42.839 -11.118 89.186 1.00 94.56 339 SER A N 1
ATOM 2744 C CA . SER A 1 339 ? -43.386 -10.508 87.971 1.00 94.56 339 SER A CA 1
ATOM 2745 C C . SER A 1 339 ? -42.631 -9.232 87.583 1.00 94.56 339 SER A C 1
ATOM 2747 O O . SER A 1 339 ? -42.326 -9.033 86.409 1.00 94.56 339 SER A O 1
ATOM 2749 N N . TYR A 1 340 ? -42.269 -8.391 88.556 1.00 93.00 340 TYR A N 1
ATOM 2750 C CA . TYR A 1 340 ? -41.480 -7.178 88.334 1.00 93.00 340 TYR A CA 1
ATOM 2751 C C . TYR A 1 340 ? -40.082 -7.496 87.791 1.00 93.00 340 TYR A C 1
ATOM 2753 O O . TYR A 1 340 ? -39.639 -6.890 86.814 1.00 93.00 340 TYR A O 1
ATOM 2761 N N . ASN A 1 341 ? -39.395 -8.475 88.386 1.00 93.62 341 ASN A N 1
ATOM 2762 C CA . ASN A 1 341 ? -38.071 -8.896 87.931 1.00 93.62 341 ASN A CA 1
ATOM 2763 C C . ASN A 1 341 ? -38.122 -9.485 86.509 1.00 93.62 341 ASN A C 1
ATOM 2765 O O . ASN A 1 341 ? -37.248 -9.184 85.696 1.00 93.62 341 ASN A O 1
ATOM 2769 N N . SER A 1 342 ? -39.166 -10.260 86.189 1.00 94.56 342 SER A N 1
ATOM 2770 C CA . SER A 1 342 ? -39.400 -10.786 84.838 1.00 94.56 342 SER A CA 1
ATOM 2771 C C . SER A 1 342 ? -39.587 -9.660 83.820 1.00 94.56 342 SER A C 1
ATOM 2773 O O . SER A 1 342 ? -38.897 -9.625 82.803 1.00 94.56 342 SER A O 1
ATOM 2775 N N . LEU A 1 343 ? -40.452 -8.688 84.125 1.00 92.19 343 LEU A N 1
ATOM 2776 C CA . LEU A 1 343 ? -40.734 -7.556 83.240 1.00 92.19 343 LEU A CA 1
ATOM 2777 C C . LEU A 1 343 ? -39.500 -6.663 83.032 1.00 92.19 343 LEU A C 1
ATOM 2779 O O . LEU A 1 343 ? -39.270 -6.126 81.949 1.00 92.19 343 LEU A O 1
ATOM 2783 N N . ARG A 1 344 ? -38.664 -6.522 84.066 1.00 94.62 344 ARG A N 1
ATOM 2784 C CA . ARG A 1 344 ? -37.387 -5.810 83.960 1.00 94.62 344 ARG A CA 1
ATOM 2785 C C . ARG A 1 344 ? -36.404 -6.533 83.041 1.00 94.62 344 ARG A C 1
ATOM 2787 O O . ARG A 1 344 ? -35.768 -5.877 82.223 1.00 94.62 344 ARG A O 1
ATOM 2794 N N . SER A 1 345 ? -36.321 -7.860 83.132 1.00 92.69 345 SER A N 1
ATOM 2795 C CA . SER A 1 345 ? -35.493 -8.659 82.224 1.00 92.69 345 SER A CA 1
ATOM 2796 C C . SER A 1 345 ? -35.957 -8.527 80.771 1.00 92.69 345 SER A C 1
ATOM 2798 O O . SER A 1 345 ? -35.135 -8.323 79.879 1.00 92.69 345 SER A O 1
ATOM 2800 N N . GLU A 1 346 ? -37.270 -8.550 80.537 1.00 94.62 346 GLU A N 1
ATOM 2801 C CA . GLU A 1 346 ? -37.859 -8.362 79.209 1.00 94.62 346 GLU A CA 1
ATOM 2802 C C . GLU A 1 346 ? -37.564 -6.962 78.643 1.00 94.62 346 GLU A C 1
ATOM 2804 O O . GLU A 1 346 ? -37.146 -6.826 77.492 1.00 94.62 346 GLU A O 1
ATOM 2809 N N . LYS A 1 347 ? -37.668 -5.913 79.470 1.00 93.12 347 LYS A N 1
ATOM 2810 C CA . LYS A 1 347 ? -37.266 -4.550 79.092 1.00 93.12 347 LYS A CA 1
ATOM 2811 C C . LYS A 1 347 ? -35.791 -4.478 78.688 1.00 93.12 347 LYS A C 1
ATOM 2813 O O . LYS A 1 347 ? -35.467 -3.851 77.679 1.00 93.12 347 LYS A O 1
ATOM 2818 N N . ASP A 1 348 ? -34.906 -5.118 79.448 1.00 93.69 348 ASP A N 1
ATOM 2819 C CA . ASP A 1 348 ? -33.474 -5.144 79.143 1.00 93.69 348 ASP A CA 1
ATOM 2820 C C . ASP A 1 348 ? -33.184 -5.917 77.842 1.00 93.69 348 ASP A C 1
ATOM 2822 O O . ASP A 1 348 ? -32.286 -5.539 77.085 1.00 93.69 348 ASP A O 1
ATOM 2826 N N . GLN A 1 349 ? -33.945 -6.976 77.541 1.00 92.81 349 GLN A N 1
ATOM 2827 C CA . GLN A 1 349 ? -33.853 -7.696 76.265 1.00 92.81 349 GLN A CA 1
ATOM 2828 C C . GLN A 1 349 ? -34.331 -6.840 75.088 1.00 92.81 349 GLN A C 1
ATOM 2830 O O . GLN A 1 349 ? -33.636 -6.754 74.075 1.00 92.81 349 GLN A O 1
ATOM 2835 N N . LEU A 1 350 ? -35.471 -6.158 75.228 1.00 92.19 350 LEU A N 1
ATOM 2836 C CA . LEU A 1 350 ? -35.993 -5.249 74.206 1.00 92.19 350 LEU A CA 1
ATOM 2837 C C . LEU A 1 350 ? -35.029 -4.093 73.930 1.00 92.19 350 LEU A C 1
ATOM 2839 O O . LEU A 1 350 ? -34.830 -3.722 72.773 1.00 92.19 350 LEU A O 1
ATOM 2843 N N . GLN A 1 351 ? -34.381 -3.560 74.968 1.00 93.94 351 GLN A N 1
ATOM 2844 C CA . GLN A 1 351 ? -33.376 -2.513 74.814 1.00 93.94 351 GLN A CA 1
ATOM 2845 C C . GLN A 1 351 ? -32.158 -3.014 74.024 1.00 93.94 351 GLN A C 1
ATOM 2847 O O . GLN A 1 351 ? -31.757 -2.370 73.057 1.00 93.94 351 GLN A O 1
ATOM 2852 N N . ARG A 1 352 ? -31.633 -4.206 74.341 1.00 92.69 352 ARG A N 1
ATOM 2853 C CA . ARG A 1 352 ? -30.553 -4.820 73.545 1.00 92.69 352 ARG A CA 1
ATOM 2854 C C . ARG A 1 352 ? -30.973 -5.076 72.099 1.00 92.69 352 ARG A C 1
ATOM 2856 O O . ARG A 1 352 ? -30.185 -4.840 71.187 1.00 92.69 352 ARG A O 1
ATOM 2863 N N . GLY A 1 353 ? -32.209 -5.529 71.883 1.00 93.81 353 GLY A N 1
ATOM 2864 C CA . GLY A 1 353 ? -32.775 -5.716 70.547 1.00 93.81 353 GLY A CA 1
ATOM 2865 C C . GLY A 1 353 ? -32.829 -4.410 69.752 1.00 93.81 353 GLY A C 1
ATOM 2866 O O . GLY A 1 353 ? -32.434 -4.379 68.587 1.00 93.81 353 GLY A O 1
ATOM 2867 N N . LYS A 1 354 ? -33.240 -3.311 70.395 1.00 94.12 354 LYS A N 1
ATOM 2868 C CA . LYS A 1 354 ? -33.242 -1.967 69.805 1.00 94.12 354 LYS A CA 1
ATOM 2869 C C . LYS A 1 354 ? -31.834 -1.509 69.426 1.00 94.12 354 LYS A C 1
ATOM 2871 O O . LYS A 1 354 ? -31.637 -1.044 68.306 1.00 94.12 354 LYS A O 1
ATOM 2876 N N . ASP A 1 355 ? -30.861 -1.670 70.317 1.00 94.00 355 ASP A N 1
ATOM 2877 C CA . ASP A 1 355 ? -29.479 -1.239 70.074 1.00 94.00 355 ASP A CA 1
ATOM 2878 C C . ASP A 1 355 ? -28.818 -2.063 68.951 1.00 94.00 355 ASP A C 1
ATOM 2880 O O . ASP A 1 355 ? -28.129 -1.519 68.079 1.00 94.00 355 ASP A O 1
ATOM 2884 N N . ALA A 1 356 ? -29.105 -3.368 68.894 1.00 93.25 356 ALA A N 1
ATOM 2885 C CA . ALA A 1 356 ? -28.688 -4.233 67.793 1.00 93.25 356 ALA A CA 1
ATOM 2886 C C . ALA A 1 356 ? -29.318 -3.803 66.456 1.00 93.25 356 ALA A C 1
ATOM 2888 O O . ALA A 1 356 ? -28.629 -3.731 65.435 1.00 93.25 356 ALA A O 1
ATOM 2889 N N . LEU A 1 357 ? -30.610 -3.458 66.454 1.00 92.12 357 LEU A N 1
ATOM 2890 C CA . LEU A 1 357 ? -31.307 -2.989 65.256 1.00 92.12 357 LEU A CA 1
ATOM 2891 C C . LEU A 1 357 ? -30.769 -1.633 64.775 1.00 92.12 357 LEU A C 1
ATOM 2893 O O . LEU A 1 357 ? -30.559 -1.452 63.577 1.00 92.12 357 LEU A O 1
ATOM 2897 N N . GLN A 1 358 ? -30.475 -0.713 65.696 1.00 94.31 358 GLN A N 1
ATOM 2898 C CA . GLN A 1 358 ? -29.858 0.584 65.403 1.00 94.31 358 GLN A CA 1
ATOM 2899 C C . GLN A 1 358 ? -28.476 0.416 64.752 1.00 94.31 358 GLN A C 1
ATOM 2901 O O . GLN A 1 358 ? -28.139 1.100 63.779 1.00 94.31 358 GLN A O 1
ATOM 2906 N N . THR A 1 359 ? -27.684 -0.530 65.264 1.00 93.50 359 THR A N 1
ATOM 2907 C CA . THR A 1 359 ? -26.366 -0.867 64.711 1.00 93.50 359 THR A CA 1
ATOM 2908 C C . THR A 1 359 ? -26.504 -1.418 63.294 1.00 93.50 359 THR A C 1
ATOM 2910 O O . THR A 1 359 ? -25.813 -0.972 62.376 1.00 93.50 359 THR A O 1
ATOM 2913 N N . ARG A 1 360 ? -27.458 -2.332 63.084 1.00 95.94 360 ARG A N 1
ATOM 2914 C CA . ARG A 1 360 ? -27.732 -2.923 61.771 1.00 95.94 360 ARG A CA 1
ATOM 2915 C C . ARG A 1 360 ? -28.229 -1.884 60.764 1.00 95.94 360 ARG A C 1
ATOM 2917 O O . ARG A 1 360 ? -27.780 -1.891 59.624 1.00 95.94 360 ARG A O 1
ATOM 2924 N N . TYR A 1 361 ? -29.087 -0.958 61.191 1.00 93.56 361 TYR A N 1
ATOM 2925 C CA . TYR A 1 361 ? -29.543 0.164 60.369 1.00 93.56 361 TYR A CA 1
ATOM 2926 C C . TYR A 1 361 ? -28.377 1.057 59.927 1.00 93.56 361 TYR A C 1
ATOM 2928 O O . TYR A 1 361 ? -28.252 1.378 58.749 1.00 93.56 361 TYR A O 1
ATOM 2936 N N . SER A 1 362 ? -27.475 1.394 60.852 1.00 93.25 362 SER A N 1
ATOM 2937 C CA . SER A 1 362 ? -26.282 2.192 60.542 1.00 93.25 362 SER A CA 1
ATOM 2938 C C . SER A 1 362 ? -25.340 1.475 59.564 1.00 93.25 362 SER A C 1
ATOM 2940 O O . SER A 1 362 ? -24.752 2.116 58.697 1.00 93.25 362 SER A O 1
ATOM 2942 N N . SER A 1 363 ? -25.219 0.146 59.672 1.00 93.81 363 SER A N 1
ATOM 2943 C CA . SER A 1 363 ? -24.450 -0.679 58.728 1.00 93.81 363 SER A CA 1
ATOM 2944 C C . SER A 1 363 ? -25.071 -0.673 57.331 1.00 93.81 363 SER A C 1
ATOM 2946 O O . SER A 1 363 ? -24.373 -0.404 56.358 1.00 93.81 363 SER A O 1
ATOM 2948 N N . LEU A 1 364 ? -26.387 -0.894 57.233 1.00 92.25 364 LEU A N 1
ATOM 2949 C CA . LEU A 1 364 ? -27.110 -0.846 55.957 1.00 92.25 364 LEU A CA 1
ATOM 2950 C C . LEU A 1 364 ? -27.014 0.532 55.296 1.00 92.25 364 LEU A C 1
ATOM 2952 O O . LEU A 1 364 ? -26.910 0.630 54.077 1.00 92.25 364 LEU A O 1
ATOM 2956 N N . GLN A 1 365 ? -27.041 1.602 56.090 1.00 92.88 365 GLN A N 1
ATOM 2957 C CA . GLN A 1 365 ? -26.880 2.956 55.574 1.00 92.88 365 GLN A CA 1
ATOM 2958 C C . GLN A 1 365 ? -25.493 3.148 54.942 1.00 92.88 365 GLN A C 1
ATOM 2960 O O . GLN A 1 365 ? -25.402 3.681 53.841 1.00 92.88 365 GLN A O 1
ATOM 2965 N N . ARG A 1 366 ? -24.429 2.644 55.582 1.00 93.81 366 ARG A N 1
ATOM 2966 C CA . ARG A 1 366 ? -23.075 2.672 55.004 1.00 93.81 366 ARG A CA 1
ATOM 2967 C C . ARG A 1 366 ? -22.986 1.855 53.720 1.00 93.81 366 ARG A C 1
ATOM 2969 O O . ARG A 1 366 ? -22.432 2.345 52.745 1.00 93.81 366 ARG A O 1
ATOM 2976 N N . GLU A 1 367 ? -23.559 0.652 53.698 1.00 94.56 367 GLU A N 1
ATOM 2977 C CA . GLU A 1 367 ? -23.607 -0.172 52.483 1.00 94.56 367 GLU A CA 1
ATOM 2978 C C . GLU A 1 367 ? -24.337 0.542 51.344 1.00 94.56 367 GLU A C 1
ATOM 2980 O O . GLU A 1 367 ? -23.856 0.537 50.213 1.00 94.56 367 GLU A O 1
ATOM 2985 N N . LYS A 1 368 ? -25.460 1.209 51.634 1.00 93.25 368 LYS A N 1
ATOM 2986 C CA . LYS A 1 368 ? -26.192 2.020 50.656 1.00 93.25 368 LYS A CA 1
ATOM 2987 C C . LYS A 1 368 ? -25.325 3.146 50.099 1.00 93.25 368 LYS A C 1
ATOM 2989 O O . LYS A 1 368 ? -25.283 3.327 48.883 1.00 93.25 368 LYS A O 1
ATOM 2994 N N . ASP A 1 369 ? -24.643 3.888 50.964 1.00 93.38 369 ASP A N 1
ATOM 2995 C CA . ASP A 1 369 ? -23.782 4.997 50.546 1.00 93.38 369 ASP A CA 1
ATOM 2996 C C . ASP A 1 369 ? -22.607 4.484 49.692 1.00 93.38 369 ASP A C 1
ATOM 2998 O O . ASP A 1 369 ? -22.250 5.085 48.678 1.00 93.38 369 ASP A O 1
ATOM 3002 N N . GLN A 1 370 ? -22.068 3.314 50.035 1.00 94.94 370 GLN A N 1
ATOM 3003 C CA . GLN A 1 370 ? -20.979 2.663 49.310 1.00 94.94 370 GLN A CA 1
ATOM 3004 C C . GLN A 1 370 ? -21.429 2.126 47.941 1.00 94.94 370 GLN A C 1
ATOM 3006 O O . GLN A 1 370 ? -20.747 2.328 46.937 1.00 94.94 370 GLN A O 1
ATOM 3011 N N . LEU A 1 371 ? -22.621 1.528 47.860 1.00 92.56 371 LEU A N 1
ATOM 3012 C CA . LEU A 1 371 ? -23.264 1.138 46.599 1.00 92.56 371 LEU A CA 1
ATOM 3013 C C . LEU A 1 371 ? -23.538 2.347 45.702 1.00 92.56 371 LEU A C 1
ATOM 3015 O O . LEU A 1 371 ? -23.299 2.286 44.497 1.00 92.56 371 LEU A O 1
ATOM 3019 N N . GLN A 1 372 ? -23.997 3.457 46.282 1.00 94.25 372 GLN A N 1
ATOM 3020 C CA . GLN A 1 372 ? -24.218 4.702 45.552 1.00 94.25 372 GLN A CA 1
ATOM 3021 C C . GLN A 1 372 ? -22.908 5.249 44.971 1.00 94.25 372 GLN A C 1
ATOM 3023 O O . GLN A 1 372 ? -22.886 5.727 43.834 1.00 94.25 372 GLN A O 1
ATOM 3028 N N . GLN A 1 373 ? -21.813 5.161 45.728 1.00 93.75 373 GLN A N 1
ATOM 3029 C CA . GLN A 1 373 ? -20.493 5.579 45.272 1.00 93.75 373 GLN A CA 1
ATOM 3030 C C . GLN A 1 373 ? -19.992 4.686 44.129 1.00 93.75 373 GLN A C 1
ATOM 3032 O O . GLN A 1 373 ? -19.626 5.205 43.076 1.00 93.75 373 GLN A O 1
ATOM 3037 N N . ASN A 1 374 ? -20.091 3.362 44.281 1.00 95.06 374 ASN A N 1
ATOM 3038 C CA . ASN A 1 374 ? -19.738 2.400 43.234 1.00 95.06 374 ASN A CA 1
ATOM 3039 C C . ASN A 1 374 ? -20.545 2.630 41.950 1.00 95.06 374 ASN A C 1
ATOM 3041 O O . ASN A 1 374 ? -19.987 2.617 40.856 1.00 95.06 374 ASN A O 1
ATOM 3045 N N . PHE A 1 375 ? -21.848 2.899 42.067 1.00 93.94 375 PHE A N 1
ATOM 3046 C CA . PHE A 1 375 ? -22.694 3.223 40.920 1.00 93.94 375 PHE A CA 1
ATOM 3047 C C . PHE A 1 375 ? -22.210 4.476 40.180 1.00 93.94 375 PHE A C 1
ATOM 3049 O O . PHE A 1 375 ? -22.147 4.487 38.950 1.00 93.94 375 PHE A O 1
ATOM 3056 N N . ASN A 1 376 ? -21.837 5.525 40.916 1.00 93.44 376 ASN A N 1
ATOM 3057 C CA . ASN A 1 376 ? -21.311 6.751 40.320 1.00 93.44 376 ASN A CA 1
ATOM 3058 C C . ASN A 1 376 ? -19.966 6.510 39.613 1.00 93.44 376 ASN A C 1
ATOM 3060 O O . ASN A 1 376 ? -19.768 7.032 38.517 1.00 93.44 376 ASN A O 1
ATOM 3064 N N . THR A 1 377 ? -19.083 5.692 40.191 1.00 95.06 377 THR A N 1
ATOM 3065 C CA . THR A 1 377 ? -17.809 5.298 39.567 1.00 95.06 377 THR A CA 1
ATOM 3066 C C . THR A 1 377 ? -18.038 4.519 38.275 1.00 95.06 377 THR A C 1
ATOM 3068 O O . THR A 1 377 ? -17.538 4.918 37.228 1.00 95.06 377 THR A O 1
ATOM 3071 N N . VAL A 1 378 ? -18.875 3.478 38.305 1.00 89.62 378 VAL A N 1
ATOM 3072 C CA . VAL A 1 378 ? -19.204 2.678 37.111 1.00 89.62 378 VAL A CA 1
ATOM 3073 C C . VAL A 1 378 ? -19.848 3.544 36.023 1.00 89.62 378 VAL A C 1
ATOM 3075 O O . VAL A 1 378 ? -19.591 3.359 34.833 1.00 89.62 378 VAL A O 1
ATOM 3078 N N . LYS A 1 379 ? -20.664 4.532 36.405 1.00 93.00 379 LYS A N 1
ATOM 3079 C CA . LYS A 1 379 ? -21.232 5.499 35.460 1.00 93.00 379 LYS A CA 1
ATOM 3080 C C . LYS A 1 379 ? -20.146 6.350 34.788 1.00 93.00 379 LYS A C 1
ATOM 3082 O O . LYS A 1 379 ? -20.180 6.497 33.571 1.00 93.00 379 LYS A O 1
ATOM 3087 N N . GLN A 1 380 ? -19.174 6.862 35.545 1.00 93.69 380 GLN A N 1
ATOM 3088 C CA . GLN A 1 380 ? -18.046 7.614 34.980 1.00 93.69 380 GLN A CA 1
ATOM 3089 C C . GLN A 1 380 ? -17.186 6.751 34.051 1.00 93.69 380 GLN A C 1
ATOM 3091 O O . GLN A 1 380 ? -16.820 7.193 32.964 1.00 93.69 380 GLN A O 1
ATOM 3096 N N . GLU A 1 381 ? -16.904 5.507 34.439 1.00 94.50 381 GLU A N 1
ATOM 3097 C CA . GLU A 1 381 ? -16.161 4.560 33.602 1.00 94.50 381 GLU A CA 1
ATOM 3098 C C . GLU A 1 381 ? -16.892 4.271 32.289 1.00 94.50 381 GLU A C 1
ATOM 3100 O O . GLU A 1 381 ? -16.269 4.246 31.226 1.00 94.50 381 GLU A O 1
ATOM 3105 N N . LYS A 1 382 ? -18.222 4.123 32.333 1.00 92.94 382 LYS A N 1
ATOM 3106 C CA . LYS A 1 382 ? -19.054 3.972 31.134 1.00 92.94 382 LYS A CA 1
ATOM 3107 C C . LYS A 1 382 ? -18.940 5.184 30.206 1.00 92.94 382 LYS A C 1
ATOM 3109 O O . LYS A 1 382 ? -18.747 5.003 29.003 1.00 92.94 382 LYS A O 1
ATOM 3114 N N . ASP A 1 383 ? -19.044 6.395 30.747 1.00 93.56 383 ASP A N 1
ATOM 3115 C CA . ASP A 1 383 ? -18.949 7.634 29.964 1.00 93.56 383 ASP A CA 1
ATOM 3116 C C . ASP A 1 383 ? -17.545 7.777 29.330 1.00 93.56 383 ASP A C 1
ATOM 3118 O O . ASP A 1 383 ? -17.397 8.163 28.162 1.00 93.56 383 ASP A O 1
ATOM 3122 N N . GLN A 1 384 ? -16.502 7.367 30.060 1.00 94.31 384 GLN A N 1
ATOM 3123 C CA . GLN A 1 384 ? -15.127 7.324 29.562 1.00 94.31 384 GLN A CA 1
ATOM 3124 C C . GLN A 1 384 ? -14.954 6.290 28.440 1.00 94.31 384 GLN A C 1
ATOM 3126 O O . GLN A 1 384 ? -14.346 6.589 27.409 1.00 94.31 384 GLN A O 1
ATOM 3131 N N . LEU A 1 385 ? -15.515 5.089 28.598 1.00 92.62 385 LEU A N 1
ATOM 3132 C CA . LEU A 1 385 ? -15.517 4.040 27.574 1.00 92.62 385 LEU A CA 1
ATOM 3133 C C . LEU A 1 385 ? -16.249 4.485 26.306 1.00 92.62 385 LEU A C 1
ATOM 3135 O O . LEU A 1 385 ? -15.745 4.255 25.207 1.00 92.62 385 LEU A O 1
ATOM 3139 N N . GLN A 1 386 ? -17.385 5.176 26.435 1.00 93.12 386 GLN A N 1
ATOM 3140 C CA . GLN A 1 386 ? -18.088 5.765 25.291 1.00 93.12 386 GLN A CA 1
ATOM 3141 C C . GLN A 1 386 ? -17.231 6.799 24.557 1.00 93.12 386 GLN A C 1
ATOM 3143 O O . GLN A 1 386 ? -17.161 6.779 23.327 1.00 93.12 386 GLN A O 1
ATOM 3148 N N . THR A 1 387 ? -16.536 7.662 25.296 1.00 93.38 387 THR A N 1
ATOM 3149 C CA . THR A 1 387 ? -15.623 8.655 24.713 1.00 93.38 387 THR A CA 1
ATOM 3150 C C . THR A 1 387 ? -14.462 7.978 23.981 1.00 93.38 387 THR A C 1
ATOM 3152 O O . THR A 1 387 ? -14.149 8.322 22.839 1.00 93.38 387 THR A O 1
ATOM 3155 N N . ASN A 1 388 ? -13.854 6.962 24.596 1.00 94.44 388 ASN A N 1
ATOM 3156 C CA . ASN A 1 388 ? -12.778 6.188 23.983 1.00 94.44 388 ASN A CA 1
ATOM 3157 C C . ASN A 1 388 ? -13.255 5.474 22.712 1.00 94.44 388 ASN A C 1
ATOM 3159 O O . ASN A 1 388 ? -12.565 5.506 21.695 1.00 94.44 388 ASN A O 1
ATOM 3163 N N . PHE A 1 389 ? -14.454 4.893 22.731 1.00 92.88 389 PHE A N 1
ATOM 3164 C CA . PHE A 1 389 ? -15.046 4.244 21.565 1.00 92.88 389 PHE A CA 1
ATOM 3165 C C . PHE A 1 389 ? -15.274 5.226 20.406 1.00 92.88 389 PHE A C 1
ATOM 3167 O O . PHE A 1 389 ? -14.897 4.931 19.270 1.00 92.88 389 PHE A O 1
ATOM 3174 N N . ALA A 1 390 ? -15.802 6.422 20.684 1.00 93.44 390 ALA A N 1
ATOM 3175 C CA . ALA A 1 390 ? -15.962 7.473 19.678 1.00 93.44 390 ALA A CA 1
ATOM 3176 C C . ALA A 1 390 ? -14.611 7.904 19.072 1.00 93.44 390 ALA A C 1
ATOM 3178 O O . ALA A 1 390 ? -14.494 8.089 17.857 1.00 93.44 390 ALA A O 1
ATOM 3179 N N . ASN A 1 391 ? -13.564 8.000 19.896 1.00 94.06 391 ASN A N 1
ATOM 3180 C CA . ASN A 1 391 ? -12.210 8.306 19.430 1.00 94.06 391 ASN A CA 1
ATOM 3181 C C . ASN A 1 391 ? -11.641 7.195 18.537 1.00 94.06 391 ASN A C 1
ATOM 3183 O O . ASN A 1 391 ? -11.076 7.488 17.483 1.00 94.06 391 ASN A O 1
ATOM 3187 N N . VAL A 1 392 ? -11.828 5.925 18.907 1.00 90.94 392 VAL A N 1
ATOM 3188 C CA . VAL A 1 392 ? -11.410 4.781 18.080 1.00 90.94 392 VAL A CA 1
ATOM 3189 C C . VAL A 1 392 ? -12.145 4.781 16.739 1.00 90.94 392 VAL A C 1
ATOM 3191 O O . VAL A 1 392 ? -11.506 4.607 15.702 1.00 90.94 392 VAL A O 1
ATOM 3194 N N . GLN A 1 393 ? -13.452 5.053 16.721 1.00 92.94 393 GLN A N 1
ATOM 3195 C CA . GLN A 1 393 ? -14.213 5.192 15.474 1.00 92.94 393 GLN A CA 1
ATOM 3196 C C . GLN A 1 393 ? -13.672 6.319 14.586 1.00 92.94 393 GLN A C 1
ATOM 3198 O O . GLN A 1 393 ? -13.494 6.127 13.381 1.00 92.94 393 GLN A O 1
ATOM 3203 N N . LYS A 1 394 ? -13.362 7.484 15.169 1.00 93.94 394 LYS A N 1
ATOM 3204 C CA . LYS A 1 394 ? -12.771 8.613 14.437 1.00 93.94 394 LYS A CA 1
ATOM 3205 C C . LYS A 1 394 ? -11.402 8.253 13.854 1.00 93.94 394 LYS A C 1
ATOM 3207 O O . LYS A 1 394 ? -11.139 8.546 12.688 1.00 93.94 394 LYS A O 1
ATOM 3212 N N . ASN A 1 395 ? -10.558 7.580 14.633 1.00 93.75 395 ASN A N 1
ATOM 3213 C CA . ASN A 1 395 ? -9.246 7.121 14.182 1.00 93.75 395 ASN A CA 1
ATOM 3214 C C . ASN A 1 395 ? -9.366 6.103 13.046 1.00 93.75 395 ASN A C 1
ATOM 3216 O O . ASN A 1 395 ? -8.652 6.221 12.055 1.00 93.75 395 ASN A O 1
ATOM 3220 N N . TYR A 1 396 ? -10.304 5.160 13.138 1.00 90.06 396 TYR A N 1
ATOM 3221 C CA . TYR A 1 396 ? -10.567 4.202 12.068 1.00 90.06 396 TYR A CA 1
ATOM 3222 C C . TYR A 1 396 ? -11.003 4.898 10.771 1.00 90.06 396 TYR A C 1
ATOM 3224 O O . TYR A 1 396 ? -10.479 4.593 9.702 1.00 90.06 396 TYR A O 1
ATOM 3232 N N . ALA A 1 397 ? -11.905 5.881 10.855 1.00 92.75 397 ALA A N 1
ATOM 3233 C CA . ALA A 1 397 ? -12.335 6.659 9.693 1.00 92.75 397 ALA A CA 1
ATOM 3234 C C . ALA A 1 397 ? -11.179 7.450 9.052 1.00 92.75 397 ALA A C 1
ATOM 3236 O O . ALA A 1 397 ? -11.090 7.525 7.826 1.00 92.75 397 ALA A O 1
ATOM 3237 N N . ASN A 1 398 ? -10.278 8.011 9.862 1.00 93.06 398 ASN A N 1
ATOM 3238 C CA . ASN A 1 398 ? -9.074 8.677 9.361 1.00 93.06 398 ASN A CA 1
ATOM 3239 C C . ASN A 1 398 ? -8.133 7.687 8.666 1.00 93.06 398 ASN A C 1
ATOM 3241 O O . ASN A 1 398 ? -7.722 7.942 7.540 1.00 93.06 398 ASN A O 1
ATOM 3245 N N . LEU A 1 399 ? -7.891 6.521 9.267 1.00 92.38 399 LEU A N 1
ATOM 3246 C CA . LEU A 1 399 ? -7.046 5.479 8.681 1.00 92.38 399 LEU A CA 1
ATOM 3247 C C . LEU A 1 399 ? -7.588 4.981 7.329 1.00 92.38 399 LEU A C 1
ATOM 3249 O O . LEU A 1 399 ? -6.822 4.684 6.414 1.00 92.38 399 LEU A O 1
ATOM 3253 N N . GLN A 1 400 ? -8.915 4.914 7.179 1.00 91.62 400 GLN A N 1
ATOM 3254 C CA . GLN A 1 400 ? -9.554 4.586 5.901 1.00 91.62 400 GLN A CA 1
ATOM 3255 C C . GLN A 1 400 ? -9.336 5.673 4.840 1.00 91.62 400 GLN A C 1
ATOM 3257 O O . GLN A 1 400 ? -9.099 5.337 3.679 1.00 91.62 400 GLN A O 1
ATOM 3262 N N . ARG A 1 401 ? -9.368 6.962 5.215 1.00 93.81 401 ARG A N 1
ATOM 3263 C CA . ARG A 1 401 ? -9.009 8.052 4.290 1.00 93.81 401 ARG A CA 1
ATOM 3264 C C . ARG A 1 401 ? -7.545 7.975 3.887 1.00 93.81 401 ARG A C 1
ATOM 3266 O O . ARG A 1 401 ? -7.263 8.007 2.696 1.00 93.81 401 ARG A O 1
ATOM 3273 N N . ASP A 1 402 ? -6.643 7.781 4.845 1.00 93.25 402 ASP A N 1
ATOM 3274 C CA . ASP A 1 402 ? -5.210 7.665 4.569 1.00 93.25 402 ASP A CA 1
ATOM 3275 C C . ASP A 1 402 ? -4.923 6.502 3.613 1.00 93.25 402 ASP A C 1
ATOM 3277 O O . ASP A 1 402 ? -4.140 6.644 2.675 1.00 93.25 402 ASP A O 1
ATOM 3281 N N . LYS A 1 403 ? -5.609 5.363 3.787 1.00 92.19 403 LYS A N 1
ATOM 3282 C CA . LYS A 1 403 ? -5.536 4.222 2.864 1.00 92.19 403 LYS A CA 1
ATOM 3283 C C . LYS A 1 403 ? -5.985 4.593 1.445 1.00 92.19 403 LYS A C 1
ATOM 3285 O O . LYS A 1 403 ? -5.301 4.229 0.485 1.00 92.19 403 LYS A O 1
ATOM 3290 N N . ALA A 1 404 ? -7.113 5.290 1.305 1.00 92.06 404 ALA A N 1
ATOM 3291 C CA . ALA A 1 404 ? -7.631 5.723 0.006 1.00 92.06 404 ALA A CA 1
ATOM 3292 C C . ALA A 1 404 ? -6.688 6.732 -0.679 1.00 92.06 404 ALA A C 1
ATOM 3294 O O . ALA A 1 404 ? -6.399 6.610 -1.875 1.00 92.06 404 ALA A O 1
ATOM 3295 N N . ASP A 1 405 ? -6.133 7.671 0.087 1.00 94.19 405 ASP A N 1
ATOM 3296 C CA . ASP A 1 405 ? -5.126 8.624 -0.383 1.00 94.19 405 ASP A CA 1
ATOM 3297 C C . ASP A 1 405 ? -3.852 7.908 -0.842 1.00 94.19 405 ASP A C 1
ATOM 3299 O O . ASP A 1 405 ? -3.301 8.224 -1.900 1.00 94.19 405 ASP A O 1
ATOM 3303 N N . LEU A 1 406 ? -3.390 6.903 -0.091 1.00 92.00 406 LEU A N 1
ATOM 3304 C CA . LEU A 1 406 ? -2.212 6.117 -0.456 1.00 92.00 406 LEU A CA 1
ATOM 3305 C C . LEU A 1 406 ? -2.442 5.315 -1.743 1.00 92.00 406 LEU A C 1
ATOM 3307 O O . LEU A 1 406 ? -1.568 5.291 -2.609 1.00 92.00 406 LEU A O 1
ATOM 3311 N N . GLN A 1 407 ? -3.624 4.713 -1.913 1.00 92.31 407 GLN A N 1
ATOM 3312 C CA . GLN A 1 407 ? -4.006 4.045 -3.163 1.00 92.31 407 GLN A CA 1
ATOM 3313 C C . GLN A 1 407 ? -4.031 5.018 -4.348 1.00 92.31 407 GLN A C 1
ATOM 3315 O O . GLN A 1 407 ? -3.532 4.695 -5.429 1.00 92.31 407 GLN A O 1
ATOM 3320 N N . THR A 1 408 ? -4.548 6.229 -4.147 1.00 92.62 408 THR A N 1
ATOM 3321 C CA . THR A 1 408 ? -4.578 7.276 -5.179 1.00 92.62 408 THR A CA 1
ATOM 3322 C C . THR A 1 408 ? -3.164 7.735 -5.555 1.00 92.62 408 THR A C 1
ATOM 3324 O O . THR A 1 408 ? -2.827 7.874 -6.734 1.00 92.62 408 THR A O 1
ATOM 3327 N N . LYS A 1 409 ? -2.275 7.896 -4.569 1.00 94.94 409 LYS A N 1
ATOM 3328 C CA . LYS A 1 409 ? -0.859 8.202 -4.820 1.00 94.94 409 LYS A CA 1
ATOM 3329 C C . LYS A 1 409 ? -0.166 7.074 -5.582 1.00 94.94 409 LYS A C 1
ATOM 3331 O O . LYS A 1 409 ? 0.556 7.347 -6.537 1.00 94.94 409 LYS A O 1
ATOM 3336 N N . PHE A 1 410 ? -0.409 5.818 -5.210 1.00 92.44 410 PHE A N 1
ATOM 3337 C CA . PHE A 1 410 ? 0.206 4.658 -5.860 1.00 92.44 410 PHE A CA 1
ATOM 3338 C C . PHE A 1 410 ? -0.235 4.505 -7.323 1.00 92.44 410 PHE A C 1
ATOM 3340 O O . PHE A 1 410 ? 0.590 4.269 -8.208 1.00 92.44 410 PHE A O 1
ATOM 3347 N N . THR A 1 411 ? -1.527 4.694 -7.601 1.00 92.25 411 THR A N 1
ATOM 3348 C CA . THR A 1 411 ? -2.067 4.683 -8.972 1.00 92.25 411 THR A CA 1
ATOM 3349 C C . THR A 1 411 ? -1.502 5.832 -9.810 1.00 92.25 411 THR A C 1
ATOM 3351 O O . THR A 1 411 ? -1.075 5.611 -10.944 1.00 92.25 411 THR A O 1
ATOM 3354 N N . THR A 1 412 ? -1.376 7.032 -9.238 1.00 94.06 412 THR A N 1
ATOM 3355 C CA . THR A 1 412 ? -0.730 8.179 -9.902 1.00 94.06 412 THR A CA 1
ATOM 3356 C C . THR A 1 412 ? 0.739 7.892 -10.232 1.00 94.06 412 THR A C 1
ATOM 3358 O O . THR A 1 412 ? 1.170 8.086 -11.367 1.00 94.06 412 THR A O 1
ATOM 3361 N N . LEU A 1 413 ? 1.508 7.367 -9.272 1.00 91.88 413 LEU A N 1
ATOM 3362 C CA . LEU A 1 413 ? 2.909 6.974 -9.473 1.00 91.88 413 LEU A CA 1
ATOM 3363 C C . LEU A 1 413 ? 3.061 5.908 -10.561 1.00 91.88 413 LEU A C 1
ATOM 3365 O O . LEU A 1 413 ? 3.957 6.011 -11.396 1.00 91.88 413 LEU A O 1
ATOM 3369 N N . THR A 1 414 ? 2.164 4.923 -10.583 1.00 92.12 414 THR A N 1
ATOM 3370 C CA . THR A 1 414 ? 2.128 3.887 -11.624 1.00 92.12 414 THR A CA 1
ATOM 3371 C C . THR A 1 414 ? 1.898 4.513 -13.000 1.00 92.12 414 THR A C 1
ATOM 3373 O O . THR A 1 414 ? 2.646 4.247 -13.937 1.00 92.12 414 THR A O 1
ATOM 3376 N N . THR A 1 415 ? 0.937 5.432 -13.101 1.00 93.19 415 THR A N 1
ATOM 3377 C CA . THR A 1 415 ? 0.619 6.134 -14.352 1.00 93.19 415 THR A CA 1
ATOM 3378 C C . THR A 1 415 ? 1.796 6.986 -14.841 1.00 93.19 415 THR A C 1
ATOM 3380 O O . THR A 1 415 ? 2.140 6.952 -16.024 1.00 93.19 415 THR A O 1
ATOM 3383 N N . ASN A 1 416 ? 2.464 7.704 -13.932 1.00 94.00 416 ASN A N 1
ATOM 3384 C CA . ASN A 1 416 ? 3.652 8.503 -14.243 1.00 94.00 416 ASN A CA 1
ATOM 3385 C C . ASN A 1 416 ? 4.826 7.631 -14.696 1.00 94.00 416 ASN A C 1
ATOM 3387 O O . ASN A 1 416 ? 5.498 7.968 -15.670 1.00 94.00 416 ASN A O 1
ATOM 3391 N N . ARG A 1 417 ? 5.055 6.493 -14.030 1.00 93.25 417 ARG A N 1
ATOM 3392 C CA . ARG A 1 417 ? 6.066 5.510 -14.437 1.00 93.25 417 ARG A CA 1
ATOM 3393 C C . ARG A 1 417 ? 5.791 5.005 -15.852 1.00 93.25 417 ARG A C 1
ATOM 3395 O O . ARG A 1 417 ? 6.706 4.968 -16.666 1.00 93.25 417 ARG A O 1
ATOM 3402 N N . ASP A 1 418 ? 4.547 4.662 -16.166 1.00 94.06 418 ASP A N 1
ATOM 3403 C CA . ASP A 1 418 ? 4.180 4.137 -17.484 1.00 94.06 418 ASP A CA 1
ATOM 3404 C C . ASP A 1 418 ? 4.268 5.221 -18.576 1.00 94.06 418 ASP A C 1
ATOM 3406 O O . ASP A 1 418 ? 4.662 4.950 -19.713 1.00 94.06 418 ASP A O 1
ATOM 3410 N N . ALA A 1 419 ? 3.951 6.477 -18.248 1.00 92.94 419 ALA A N 1
ATOM 3411 C CA . ALA A 1 419 ? 4.190 7.621 -19.128 1.00 92.94 419 ALA A CA 1
ATOM 3412 C C . ALA A 1 419 ? 5.691 7.839 -19.385 1.00 92.94 419 ALA A C 1
ATOM 3414 O O . ALA A 1 419 ? 6.100 8.008 -20.535 1.00 92.94 419 ALA A O 1
ATOM 3415 N N . LEU A 1 420 ? 6.520 7.762 -18.341 1.00 92.38 420 LEU A N 1
ATOM 3416 C CA . LEU A 1 420 ? 7.970 7.882 -18.462 1.00 92.38 420 LEU A CA 1
ATOM 3417 C C . LEU A 1 420 ? 8.563 6.726 -19.276 1.00 92.38 420 LEU A C 1
ATOM 3419 O O . LEU A 1 420 ? 9.410 6.961 -20.131 1.00 92.38 420 LEU A O 1
ATOM 3423 N N . GLN A 1 421 ? 8.067 5.502 -19.085 1.00 95.12 421 GLN A N 1
ATOM 3424 C CA . GLN A 1 421 ? 8.460 4.338 -19.878 1.00 95.12 421 GLN A CA 1
ATOM 3425 C C . GLN A 1 421 ? 8.135 4.533 -21.364 1.00 95.12 421 GLN A C 1
ATOM 3427 O O . GLN A 1 421 ? 8.956 4.210 -22.223 1.00 95.12 421 GLN A O 1
ATOM 3432 N N . ARG A 1 422 ? 6.959 5.090 -21.686 1.00 93.62 422 ARG A N 1
ATOM 3433 C CA . ARG A 1 422 ? 6.591 5.432 -23.070 1.00 93.62 422 ARG A CA 1
ATOM 3434 C C . ARG A 1 422 ? 7.528 6.483 -23.661 1.00 93.62 422 ARG A C 1
ATOM 3436 O O . ARG A 1 422 ? 8.011 6.287 -24.773 1.00 93.62 422 ARG A O 1
ATOM 3443 N N . SER A 1 423 ? 7.828 7.543 -22.910 1.00 95.12 423 SER A N 1
ATOM 3444 C CA . SER A 1 423 ? 8.783 8.579 -23.326 1.00 95.12 423 SER A CA 1
ATOM 3445 C C . SER A 1 423 ? 10.183 7.999 -23.568 1.00 95.12 423 SER A C 1
ATOM 3447 O O . SER A 1 423 ? 10.778 8.219 -24.621 1.00 95.12 423 SER A O 1
ATOM 3449 N N . TYR A 1 424 ? 10.668 7.155 -22.653 1.00 93.38 424 TYR A N 1
ATOM 3450 C CA . TYR A 1 424 ? 11.947 6.460 -22.788 1.00 93.38 424 TYR A CA 1
ATOM 3451 C C . TYR A 1 424 ? 12.000 5.574 -24.042 1.00 93.38 424 TYR A C 1
ATOM 3453 O O . TYR A 1 424 ? 12.965 5.635 -24.804 1.00 93.38 424 TYR A O 1
ATOM 3461 N N . ASN A 1 425 ? 10.956 4.778 -24.291 1.00 93.56 425 ASN A N 1
ATOM 3462 C CA . ASN A 1 425 ? 10.879 3.928 -25.479 1.00 93.56 425 ASN A CA 1
ATOM 3463 C C . ASN A 1 425 ? 10.850 4.759 -26.774 1.00 93.56 425 ASN A C 1
ATOM 3465 O O . ASN A 1 425 ? 11.508 4.390 -27.746 1.00 93.56 425 ASN A O 1
ATOM 3469 N N . SER A 1 426 ? 10.140 5.893 -26.777 1.00 94.81 426 SER A N 1
ATOM 3470 C CA . SER A 1 426 ? 10.117 6.830 -27.906 1.00 94.81 426 SER A CA 1
ATOM 3471 C C . SER A 1 426 ? 11.508 7.397 -28.190 1.00 94.81 426 SER A C 1
ATOM 3473 O O . SER A 1 426 ? 11.977 7.338 -29.323 1.00 94.81 426 SER A O 1
ATOM 3475 N N . LEU A 1 427 ? 12.202 7.875 -27.153 1.00 92.19 427 LEU A N 1
ATOM 3476 C CA . LEU A 1 427 ? 13.543 8.447 -27.283 1.00 92.19 427 LEU A CA 1
ATOM 3477 C C . LEU A 1 427 ? 14.570 7.401 -27.741 1.00 92.19 427 LEU A C 1
ATOM 3479 O O . LEU A 1 427 ? 15.468 7.692 -28.529 1.00 92.19 427 LEU A O 1
ATOM 3483 N N . ARG A 1 428 ? 14.423 6.152 -27.287 1.00 94.38 428 ARG A N 1
ATOM 3484 C CA . ARG A 1 428 ? 15.229 5.030 -27.775 1.00 94.38 428 ARG A CA 1
ATOM 3485 C C . ARG A 1 428 ? 15.002 4.780 -29.268 1.00 94.38 428 ARG A C 1
ATOM 3487 O O . ARG A 1 428 ? 15.976 4.634 -29.997 1.00 94.38 428 ARG A O 1
ATOM 3494 N N . SER A 1 429 ? 13.749 4.793 -29.724 1.00 92.19 429 SER A N 1
ATOM 3495 C CA . SER A 1 429 ? 13.427 4.647 -31.149 1.00 92.19 429 SER A CA 1
ATOM 3496 C C . SER A 1 429 ? 13.996 5.791 -31.992 1.00 92.19 429 SER A C 1
ATOM 3498 O O . SER A 1 429 ? 14.468 5.557 -33.102 1.00 92.19 429 SER A O 1
ATOM 3500 N N . GLU A 1 430 ? 13.973 7.020 -31.478 1.00 94.44 430 GLU A N 1
ATOM 3501 C CA . GLU A 1 430 ? 14.567 8.183 -32.143 1.00 94.44 430 GLU A CA 1
ATOM 3502 C C . GLU A 1 430 ? 16.094 8.060 -32.234 1.00 94.44 430 GLU A C 1
ATOM 3504 O O . GLU A 1 430 ? 16.675 8.285 -33.294 1.00 94.44 430 GLU A O 1
ATOM 3509 N N . LYS A 1 431 ? 16.755 7.604 -31.162 1.00 92.50 431 LYS A N 1
ATOM 3510 C CA . LYS A 1 431 ? 18.195 7.308 -31.170 1.00 92.50 431 LYS A CA 1
ATOM 3511 C C . LYS A 1 431 ? 18.558 6.258 -32.223 1.00 92.50 431 LYS A C 1
ATOM 3513 O O . LYS A 1 431 ? 19.556 6.427 -32.928 1.00 92.50 431 LYS A O 1
ATOM 3518 N N . ASP A 1 432 ? 17.776 5.187 -32.316 1.00 93.38 432 ASP A N 1
ATOM 3519 C CA . ASP A 1 432 ? 17.996 4.124 -33.299 1.00 93.38 432 ASP A CA 1
ATOM 3520 C C . ASP A 1 432 ? 17.783 4.654 -34.728 1.00 93.38 432 ASP A C 1
ATOM 3522 O O . ASP A 1 432 ? 18.544 4.318 -35.638 1.00 93.38 432 ASP A O 1
ATOM 3526 N N . GLN A 1 433 ? 16.807 5.548 -34.926 1.00 94.19 433 GLN A N 1
ATOM 3527 C CA . GLN A 1 433 ? 16.604 6.230 -36.204 1.00 94.19 433 GLN A CA 1
ATOM 3528 C C . GLN A 1 433 ? 17.792 7.122 -36.576 1.00 94.19 433 GLN A C 1
ATOM 3530 O O . GLN A 1 433 ? 18.305 7.006 -37.685 1.00 94.19 433 GLN A O 1
ATOM 3535 N N . LEU A 1 434 ? 18.289 7.936 -35.644 1.00 93.00 434 LEU A N 1
ATOM 3536 C CA . LEU A 1 434 ? 19.458 8.788 -35.869 1.00 93.00 434 LEU A CA 1
ATOM 3537 C C . LEU A 1 434 ? 20.717 7.976 -36.198 1.00 93.00 434 LEU A C 1
ATOM 3539 O O . LEU A 1 434 ? 21.533 8.414 -37.007 1.00 93.00 434 LEU A O 1
ATOM 3543 N N . HIS A 1 435 ? 20.883 6.787 -35.608 1.00 93.81 435 HIS A N 1
ATOM 3544 C CA . HIS A 1 435 ? 21.960 5.873 -36.001 1.00 93.81 435 HIS A CA 1
ATOM 3545 C C . HIS A 1 435 ? 21.810 5.411 -37.452 1.00 93.81 435 HIS A C 1
ATOM 3547 O O . HIS A 1 435 ? 22.771 5.494 -38.215 1.00 93.81 435 HIS A O 1
ATOM 3553 N N . ARG A 1 436 ? 20.604 4.998 -37.863 1.00 93.00 436 ARG A N 1
ATOM 3554 C CA . ARG A 1 436 ? 20.340 4.609 -39.258 1.00 93.00 436 ARG A CA 1
ATOM 3555 C C . ARG A 1 436 ? 20.587 5.758 -40.232 1.00 93.00 436 ARG A C 1
ATOM 3557 O O . ARG A 1 436 ? 21.201 5.546 -41.275 1.00 93.00 436 ARG A O 1
ATOM 3564 N N . ASP A 1 437 ? 20.161 6.967 -39.882 1.00 93.06 437 ASP A N 1
ATOM 3565 C CA . ASP A 1 437 ? 20.372 8.155 -40.708 1.00 93.06 437 ASP A CA 1
ATOM 3566 C C . ASP A 1 437 ? 21.863 8.502 -40.814 1.00 93.06 437 ASP A C 1
ATOM 3568 O O . ASP A 1 437 ? 22.346 8.833 -41.899 1.00 93.06 437 ASP A O 1
ATOM 3572 N N . LYS A 1 438 ? 22.622 8.361 -39.719 1.00 93.56 438 LYS A N 1
ATOM 3573 C CA . LYS A 1 438 ? 24.082 8.520 -39.713 1.00 93.56 438 LYS A CA 1
ATOM 3574 C C . LYS A 1 438 ? 24.761 7.515 -40.645 1.00 93.56 438 LYS A C 1
ATOM 3576 O O . LYS A 1 438 ? 25.607 7.916 -41.442 1.00 93.56 438 LYS A O 1
ATOM 3581 N N . ASP A 1 439 ? 24.393 6.240 -40.576 1.00 93.62 439 ASP A N 1
ATOM 3582 C CA . ASP A 1 439 ? 24.981 5.192 -41.420 1.00 93.62 439 ASP A CA 1
ATOM 3583 C C . ASP A 1 439 ? 24.626 5.396 -42.903 1.00 93.62 439 ASP A C 1
ATOM 3585 O O . ASP A 1 439 ? 25.473 5.251 -43.795 1.00 93.62 439 ASP A O 1
ATOM 3589 N N . ALA A 1 440 ? 23.389 5.817 -43.182 1.00 93.44 440 ALA A N 1
ATOM 3590 C CA . ALA A 1 440 ? 22.957 6.197 -44.522 1.00 93.44 440 ALA A CA 1
ATOM 3591 C C . ALA A 1 440 ? 23.744 7.409 -45.048 1.00 93.44 440 ALA A C 1
ATOM 3593 O O . ALA A 1 440 ? 24.176 7.416 -46.206 1.00 93.44 440 ALA A O 1
ATOM 3594 N N . LEU A 1 441 ? 23.979 8.418 -44.204 1.00 92.94 441 LEU A N 1
ATOM 3595 C CA . LEU A 1 441 ? 24.764 9.596 -44.563 1.00 92.94 441 LEU A CA 1
ATOM 3596 C C . LEU A 1 441 ? 26.233 9.240 -44.813 1.00 92.94 441 LEU A C 1
ATOM 3598 O O . LEU A 1 441 ? 26.807 9.705 -45.795 1.00 92.94 441 LEU A O 1
ATOM 3602 N N . GLN A 1 442 ? 26.816 8.364 -43.993 1.00 94.12 442 GLN A N 1
ATOM 3603 C CA . GLN A 1 442 ? 28.172 7.852 -44.188 1.00 94.12 442 GLN A CA 1
ATOM 3604 C C . GLN A 1 442 ? 28.303 7.123 -45.531 1.00 94.12 442 GLN A C 1
ATOM 3606 O O . GLN A 1 442 ? 29.253 7.354 -46.280 1.00 94.12 442 GLN A O 1
ATOM 3611 N N . THR A 1 443 ? 27.315 6.294 -45.875 1.00 92.25 443 THR A N 1
ATOM 3612 C CA . THR A 1 443 ? 27.269 5.586 -47.161 1.00 92.25 443 THR A CA 1
ATOM 3613 C C . THR A 1 443 ? 27.198 6.566 -48.332 1.00 92.25 443 THR A C 1
ATOM 3615 O O . THR A 1 443 ? 27.955 6.436 -49.298 1.00 92.25 443 THR A O 1
ATOM 3618 N N . ARG A 1 444 ? 26.342 7.595 -48.237 1.00 95.12 444 ARG A N 1
ATOM 3619 C CA . ARG A 1 444 ? 26.256 8.665 -49.245 1.00 95.12 444 ARG A CA 1
ATOM 3620 C C . ARG A 1 444 ? 27.570 9.422 -49.379 1.00 95.12 444 ARG A C 1
ATOM 3622 O O . ARG A 1 444 ? 28.011 9.647 -50.499 1.00 95.12 444 ARG A O 1
ATOM 3629 N N . TYR A 1 445 ? 28.214 9.764 -48.265 1.00 91.88 445 TYR A N 1
ATOM 3630 C CA . TYR A 1 445 ? 29.511 10.435 -48.266 1.00 91.88 445 TYR A CA 1
ATOM 3631 C C . TYR A 1 445 ? 30.579 9.599 -48.985 1.00 91.88 445 TYR A C 1
ATOM 3633 O O . TYR A 1 445 ? 31.284 10.115 -49.849 1.00 91.88 445 TYR A O 1
ATOM 3641 N N . SER A 1 446 ? 30.655 8.292 -48.710 1.00 93.06 446 SER A N 1
ATOM 3642 C CA . SER A 1 446 ? 31.566 7.387 -49.425 1.00 93.06 446 SER A CA 1
ATOM 3643 C C . SER A 1 446 ? 31.252 7.274 -50.922 1.00 93.06 446 SER A C 1
ATOM 3645 O O . SER A 1 446 ? 32.179 7.211 -51.727 1.00 93.06 446 SER A O 1
ATOM 3647 N N . SER A 1 447 ? 29.974 7.276 -51.316 1.00 93.44 447 SER A N 1
ATOM 3648 C CA . SER A 1 447 ? 29.575 7.297 -52.733 1.00 93.44 447 SER A CA 1
ATOM 3649 C C . SER A 1 447 ? 30.018 8.585 -53.423 1.00 93.44 447 SER A C 1
ATOM 3651 O O . SER A 1 447 ? 30.644 8.536 -54.477 1.00 93.44 447 SER A O 1
ATOM 3653 N N . LEU A 1 448 ? 29.767 9.733 -52.791 1.00 93.38 448 LEU A N 1
ATOM 3654 C CA . LEU A 1 448 ? 30.147 11.042 -53.317 1.00 93.38 448 LEU A CA 1
ATOM 3655 C C . LEU A 1 448 ? 31.668 11.175 -53.454 1.00 93.38 448 LEU A C 1
ATOM 3657 O O . LEU A 1 448 ? 32.166 11.753 -54.417 1.00 93.38 448 LEU A O 1
ATOM 3661 N N . GLN A 1 449 ? 32.418 10.597 -52.514 1.00 93.69 449 GLN A N 1
ATOM 3662 C CA . GLN A 1 449 ? 33.872 10.530 -52.589 1.00 93.69 449 GLN A CA 1
ATOM 3663 C C . GLN A 1 449 ? 34.335 9.714 -53.808 1.00 93.69 449 GLN A C 1
ATOM 3665 O O . GLN A 1 449 ? 35.215 10.165 -54.536 1.00 93.69 449 GLN A O 1
ATOM 3670 N N . ARG A 1 450 ? 33.700 8.568 -54.094 1.00 93.38 450 ARG A N 1
ATOM 3671 C CA . ARG A 1 450 ? 33.992 7.782 -55.308 1.00 93.38 450 ARG A CA 1
ATOM 3672 C C . ARG A 1 450 ? 33.661 8.549 -56.585 1.00 93.38 450 ARG A C 1
ATOM 3674 O O . ARG A 1 450 ? 34.446 8.516 -57.525 1.00 93.38 450 ARG A O 1
ATOM 3681 N N . GLU A 1 451 ? 32.532 9.253 -56.623 1.00 94.25 451 GLU A N 1
ATOM 3682 C CA . GLU A 1 451 ? 32.161 10.099 -57.765 1.00 94.25 451 GLU A CA 1
ATOM 3683 C C . GLU A 1 451 ? 33.172 11.227 -57.988 1.00 94.25 451 GLU A C 1
ATOM 3685 O O . GLU A 1 451 ? 33.575 11.477 -59.124 1.00 94.25 451 GLU A O 1
ATOM 3690 N N . LYS A 1 452 ? 33.638 11.869 -56.911 1.00 94.00 452 LYS A N 1
ATOM 3691 C CA . LYS A 1 452 ? 34.707 12.872 -56.967 1.00 94.00 452 LYS A CA 1
ATOM 3692 C C . LYS A 1 452 ? 35.993 12.283 -57.548 1.00 94.00 452 LYS A C 1
ATOM 3694 O O . LYS A 1 452 ? 36.590 12.891 -58.436 1.00 94.00 452 LYS A O 1
ATOM 3699 N N . ASP A 1 453 ? 36.407 11.110 -57.077 1.00 93.38 453 ASP A N 1
ATOM 3700 C CA . ASP A 1 453 ? 37.617 10.446 -57.563 1.00 93.38 453 ASP A CA 1
ATOM 3701 C C . ASP A 1 453 ? 37.472 10.045 -59.043 1.00 93.38 453 ASP A C 1
ATOM 3703 O O . ASP A 1 453 ? 38.396 10.240 -59.836 1.00 93.38 453 ASP A O 1
ATOM 3707 N N . GLN A 1 454 ? 36.288 9.579 -59.453 1.00 94.31 454 GLN A N 1
ATOM 3708 C CA . GLN A 1 454 ? 35.977 9.263 -60.848 1.00 94.31 454 GLN A CA 1
ATOM 3709 C C . GLN A 1 454 ? 36.011 10.509 -61.742 1.00 94.31 454 GLN A C 1
ATOM 3711 O O . GLN A 1 454 ? 36.606 10.487 -62.821 1.00 94.31 454 GLN A O 1
ATOM 3716 N N . LEU A 1 455 ? 35.414 11.617 -61.296 1.00 93.12 455 LEU A N 1
ATOM 3717 C CA . LEU A 1 455 ? 35.467 12.897 -62.002 1.00 93.12 455 LEU A CA 1
ATOM 3718 C C . LEU A 1 455 ? 36.908 13.391 -62.147 1.00 93.12 455 LEU A C 1
ATOM 3720 O O . LEU A 1 455 ? 37.287 13.861 -63.219 1.00 93.12 455 LEU A O 1
ATOM 3724 N N . GLN A 1 456 ? 37.731 13.233 -61.110 1.00 93.75 456 GLN A N 1
ATOM 3725 C CA . GLN A 1 456 ? 39.147 13.588 -61.162 1.00 93.75 456 GLN A CA 1
ATOM 3726 C C . GLN A 1 456 ? 39.913 12.747 -62.195 1.00 93.75 456 GLN A C 1
ATOM 3728 O O . GLN A 1 456 ? 40.753 13.279 -62.927 1.00 93.75 456 GLN A O 1
ATOM 3733 N N . GLN A 1 457 ? 39.623 11.446 -62.287 1.00 92.31 457 GLN A N 1
ATOM 3734 C CA . GLN A 1 457 ? 40.205 10.576 -63.312 1.00 92.31 457 GLN A CA 1
ATOM 3735 C C . GLN A 1 457 ? 39.771 10.989 -64.718 1.00 92.31 457 GLN A C 1
ATOM 3737 O O . GLN A 1 457 ? 40.627 11.141 -65.591 1.00 92.31 457 GLN A O 1
ATOM 3742 N N . ASN A 1 458 ? 38.476 11.238 -64.922 1.00 94.62 458 ASN A N 1
ATOM 3743 C CA . ASN A 1 458 ? 37.936 11.684 -66.207 1.00 94.62 458 ASN A CA 1
ATOM 3744 C C . ASN A 1 458 ? 38.556 13.020 -66.636 1.00 94.62 458 ASN A C 1
ATOM 3746 O O . ASN A 1 458 ? 38.966 13.171 -67.785 1.00 94.62 458 ASN A O 1
ATOM 3750 N N . TYR A 1 459 ? 38.698 13.969 -65.707 1.00 92.94 459 TYR A N 1
ATOM 3751 C CA . TYR A 1 459 ? 39.378 15.239 -65.956 1.00 92.94 459 TYR A CA 1
ATOM 3752 C C . TYR A 1 459 ? 40.833 15.032 -66.397 1.00 92.94 459 TYR A C 1
ATOM 3754 O O . TYR A 1 459 ? 41.279 15.617 -67.385 1.00 92.94 459 TYR A O 1
ATOM 3762 N N . ASN A 1 460 ? 41.578 14.166 -65.703 1.00 93.81 460 ASN A N 1
ATOM 3763 C CA . ASN A 1 460 ? 42.963 13.862 -66.057 1.00 93.81 460 ASN A CA 1
ATOM 3764 C C . ASN A 1 460 ? 43.075 13.159 -67.423 1.00 93.81 460 ASN A C 1
ATOM 3766 O O . ASN A 1 460 ? 44.010 13.440 -68.171 1.00 93.81 460 ASN A O 1
ATOM 3770 N N . ALA A 1 461 ? 42.137 12.269 -67.761 1.00 93.69 461 ALA A N 1
ATOM 3771 C CA . ALA A 1 461 ? 42.074 11.612 -69.065 1.00 93.69 461 ALA A CA 1
ATOM 3772 C C . ALA A 1 461 ? 41.799 12.623 -70.188 1.00 93.69 461 ALA A C 1
ATOM 3774 O O . ALA A 1 461 ? 42.580 12.706 -71.133 1.00 93.69 461 ALA A O 1
ATOM 3775 N N . ALA A 1 462 ? 40.782 13.473 -70.027 1.00 90.38 462 ALA A N 1
ATOM 3776 C CA . ALA A 1 462 ? 40.466 14.537 -70.978 1.00 90.38 462 ALA A CA 1
ATOM 3777 C C . ALA A 1 462 ? 41.637 15.520 -71.157 1.00 90.38 462 ALA A C 1
ATOM 3779 O O . ALA A 1 462 ? 41.914 15.980 -72.264 1.00 90.38 462 ALA A O 1
ATOM 3780 N N . LYS A 1 463 ? 42.376 15.816 -70.079 1.00 95.06 463 LYS A N 1
ATOM 3781 C CA . LYS A 1 463 ? 43.600 16.621 -70.153 1.00 95.06 463 LYS A CA 1
ATOM 3782 C C . LYS A 1 463 ? 44.671 15.950 -71.022 1.00 95.06 463 LYS A C 1
ATOM 3784 O O . LYS A 1 463 ? 45.247 16.618 -71.873 1.00 95.06 463 LYS A O 1
ATOM 3789 N N . ARG A 1 464 ? 44.902 14.643 -70.859 1.00 93.31 464 ARG A N 1
ATOM 3790 C CA . ARG A 1 464 ? 45.851 13.888 -71.700 1.00 93.31 464 ARG A CA 1
ATOM 3791 C C . ARG A 1 464 ? 45.425 13.880 -73.164 1.00 93.31 464 ARG A C 1
ATOM 3793 O O . ARG A 1 464 ? 46.262 14.119 -74.026 1.00 93.31 464 ARG A O 1
ATOM 3800 N N . GLU A 1 465 ? 44.143 13.653 -73.445 1.00 93.75 465 GLU A N 1
ATOM 3801 C CA . GLU A 1 465 ? 43.611 13.706 -74.812 1.00 93.75 465 GLU A CA 1
ATOM 3802 C C . GLU A 1 465 ? 43.807 15.088 -75.437 1.00 93.75 465 GLU A C 1
ATOM 3804 O O . GLU A 1 465 ? 44.232 15.192 -76.587 1.00 93.75 465 GLU A O 1
ATOM 3809 N N . LYS A 1 466 ? 43.573 16.159 -74.669 1.00 93.62 466 LYS A N 1
ATOM 3810 C CA . LYS A 1 466 ? 43.856 17.529 -75.106 1.00 93.62 466 LYS A CA 1
ATOM 3811 C C . LYS A 1 466 ? 45.334 17.714 -75.461 1.00 93.62 466 LYS A C 1
ATOM 3813 O O . LYS A 1 466 ? 45.626 18.226 -76.539 1.00 93.62 466 LYS A O 1
ATOM 3818 N N . ASP A 1 467 ? 46.253 17.302 -74.591 1.00 93.19 467 ASP A N 1
ATOM 3819 C CA . ASP A 1 467 ? 47.701 17.432 -74.823 1.00 93.19 467 ASP A CA 1
ATOM 3820 C C . ASP A 1 467 ? 48.146 16.605 -76.052 1.00 93.19 467 ASP A C 1
ATOM 3822 O O . ASP A 1 467 ? 48.988 17.022 -76.857 1.00 93.19 467 ASP A O 1
ATOM 3826 N N . GLN A 1 468 ? 47.522 15.444 -76.255 1.00 93.75 468 GLN A N 1
ATOM 3827 C CA . GLN A 1 468 ? 47.761 14.574 -77.403 1.00 93.75 468 GLN A CA 1
ATOM 3828 C C . GLN A 1 468 ? 47.231 15.194 -78.706 1.00 93.75 468 GLN A C 1
ATOM 3830 O O . GLN A 1 468 ? 47.933 15.203 -79.718 1.00 93.75 468 GLN A O 1
ATOM 3835 N N . LEU A 1 469 ? 46.036 15.790 -78.682 1.00 92.94 469 LEU A N 1
ATOM 3836 C CA . LEU A 1 469 ? 45.479 16.544 -79.807 1.00 92.94 469 LEU A CA 1
ATOM 3837 C C . LEU A 1 469 ? 46.321 17.775 -80.147 1.00 92.94 469 LEU A C 1
ATOM 3839 O O . LEU A 1 469 ? 46.536 18.044 -81.326 1.00 92.94 469 LEU A O 1
ATOM 3843 N N . GLN A 1 470 ? 46.845 18.492 -79.149 1.00 93.12 470 GLN A N 1
ATOM 3844 C CA . GLN A 1 470 ? 47.770 19.608 -79.373 1.00 93.12 470 GLN A CA 1
ATOM 3845 C C . GLN A 1 470 ? 49.049 19.148 -80.081 1.00 93.12 470 GLN A C 1
ATOM 3847 O O . GLN A 1 470 ? 49.496 19.789 -81.032 1.00 93.12 470 GLN A O 1
ATOM 3852 N N . THR A 1 471 ? 49.599 18.006 -79.668 1.00 91.81 471 THR A N 1
ATOM 3853 C CA . THR A 1 471 ? 50.772 17.401 -80.312 1.00 91.81 471 THR A CA 1
ATOM 3854 C C . THR A 1 471 ? 50.468 16.987 -81.754 1.00 91.81 471 THR A C 1
ATOM 3856 O O . THR A 1 471 ? 51.223 17.308 -82.673 1.00 91.81 471 THR A O 1
ATOM 3859 N N . ASN A 1 472 ? 49.331 16.325 -81.983 1.00 93.69 472 ASN A N 1
ATOM 3860 C CA . ASN A 1 472 ? 48.881 15.945 -83.322 1.00 93.69 472 ASN A CA 1
ATOM 3861 C C . ASN A 1 472 ? 48.674 17.171 -84.216 1.00 93.69 472 ASN A C 1
ATOM 3863 O O . ASN A 1 472 ? 49.101 17.167 -85.368 1.00 93.69 472 ASN A O 1
ATOM 3867 N N . PHE A 1 473 ? 48.080 18.238 -83.685 1.00 92.44 473 PHE A N 1
ATOM 3868 C CA . PHE A 1 473 ? 47.904 19.495 -84.400 1.00 92.44 473 PHE A CA 1
ATOM 3869 C C . PHE A 1 473 ? 49.249 20.119 -84.796 1.00 92.44 473 PHE A C 1
ATOM 3871 O O . PHE A 1 473 ? 49.425 20.491 -85.955 1.00 92.44 473 PHE A O 1
ATOM 3878 N N . ALA A 1 474 ? 50.230 20.154 -83.888 1.00 91.81 474 ALA A N 1
ATOM 3879 C CA . ALA A 1 474 ? 51.582 20.625 -84.196 1.00 91.81 474 ALA A CA 1
ATOM 3880 C C . ALA A 1 474 ? 52.261 19.777 -85.291 1.00 91.81 474 ALA A C 1
ATOM 3882 O O . ALA A 1 474 ? 52.895 20.316 -86.202 1.00 91.81 474 ALA A O 1
ATOM 3883 N N . ASN A 1 475 ? 52.081 18.453 -85.261 1.00 92.44 475 ASN A N 1
ATOM 3884 C CA . ASN A 1 475 ? 52.583 17.556 -86.306 1.00 92.44 475 ASN A CA 1
ATOM 3885 C C . ASN A 1 475 ? 51.915 17.821 -87.661 1.00 92.44 475 ASN A C 1
ATOM 3887 O O . ASN A 1 475 ? 52.602 17.894 -88.679 1.00 92.44 475 ASN A O 1
ATOM 3891 N N . VAL A 1 476 ? 50.594 18.017 -87.687 1.00 91.50 476 VAL A N 1
ATOM 3892 C CA . VAL A 1 476 ? 49.861 18.380 -88.909 1.00 91.50 476 VAL A CA 1
ATOM 3893 C C . VAL A 1 476 ? 50.336 19.729 -89.447 1.00 91.50 476 VAL A C 1
ATOM 3895 O O . VAL A 1 476 ? 50.565 19.846 -90.648 1.00 91.50 476 VAL A O 1
ATOM 3898 N N . GLN A 1 477 ? 50.566 20.726 -88.588 1.00 92.50 477 GLN A N 1
ATOM 3899 C CA . GLN A 1 477 ? 51.148 22.008 -88.997 1.00 92.50 477 GLN A CA 1
ATOM 3900 C C . GLN A 1 477 ? 52.539 21.837 -89.619 1.00 92.50 477 GLN A C 1
ATOM 3902 O O . GLN A 1 477 ? 52.823 22.425 -90.664 1.00 92.50 477 GLN A O 1
ATOM 3907 N N . LYS A 1 478 ? 53.399 21.004 -89.020 1.00 91.81 478 LYS A N 1
ATOM 3908 C CA . LYS A 1 478 ? 54.728 20.693 -89.566 1.00 91.81 478 LYS A CA 1
ATOM 3909 C C . LYS A 1 478 ? 54.631 19.997 -90.924 1.00 91.81 478 LYS A C 1
ATOM 3911 O O . LYS A 1 478 ? 55.343 20.375 -91.851 1.00 91.81 478 LYS A O 1
ATOM 3916 N N . ASN A 1 479 ? 53.729 19.028 -91.060 1.00 92.12 479 ASN A N 1
ATOM 3917 C CA . ASN A 1 479 ? 53.484 18.337 -92.325 1.00 92.12 479 ASN A CA 1
ATOM 3918 C C . ASN A 1 479 ? 52.961 19.297 -93.391 1.00 92.12 479 ASN A C 1
ATOM 3920 O O . ASN A 1 479 ? 53.445 19.267 -94.515 1.00 92.12 479 ASN A O 1
ATOM 3924 N N . TYR A 1 480 ? 52.037 20.191 -93.037 1.00 89.00 480 TYR A N 1
ATOM 3925 C CA . TYR A 1 480 ? 51.559 21.232 -93.940 1.00 89.00 480 TYR A CA 1
ATOM 3926 C C . TYR A 1 480 ? 52.701 22.148 -94.395 1.00 89.00 480 TYR A C 1
ATOM 3928 O O . TYR A 1 480 ? 52.828 22.411 -95.586 1.00 89.00 480 TYR A O 1
ATOM 3936 N N . ALA A 1 481 ? 53.578 22.580 -93.483 1.00 91.06 481 ALA A N 1
ATOM 3937 C CA . ALA A 1 481 ? 54.747 23.386 -93.830 1.00 91.06 481 ALA A CA 1
ATOM 3938 C C . ALA A 1 481 ? 55.720 22.644 -94.762 1.00 91.06 481 ALA A C 1
ATOM 3940 O O . ALA A 1 481 ? 56.219 23.236 -95.716 1.00 91.06 481 ALA A O 1
ATOM 3941 N N . ASN A 1 482 ? 55.962 21.351 -94.525 1.00 91.62 482 ASN A N 1
ATOM 3942 C CA . ASN A 1 482 ? 56.764 20.519 -95.424 1.00 91.62 482 ASN A CA 1
ATOM 3943 C C . ASN A 1 482 ? 56.110 20.400 -96.804 1.00 91.62 482 ASN A C 1
ATOM 3945 O O . ASN A 1 482 ? 56.769 20.649 -97.802 1.00 91.62 482 ASN A O 1
ATOM 3949 N N . LEU A 1 483 ? 54.803 20.141 -96.865 1.00 91.12 483 LEU A N 1
ATOM 3950 C CA . LEU A 1 483 ? 54.068 20.040 -98.125 1.00 91.12 483 LEU A CA 1
ATOM 3951 C C . LEU A 1 483 ? 54.084 21.362 -98.915 1.00 91.12 483 LEU A C 1
ATOM 3953 O O . LEU A 1 483 ? 54.114 21.356 -100.143 1.00 91.12 483 LEU A O 1
ATOM 3957 N N . GLN A 1 484 ? 54.086 22.508 -98.224 1.00 90.12 484 GLN A N 1
ATOM 3958 C CA . GLN A 1 484 ? 54.282 23.815 -98.859 1.00 90.12 484 GLN A CA 1
ATOM 3959 C C . GLN A 1 484 ? 55.696 23.978 -99.431 1.00 90.12 484 GLN A C 1
ATOM 3961 O O . GLN A 1 484 ? 55.835 24.562 -100.506 1.00 90.12 484 GLN A O 1
ATOM 3966 N N . ARG A 1 485 ? 56.732 23.450 -98.761 1.00 91.25 485 ARG A N 1
ATOM 3967 C CA . ARG A 1 485 ? 58.095 23.409 -99.319 1.00 91.25 485 ARG A CA 1
ATOM 3968 C C . ARG A 1 485 ? 58.159 22.503 -100.541 1.00 91.25 485 ARG A C 1
ATOM 3970 O O . ARG A 1 485 ? 58.577 22.977 -101.587 1.00 91.25 485 ARG A O 1
ATOM 3977 N N . ASP A 1 486 ? 57.632 21.283 -100.455 1.00 91.94 486 ASP A N 1
ATOM 3978 C CA . ASP A 1 486 ? 57.591 20.348 -101.586 1.00 91.94 486 ASP A CA 1
ATOM 3979 C C . ASP A 1 486 ? 56.859 20.965 -102.786 1.00 91.94 486 ASP A C 1
ATOM 3981 O O . ASP A 1 486 ? 57.292 20.844 -103.930 1.00 91.94 486 ASP A O 1
ATOM 3985 N N . LYS A 1 487 ? 55.760 21.691 -102.539 1.00 92.06 487 LYS A N 1
ATOM 3986 C CA . LYS A 1 487 ? 55.049 22.446 -103.576 1.00 92.06 487 LYS A CA 1
ATOM 3987 C C . LYS A 1 487 ? 55.936 23.519 -104.216 1.00 92.06 487 LYS A C 1
ATOM 3989 O O . LYS A 1 487 ? 55.909 23.652 -105.439 1.00 92.06 487 LYS A O 1
ATOM 3994 N N . ALA A 1 488 ? 56.685 24.286 -103.425 1.00 90.75 488 ALA A N 1
ATOM 3995 C CA . ALA A 1 488 ? 57.600 25.310 -103.930 1.00 90.75 488 ALA A CA 1
ATOM 3996 C C . ALA A 1 488 ? 58.774 24.696 -104.717 1.00 90.75 488 ALA A C 1
ATOM 3998 O O . ALA A 1 488 ? 59.134 25.194 -105.787 1.00 90.75 488 ALA A O 1
ATOM 3999 N N . ASP A 1 489 ? 59.315 23.573 -104.248 1.00 91.75 489 ASP A N 1
ATOM 4000 C CA . ASP A 1 489 ? 60.373 22.824 -104.928 1.00 91.75 489 ASP A CA 1
ATOM 4001 C C . ASP A 1 489 ? 59.870 22.256 -106.261 1.00 91.75 489 ASP A C 1
ATOM 4003 O O . ASP A 1 489 ? 60.522 22.400 -107.296 1.00 91.75 489 ASP A O 1
ATOM 4007 N N . LEU A 1 490 ? 58.659 21.689 -106.287 1.00 90.31 490 LEU A N 1
ATOM 4008 C CA . LEU A 1 490 ? 58.015 21.220 -107.516 1.00 90.31 490 LEU A CA 1
ATOM 4009 C C . LEU A 1 490 ? 57.726 22.361 -108.497 1.00 90.31 490 LEU A C 1
ATOM 4011 O O . LEU A 1 490 ? 57.887 22.176 -109.703 1.00 90.31 490 LEU A O 1
ATOM 4015 N N . GLN A 1 491 ? 57.326 23.540 -108.014 1.00 92.44 491 GLN A N 1
ATOM 4016 C CA . GLN A 1 491 ? 57.181 24.732 -108.855 1.00 92.44 491 GLN A CA 1
ATOM 4017 C C . GLN A 1 491 ? 58.524 25.151 -109.457 1.00 92.44 491 GLN A C 1
ATOM 4019 O O . GLN A 1 491 ? 58.605 25.377 -110.661 1.00 92.44 491 GLN A O 1
ATOM 4024 N N . THR A 1 492 ? 59.586 25.158 -108.654 1.00 91.31 492 THR A N 1
ATOM 4025 C CA . THR A 1 492 ? 60.944 25.474 -109.114 1.00 91.31 492 THR A CA 1
ATOM 4026 C C . THR A 1 492 ? 61.419 24.478 -110.171 1.00 91.31 492 THR A C 1
ATOM 4028 O O . THR A 1 492 ? 61.904 24.886 -111.226 1.00 91.31 492 THR A O 1
ATOM 4031 N N . ASN A 1 493 ? 61.218 23.177 -109.940 1.00 91.44 493 ASN A N 1
ATOM 4032 C CA . ASN A 1 493 ? 61.537 22.126 -110.906 1.00 91.44 493 ASN A CA 1
ATOM 4033 C C . ASN A 1 493 ? 60.729 22.276 -112.196 1.00 91.44 493 ASN A C 1
ATOM 4035 O O . ASN A 1 493 ? 61.285 22.162 -113.286 1.00 91.44 493 ASN A O 1
ATOM 4039 N N . ARG A 1 494 ? 59.426 22.567 -112.096 1.00 91.69 494 ARG A N 1
ATOM 4040 C CA . ARG A 1 494 ? 58.578 22.847 -113.261 1.00 91.69 494 ARG A CA 1
ATOM 4041 C C . ARG A 1 494 ? 59.122 24.031 -114.059 1.00 91.69 494 ARG A C 1
ATOM 4043 O O . ARG A 1 494 ? 59.189 23.951 -115.283 1.00 91.69 494 ARG A O 1
ATOM 4050 N N . ASP A 1 495 ? 59.525 25.103 -113.387 1.00 91.69 495 ASP A N 1
ATOM 4051 C CA . ASP A 1 495 ? 60.041 26.308 -114.032 1.00 91.69 495 ASP A CA 1
ATOM 4052 C C . ASP A 1 495 ? 61.446 26.081 -114.634 1.00 91.69 495 ASP A C 1
ATOM 4054 O O . ASP A 1 495 ? 61.765 26.641 -115.685 1.00 91.69 495 ASP A O 1
ATOM 4058 N N . ASP A 1 496 ? 62.287 25.230 -114.030 1.00 92.31 496 ASP A N 1
ATOM 4059 C CA . ASP A 1 496 ? 63.564 24.789 -114.617 1.00 92.31 496 ASP A CA 1
ATOM 4060 C C . ASP A 1 496 ? 63.349 23.910 -115.856 1.00 92.31 496 ASP A C 1
ATOM 4062 O O . ASP A 1 496 ? 63.931 24.165 -116.911 1.00 92.31 496 ASP A O 1
ATOM 4066 N N . ILE A 1 497 ? 62.444 22.927 -115.781 1.00 91.00 497 ILE A N 1
ATOM 4067 C CA . ILE A 1 497 ? 62.047 22.103 -116.933 1.00 91.00 497 ILE A CA 1
ATOM 4068 C C . ILE A 1 497 ? 61.503 22.992 -118.052 1.00 91.00 497 ILE A C 1
ATOM 4070 O O . ILE A 1 497 ? 61.871 22.809 -119.212 1.00 91.00 497 ILE A O 1
ATOM 4074 N N . HIS A 1 498 ? 60.671 23.983 -117.726 1.00 93.06 498 HIS A N 1
ATOM 4075 C CA . HIS A 1 498 ? 60.148 24.929 -118.706 1.00 93.06 498 HIS A CA 1
ATOM 4076 C C . HIS A 1 498 ? 61.265 25.748 -119.371 1.00 93.06 498 HIS A C 1
ATOM 4078 O O . HIS A 1 498 ? 61.270 25.908 -120.595 1.00 93.06 498 HIS A O 1
ATOM 4084 N N . ARG A 1 499 ? 62.259 26.209 -118.599 1.00 91.25 499 ARG A N 1
ATOM 4085 C CA . ARG A 1 499 ? 63.454 26.883 -119.133 1.00 91.25 499 ARG A CA 1
ATOM 4086 C C . ARG A 1 499 ? 64.258 25.974 -120.059 1.00 91.25 499 ARG A C 1
ATOM 4088 O O . ARG A 1 499 ? 64.576 26.385 -121.174 1.00 91.25 499 ARG A O 1
ATOM 4095 N N . ARG A 1 500 ? 64.526 24.727 -119.656 1.00 92.75 500 ARG A N 1
ATOM 4096 C CA . ARG A 1 500 ? 65.222 23.731 -120.492 1.00 92.75 500 ARG A CA 1
ATOM 4097 C C . ARG A 1 500 ? 64.459 23.439 -121.776 1.00 92.75 500 ARG A C 1
ATOM 4099 O O . ARG A 1 500 ? 65.061 23.432 -122.842 1.00 92.75 500 ARG A O 1
ATOM 4106 N N . TYR A 1 501 ? 63.144 23.253 -121.689 1.00 89.06 501 TYR A N 1
ATOM 4107 C CA . TYR A 1 501 ? 62.280 23.046 -122.849 1.00 89.06 501 TYR A CA 1
ATOM 4108 C C . TYR A 1 501 ? 62.339 24.233 -123.817 1.00 89.06 501 TYR A C 1
ATOM 4110 O O . TYR A 1 501 ? 62.467 24.043 -125.024 1.00 89.06 501 TYR A O 1
ATOM 4118 N N . THR A 1 502 ? 62.308 25.460 -123.295 1.00 90.62 502 THR A N 1
ATOM 4119 C CA . THR A 1 502 ? 62.422 26.683 -124.104 1.00 90.62 502 THR A CA 1
ATOM 4120 C C . THR A 1 502 ? 63.798 26.790 -124.771 1.00 90.62 502 THR A C 1
ATOM 4122 O O . THR A 1 502 ? 63.881 27.134 -125.948 1.00 90.62 502 THR A O 1
ATOM 4125 N N . SER A 1 503 ? 64.869 26.422 -124.060 1.00 90.00 503 SER A N 1
ATOM 4126 C CA . SER A 1 503 ? 66.227 26.349 -124.616 1.00 90.00 503 SER A CA 1
ATOM 4127 C C . SER A 1 503 ? 66.327 25.315 -125.742 1.00 90.00 503 SER A C 1
ATOM 4129 O O . SER A 1 503 ? 66.748 25.648 -126.847 1.00 90.00 503 SER A O 1
ATOM 4131 N N . LEU A 1 504 ? 65.844 24.088 -125.510 1.00 89.19 504 LEU A N 1
ATOM 4132 C CA . LEU A 1 504 ? 65.812 23.019 -126.517 1.00 89.19 504 LEU A CA 1
ATOM 4133 C C . LEU A 1 504 ? 64.985 23.410 -127.745 1.00 89.19 504 LEU A C 1
ATOM 4135 O O . LEU A 1 504 ? 65.330 23.073 -128.875 1.00 89.19 504 LEU A O 1
ATOM 4139 N N . ARG A 1 505 ? 63.877 24.127 -127.535 1.00 91.38 505 ARG A N 1
ATOM 4140 C CA . ARG A 1 505 ? 63.065 24.672 -128.623 1.00 91.38 505 ARG A CA 1
ATOM 4141 C C . ARG A 1 505 ? 63.861 25.676 -129.458 1.00 91.38 505 ARG A C 1
ATOM 4143 O O . ARG A 1 505 ? 63.820 25.580 -130.680 1.00 91.38 505 ARG A O 1
ATOM 4150 N N . SER A 1 506 ? 64.594 26.587 -128.820 1.00 86.00 506 SER A N 1
ATOM 4151 C CA . SER A 1 506 ? 65.477 27.539 -129.507 1.00 86.00 506 SER A CA 1
ATOM 4152 C C . SER A 1 506 ? 66.576 26.821 -130.301 1.00 86.00 506 SER A C 1
ATOM 4154 O O . SER A 1 506 ? 66.769 27.105 -131.481 1.00 86.00 506 SER A O 1
ATOM 4156 N N . GLU A 1 507 ? 67.234 25.816 -129.712 1.00 89.94 507 GLU A N 1
ATOM 4157 C CA . GLU A 1 507 ? 68.204 24.960 -130.414 1.00 89.94 507 GLU A CA 1
ATOM 4158 C C . GLU A 1 507 ? 67.583 24.248 -131.619 1.00 89.94 507 GLU A C 1
ATOM 4160 O O . GLU A 1 507 ? 68.159 24.248 -132.706 1.00 89.94 507 GLU A O 1
ATOM 4165 N N . LYS A 1 508 ? 66.380 23.680 -131.466 1.00 89.12 508 LYS A N 1
ATOM 4166 C CA . LYS A 1 508 ? 65.644 23.052 -132.570 1.00 89.12 508 LYS A CA 1
ATOM 4167 C C . LYS A 1 508 ? 65.362 24.050 -133.693 1.00 89.12 508 LYS A C 1
ATOM 4169 O O . LYS A 1 508 ? 65.510 23.703 -134.863 1.00 89.12 508 LYS A O 1
ATOM 4174 N N . GLU A 1 509 ? 64.967 25.277 -133.361 1.00 88.25 509 GLU A N 1
ATOM 4175 C CA . GLU A 1 509 ? 64.748 26.348 -134.339 1.00 88.25 509 GLU A CA 1
ATOM 4176 C C . GLU A 1 509 ? 66.059 26.746 -135.043 1.00 88.25 509 GLU A C 1
ATOM 4178 O O . GLU A 1 509 ? 66.063 26.941 -136.260 1.00 88.25 509 GLU A O 1
ATOM 4183 N N . GLN A 1 510 ? 67.190 26.789 -134.331 1.00 87.81 510 GLN A N 1
ATOM 4184 C CA . GLN A 1 510 ? 68.512 27.014 -134.931 1.00 87.81 510 GLN A CA 1
ATOM 4185 C C . GLN A 1 510 ? 68.934 25.873 -135.867 1.00 87.81 510 GLN A C 1
ATOM 4187 O O . GLN A 1 510 ? 69.379 26.125 -136.988 1.00 87.81 510 GLN A O 1
ATOM 4192 N N . LEU A 1 511 ? 68.756 24.620 -135.444 1.00 86.38 511 LEU A N 1
ATOM 4193 C CA . LEU A 1 511 ? 69.010 23.429 -136.259 1.00 86.38 511 LEU A CA 1
ATOM 4194 C C . LEU A 1 511 ? 68.145 23.417 -137.520 1.00 86.38 511 LEU A C 1
ATOM 4196 O O . LEU A 1 511 ? 68.644 23.099 -138.598 1.00 86.38 511 LEU A O 1
ATOM 4200 N N . GLN A 1 512 ? 66.876 23.815 -137.413 1.00 89.62 512 GLN A N 1
ATOM 4201 C CA . GLN A 1 512 ? 65.984 23.932 -138.562 1.00 89.62 512 GLN A CA 1
ATOM 4202 C C . GLN A 1 512 ? 66.472 25.007 -139.544 1.00 89.62 512 GLN A C 1
ATOM 4204 O O . GLN A 1 512 ? 66.572 24.731 -140.735 1.00 89.62 512 GLN A O 1
ATOM 4209 N N . ARG A 1 513 ? 66.885 26.185 -139.057 1.00 88.19 513 ARG A N 1
ATOM 4210 C CA . ARG A 1 513 ? 67.496 27.221 -139.912 1.00 88.19 513 ARG A CA 1
ATOM 4211 C C . ARG A 1 513 ? 68.765 26.724 -140.603 1.00 88.19 513 ARG A C 1
ATOM 4213 O O . ARG A 1 513 ? 68.964 26.997 -141.782 1.00 88.19 513 ARG A O 1
ATOM 4220 N N . SER A 1 514 ? 69.612 25.988 -139.883 1.00 87.88 514 SER A N 1
ATOM 4221 C CA . SER A 1 514 ? 70.821 25.380 -140.447 1.00 87.88 514 SER A CA 1
ATOM 4222 C C . SER A 1 514 ? 70.476 24.368 -141.544 1.00 87.88 514 SER A C 1
ATOM 4224 O O . SER A 1 514 ? 71.048 24.417 -142.632 1.00 87.88 514 SER A O 1
ATOM 4226 N N . LYS A 1 515 ? 69.475 23.509 -141.310 1.00 89.44 515 LYS A N 1
ATOM 4227 C CA . LYS A 1 515 ? 68.950 22.567 -142.307 1.00 89.44 515 LYS A CA 1
ATOM 4228 C C . LYS A 1 515 ? 68.442 23.288 -143.558 1.00 89.44 515 LYS A C 1
ATOM 4230 O O . LYS A 1 515 ? 68.810 22.898 -144.663 1.00 89.44 515 LYS A O 1
ATOM 4235 N N . ASP A 1 516 ? 67.646 24.342 -143.399 1.00 87.31 516 ASP A N 1
ATOM 4236 C CA . ASP A 1 516 ? 67.089 25.107 -144.522 1.00 87.31 516 ASP A CA 1
ATOM 4237 C C . ASP A 1 516 ? 68.193 25.837 -145.317 1.00 87.31 516 ASP A C 1
ATOM 4239 O O . ASP A 1 516 ? 68.179 25.865 -146.554 1.00 87.31 516 ASP A O 1
ATOM 4243 N N . ALA A 1 517 ? 69.216 26.357 -144.630 1.00 86.44 517 ALA A N 1
ATOM 4244 C CA . ALA A 1 517 ? 70.402 26.930 -145.266 1.00 86.44 517 ALA A CA 1
ATOM 4245 C C . ALA A 1 517 ? 71.200 25.875 -146.058 1.00 86.44 517 ALA A C 1
ATOM 4247 O O . ALA A 1 517 ? 71.636 26.135 -147.184 1.00 86.44 517 ALA A O 1
ATOM 4248 N N . LEU A 1 518 ? 71.353 24.665 -145.508 1.00 83.81 518 LEU A N 1
ATOM 4249 C CA . LEU A 1 518 ? 72.018 23.547 -146.180 1.00 83.81 518 LEU A CA 1
ATOM 4250 C C . LEU A 1 518 ? 71.235 23.085 -147.420 1.00 83.81 518 LEU A C 1
ATOM 4252 O O . LEU A 1 518 ? 71.828 22.861 -148.472 1.00 83.81 518 LEU A O 1
ATOM 4256 N N . GLN A 1 519 ? 69.905 23.010 -147.322 1.00 86.81 519 GLN A N 1
ATOM 4257 C CA . GLN A 1 519 ? 69.002 22.686 -148.432 1.00 86.81 519 GLN A CA 1
ATOM 4258 C C . GLN A 1 519 ? 69.123 23.704 -149.575 1.00 86.81 519 GLN A C 1
ATOM 4260 O O . GLN A 1 519 ? 69.143 23.342 -150.756 1.00 86.81 519 GLN A O 1
ATOM 4265 N N . THR A 1 520 ? 69.246 24.985 -149.226 1.00 83.81 520 THR A N 1
ATOM 4266 C CA . THR A 1 520 ? 69.454 26.068 -150.193 1.00 83.81 520 THR A CA 1
ATOM 4267 C C . THR A 1 520 ? 70.792 25.906 -150.917 1.00 83.81 520 THR A C 1
ATOM 4269 O O . THR A 1 520 ? 70.830 25.960 -152.147 1.00 83.81 520 THR A O 1
ATOM 4272 N N . ARG A 1 521 ? 71.880 25.620 -150.182 1.00 87.12 521 ARG A N 1
ATOM 4273 C CA . ARG A 1 521 ? 73.195 25.301 -150.772 1.00 87.12 521 ARG A CA 1
ATOM 4274 C C . ARG A 1 521 ? 73.147 24.076 -151.683 1.00 87.12 521 ARG A C 1
ATOM 4276 O O . ARG A 1 521 ? 73.708 24.107 -152.771 1.00 87.12 521 ARG A O 1
ATOM 4283 N N . TYR A 1 522 ? 72.463 23.013 -151.269 1.00 79.44 522 TYR A N 1
ATOM 4284 C CA . TYR A 1 522 ? 72.304 21.809 -152.086 1.00 79.44 522 TYR A CA 1
ATOM 4285 C C . TYR A 1 522 ? 71.594 22.114 -153.416 1.00 79.44 522 TYR A C 1
ATOM 4287 O O . TYR A 1 522 ? 72.045 21.692 -154.479 1.00 79.44 522 TYR A O 1
ATOM 4295 N N . SER A 1 523 ? 70.535 22.926 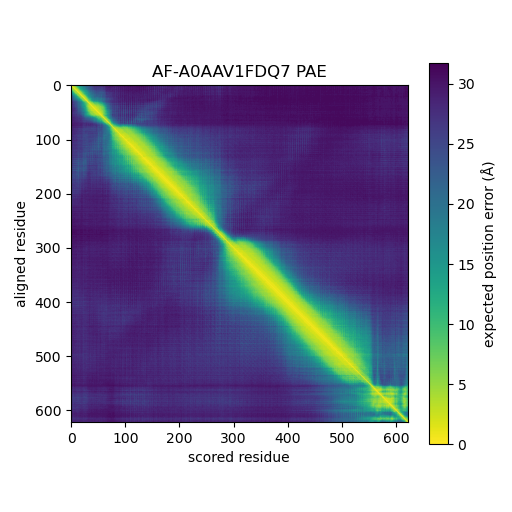-153.370 1.00 80.75 523 SER A N 1
ATOM 4296 C CA . SER A 1 523 ? 69.794 23.356 -154.562 1.00 80.75 523 SER A CA 1
ATOM 4297 C C . SER A 1 523 ? 70.634 24.254 -155.485 1.00 80.75 523 SER A C 1
ATOM 4299 O O . SER A 1 523 ? 70.489 24.187 -156.707 1.00 80.75 523 SER A O 1
ATOM 4301 N N . SER A 1 524 ? 71.533 25.085 -154.934 1.00 78.69 524 SER A N 1
ATOM 4302 C CA . SER A 1 524 ? 72.458 25.884 -155.753 1.00 78.69 524 SER A CA 1
ATOM 4303 C C . SER A 1 524 ? 73.504 25.008 -156.441 1.00 78.69 524 SER A C 1
ATOM 4305 O O . SER A 1 524 ? 73.729 25.184 -157.633 1.00 78.69 524 SER A O 1
ATOM 4307 N N . LEU A 1 525 ? 74.070 24.022 -155.736 1.00 79.44 525 LEU A N 1
ATOM 4308 C CA . LEU A 1 525 ? 74.996 23.042 -156.316 1.00 79.44 525 LEU A CA 1
ATOM 4309 C C . LEU A 1 525 ? 74.335 22.226 -157.435 1.00 79.44 525 LEU A C 1
ATOM 4311 O O . LEU A 1 525 ? 74.945 21.986 -158.475 1.00 79.44 525 LEU A O 1
ATOM 4315 N N . GLN A 1 526 ? 73.072 21.825 -157.254 1.00 74.88 526 GLN A N 1
ATOM 4316 C CA . GLN A 1 526 ? 72.302 21.167 -158.313 1.00 74.88 526 GLN A CA 1
ATOM 4317 C C . GLN A 1 526 ? 72.182 22.047 -159.563 1.00 74.88 526 GLN A C 1
ATOM 4319 O O . GLN A 1 526 ? 72.387 21.553 -160.670 1.00 74.88 526 GLN A O 1
ATOM 4324 N N . ARG A 1 527 ? 71.903 23.349 -159.407 1.00 80.88 527 ARG A N 1
ATOM 4325 C CA . ARG A 1 527 ? 71.864 24.294 -160.538 1.00 80.88 527 ARG A CA 1
ATOM 4326 C C . ARG A 1 527 ? 73.218 24.432 -161.230 1.00 80.88 527 ARG A C 1
ATOM 4328 O O . ARG A 1 527 ? 73.263 24.463 -162.455 1.00 80.88 527 ARG A O 1
ATOM 4335 N N . GLU A 1 528 ? 74.300 24.480 -160.462 1.00 79.69 528 GLU A N 1
ATOM 4336 C CA . GLU A 1 528 ? 75.674 24.539 -160.976 1.00 79.69 528 GLU A CA 1
ATOM 4337 C C . GLU A 1 528 ? 76.029 23.277 -161.782 1.00 79.69 528 GLU A C 1
ATOM 4339 O O . GLU A 1 528 ? 76.603 23.344 -162.869 1.00 79.69 528 GLU A O 1
ATOM 4344 N N . THR A 1 529 ? 75.596 22.114 -161.291 1.00 77.88 529 THR A N 1
ATOM 4345 C CA . THR A 1 529 ? 75.783 20.820 -161.962 1.00 77.88 529 THR A CA 1
ATOM 4346 C C . THR A 1 529 ? 75.002 20.751 -163.277 1.00 77.88 529 THR A C 1
ATOM 4348 O O . THR A 1 529 ? 75.531 20.286 -164.288 1.00 77.88 529 THR A O 1
ATOM 4351 N N . GLU A 1 530 ? 73.764 21.252 -163.299 1.00 78.12 530 GLU A N 1
ATOM 4352 C CA . GLU A 1 530 ? 72.953 21.308 -164.519 1.00 78.12 530 GLU A CA 1
ATOM 4353 C C . GLU A 1 530 ? 73.545 22.289 -165.543 1.00 78.12 530 GLU A C 1
ATOM 4355 O O . GLU A 1 530 ? 73.635 21.957 -166.723 1.00 78.12 530 GLU A O 1
ATOM 4360 N N . GLN A 1 531 ? 74.060 23.444 -165.098 1.00 78.75 531 GLN A N 1
ATOM 4361 C CA . GLN A 1 531 ? 74.785 24.382 -165.964 1.00 78.75 531 GLN A CA 1
ATOM 4362 C C . GLN A 1 531 ? 76.001 23.726 -166.635 1.00 78.75 531 GLN A C 1
ATOM 4364 O O . GLN A 1 531 ? 76.173 23.840 -167.854 1.00 78.75 531 GLN A O 1
ATOM 4369 N N . LEU A 1 532 ? 76.814 22.991 -165.870 1.00 77.69 532 LEU A N 1
ATOM 4370 C CA . LEU A 1 532 ? 77.954 22.238 -166.403 1.00 77.69 532 LEU A CA 1
ATOM 4371 C C . LEU A 1 532 ? 77.518 21.164 -167.409 1.00 77.69 532 LEU A C 1
ATOM 4373 O O . LEU A 1 532 ? 78.165 20.992 -168.444 1.00 77.69 532 LEU A O 1
ATOM 4377 N N . ARG A 1 533 ? 76.393 20.486 -167.158 1.00 79.88 533 ARG A N 1
ATOM 4378 C CA . ARG A 1 533 ? 75.814 19.503 -168.081 1.00 79.88 533 ARG A CA 1
ATOM 4379 C C . ARG A 1 533 ? 75.400 20.135 -169.412 1.00 79.88 533 ARG A C 1
ATOM 4381 O O . ARG A 1 533 ? 75.735 19.597 -170.468 1.00 79.88 533 ARG A O 1
ATOM 4388 N N . THR A 1 534 ? 74.732 21.289 -169.386 1.00 74.25 534 THR A N 1
ATOM 4389 C CA . THR A 1 534 ? 74.404 22.041 -170.611 1.00 74.25 534 THR A CA 1
ATOM 4390 C C . THR A 1 534 ? 75.655 22.456 -171.383 1.00 74.25 534 THR A C 1
ATOM 4392 O O . THR A 1 534 ? 75.702 22.265 -172.600 1.00 74.25 534 THR A O 1
ATOM 4395 N N . ASN A 1 535 ? 76.698 22.933 -170.697 1.00 79.31 535 ASN A N 1
ATOM 4396 C CA . ASN A 1 535 ? 77.966 23.302 -171.333 1.00 79.31 535 ASN A CA 1
ATOM 4397 C C . ASN A 1 535 ? 78.661 22.098 -171.994 1.00 79.31 535 ASN A C 1
ATOM 4399 O O . ASN A 1 535 ? 79.226 22.227 -173.075 1.00 79.31 535 ASN A O 1
ATOM 4403 N N . LEU A 1 536 ? 78.577 20.905 -171.401 1.00 77.38 536 LEU A N 1
ATOM 4404 C CA . LEU A 1 536 ? 79.130 19.684 -171.995 1.00 77.38 536 LEU A CA 1
ATOM 4405 C C . LEU A 1 536 ? 78.389 19.277 -173.284 1.00 77.38 536 LEU A C 1
ATOM 4407 O O . LEU A 1 536 ? 79.005 18.827 -174.255 1.00 77.38 536 LEU A O 1
ATOM 4411 N N . SER A 1 537 ? 77.068 19.476 -173.330 1.00 75.31 537 SER A N 1
ATOM 4412 C CA . SER A 1 537 ? 76.258 19.163 -174.516 1.00 75.31 537 SER A CA 1
ATOM 4413 C C . SER A 1 537 ? 76.590 20.051 -175.726 1.00 75.31 537 SER A C 1
ATOM 4415 O O . SER A 1 537 ? 76.609 19.563 -176.857 1.00 75.31 537 SER A O 1
ATOM 4417 N N . SER A 1 538 ? 76.934 21.326 -175.505 1.00 72.75 538 SER A N 1
ATOM 4418 C CA . SER A 1 538 ? 77.269 22.259 -176.590 1.00 72.75 538 SER A CA 1
ATOM 4419 C C . SER A 1 538 ? 78.627 21.949 -177.227 1.00 72.75 538 SER A C 1
ATOM 4421 O O . SER A 1 538 ? 78.750 21.969 -178.451 1.00 72.75 538 SER A O 1
ATOM 4423 N N . VAL A 1 539 ? 79.626 21.565 -176.425 1.00 72.12 539 VAL A N 1
ATOM 4424 C CA . VAL A 1 539 ? 80.955 21.145 -176.912 1.00 72.12 539 VAL A CA 1
ATOM 4425 C C . VAL A 1 539 ? 80.856 19.881 -177.773 1.00 72.12 539 VAL A C 1
ATOM 4427 O O . VAL A 1 539 ? 81.543 19.752 -178.787 1.00 72.12 539 VAL A O 1
ATOM 4430 N N . THR A 1 540 ? 79.951 18.970 -177.416 1.00 68.25 540 THR A N 1
ATOM 4431 C CA . THR A 1 540 ? 79.733 17.717 -178.152 1.00 68.25 540 THR A CA 1
ATOM 4432 C C . THR A 1 540 ? 79.104 17.967 -179.533 1.00 68.25 540 THR A C 1
ATOM 4434 O O . THR A 1 540 ? 79.509 17.351 -180.515 1.00 68.25 540 THR A O 1
ATOM 4437 N N . ALA A 1 541 ? 78.197 18.942 -179.655 1.00 68.25 541 ALA A N 1
ATOM 4438 C CA . ALA A 1 541 ? 77.571 19.304 -180.931 1.00 68.25 541 ALA A CA 1
ATOM 4439 C C . ALA A 1 541 ? 78.549 19.926 -181.952 1.00 68.25 541 ALA A C 1
ATOM 4441 O O . ALA A 1 541 ? 78.396 19.735 -183.160 1.00 68.25 541 ALA A O 1
ATOM 4442 N N . VAL A 1 542 ? 79.573 20.649 -181.481 1.00 72.88 542 VAL A N 1
ATOM 4443 C CA . VAL A 1 542 ? 80.625 21.224 -182.344 1.00 72.88 542 VAL A CA 1
ATOM 4444 C C . VAL A 1 542 ? 81.514 20.126 -182.939 1.00 72.88 542 VAL A C 1
ATOM 4446 O O . VAL A 1 542 ? 81.913 20.216 -184.101 1.00 72.88 542 VAL A O 1
ATOM 4449 N N . LYS A 1 543 ? 81.775 19.056 -182.180 1.00 71.06 543 LYS A N 1
ATOM 4450 C CA . LYS A 1 543 ? 82.571 17.905 -182.628 1.00 71.06 543 LYS A CA 1
ATOM 4451 C C . LYS A 1 543 ? 81.912 17.167 -183.806 1.00 71.06 543 LYS A C 1
ATOM 4453 O O . LYS A 1 543 ? 82.564 16.932 -184.824 1.00 71.06 543 LYS A O 1
ATOM 4458 N N . ASP A 1 544 ? 80.612 16.892 -183.718 1.00 62.00 544 ASP A N 1
ATOM 4459 C CA . ASP A 1 544 ? 79.868 16.125 -184.734 1.00 62.00 544 ASP A CA 1
ATOM 4460 C C . ASP A 1 544 ? 79.743 16.844 -186.094 1.00 62.00 544 ASP A C 1
ATOM 4462 O O . ASP A 1 544 ? 79.567 16.207 -187.139 1.00 62.00 544 ASP A O 1
ATOM 4466 N N . GLN A 1 545 ? 79.854 18.177 -186.127 1.00 59.88 545 GLN A N 1
ATOM 4467 C CA . GLN A 1 545 ? 79.838 18.940 -187.382 1.00 59.88 545 GLN A CA 1
ATOM 4468 C C . GLN A 1 545 ? 81.127 18.793 -188.204 1.00 59.88 545 GLN A C 1
ATOM 4470 O O . GLN A 1 545 ? 81.079 18.888 -189.435 1.00 59.88 545 GLN A O 1
ATOM 4475 N N . LEU A 1 546 ? 82.270 18.557 -187.556 1.00 57.28 546 LEU A N 1
ATOM 4476 C CA . LEU A 1 546 ? 83.569 18.440 -188.224 1.00 57.28 546 LEU A CA 1
ATOM 4477 C C . LEU A 1 546 ? 83.776 17.056 -188.858 1.00 57.28 546 LEU A C 1
ATOM 4479 O O . LEU A 1 546 ? 84.291 16.966 -189.973 1.00 57.28 546 LEU A O 1
ATOM 4483 N N . GLU A 1 547 ? 83.291 15.989 -188.222 1.00 53.16 547 GLU A N 1
ATOM 4484 C CA . GLU A 1 547 ? 83.450 14.611 -188.717 1.00 53.16 547 GLU A CA 1
ATOM 4485 C C . GLU A 1 547 ? 82.600 14.319 -189.975 1.00 53.16 547 GLU A C 1
ATOM 4487 O O . GLU A 1 547 ? 83.020 13.572 -190.864 1.00 53.16 547 GLU A O 1
ATOM 4492 N N . LYS A 1 548 ? 81.452 14.994 -190.153 1.00 56.84 548 LYS A N 1
ATOM 4493 C CA . LYS A 1 548 ? 80.575 14.834 -191.334 1.00 56.84 548 LYS A CA 1
ATOM 4494 C C . LYS A 1 548 ? 81.165 15.334 -192.660 1.00 56.84 548 LYS A C 1
ATOM 4496 O O . LYS A 1 548 ? 80.674 14.937 -193.718 1.00 56.84 548 LYS A O 1
ATOM 4501 N N . LYS A 1 549 ? 82.204 16.177 -192.649 1.00 55.12 549 LYS A N 1
ATOM 4502 C CA . LYS A 1 549 ? 82.831 16.681 -193.888 1.00 55.12 549 LYS A CA 1
ATOM 4503 C C . LYS A 1 549 ? 83.855 15.714 -194.507 1.00 55.12 549 LYS A C 1
ATOM 4505 O O . LYS A 1 549 ? 84.176 15.875 -195.679 1.00 55.12 549 LYS A O 1
ATOM 4510 N N . ILE A 1 550 ? 84.317 14.688 -193.785 1.00 54.59 550 ILE A N 1
ATOM 4511 C CA . ILE A 1 550 ? 85.452 13.838 -194.205 1.00 54.59 550 ILE A CA 1
ATOM 4512 C C . ILE A 1 550 ? 85.035 12.574 -195.003 1.00 54.59 550 ILE A C 1
ATOM 4514 O O . ILE A 1 550 ? 85.837 12.027 -195.754 1.00 54.59 550 ILE A O 1
ATOM 4518 N N . CYS A 1 551 ? 83.774 12.126 -194.950 1.00 46.16 551 CYS A N 1
ATOM 4519 C CA . CYS A 1 551 ? 83.371 10.805 -195.478 1.00 46.16 551 CYS A CA 1
ATOM 4520 C C . CYS A 1 551 ? 82.877 10.766 -196.953 1.00 46.16 551 CYS A C 1
ATOM 4522 O O . CYS A 1 551 ? 82.465 9.719 -197.440 1.00 46.16 551 CYS A O 1
ATOM 4524 N N . LYS A 1 552 ? 82.904 11.872 -197.713 1.00 49.28 552 LYS A N 1
ATOM 4525 C CA . LYS A 1 552 ? 82.297 11.925 -199.070 1.00 49.28 552 LYS A CA 1
ATOM 4526 C C . LYS A 1 552 ? 83.204 11.543 -200.261 1.00 49.28 552 LYS A C 1
ATOM 4528 O O . LYS A 1 552 ? 82.733 11.629 -201.387 1.00 49.28 552 LYS A O 1
ATOM 4533 N N . ILE A 1 553 ? 84.460 11.113 -200.066 1.00 55.00 553 ILE A N 1
ATOM 4534 C CA . ILE A 1 553 ? 85.444 10.990 -201.176 1.00 55.00 553 ILE A CA 1
ATOM 4535 C C . ILE A 1 553 ? 85.899 9.542 -201.519 1.00 55.00 553 ILE A C 1
ATOM 4537 O O . ILE A 1 553 ? 86.507 9.346 -202.563 1.00 55.00 553 ILE A O 1
ATOM 4541 N N . LYS A 1 554 ? 85.592 8.482 -200.748 1.00 50.50 554 LYS A N 1
ATOM 4542 C CA . LYS A 1 554 ? 86.255 7.158 -200.927 1.00 50.50 554 LYS A CA 1
ATOM 4543 C C . LYS A 1 554 ? 85.346 5.942 -201.221 1.00 50.50 554 LYS A C 1
ATOM 4545 O O . LYS A 1 554 ? 85.232 5.068 -200.368 1.00 50.50 554 LYS A O 1
ATOM 4550 N N . GLY A 1 555 ? 84.795 5.779 -202.435 1.00 49.06 555 GLY A N 1
ATOM 4551 C CA . GLY A 1 555 ? 84.338 4.428 -202.840 1.00 49.06 555 GLY A CA 1
ATOM 4552 C C . GLY A 1 555 ? 83.502 4.244 -204.121 1.00 49.06 555 GLY A C 1
ATOM 4553 O O . GLY A 1 555 ? 82.302 4.497 -204.112 1.00 49.06 555 GLY A O 1
ATOM 4554 N N . ARG A 1 556 ? 84.095 3.635 -205.165 1.00 53.75 556 ARG A N 1
ATOM 4555 C CA . ARG A 1 556 ? 83.415 2.804 -206.194 1.00 53.75 556 ARG A CA 1
ATOM 4556 C C . ARG A 1 556 ? 84.218 1.505 -206.472 1.00 53.75 556 ARG A C 1
ATOM 4558 O O . ARG A 1 556 ? 85.442 1.570 -206.362 1.00 53.75 556 ARG A O 1
ATOM 4565 N N . PRO A 1 557 ? 83.588 0.336 -206.748 1.00 62.09 557 PRO A N 1
ATOM 4566 C CA . PRO A 1 557 ? 84.255 -0.960 -207.024 1.00 62.09 557 PRO A CA 1
ATOM 4567 C C . PRO A 1 557 ? 84.434 -1.315 -208.530 1.00 62.09 557 PRO A C 1
ATOM 4569 O O . PRO A 1 557 ? 83.717 -0.777 -209.366 1.00 62.09 557 PRO A O 1
ATOM 4572 N N . CYS A 1 558 ? 85.380 -2.223 -208.854 1.00 60.84 558 CYS A N 1
ATOM 4573 C CA . CYS A 1 558 ? 85.719 -2.717 -210.214 1.00 60.84 558 CYS A CA 1
ATOM 4574 C C . CYS A 1 558 ? 84.734 -3.778 -210.761 1.00 60.84 558 CYS A C 1
ATOM 4576 O O . CYS A 1 558 ? 84.069 -4.461 -209.982 1.00 60.84 558 CYS A O 1
ATOM 4578 N N . GLU A 1 559 ? 84.693 -3.958 -212.090 1.00 62.88 559 GLU A N 1
ATOM 4579 C CA . GLU A 1 559 ? 83.850 -4.946 -212.791 1.00 62.88 559 GLU A CA 1
ATOM 4580 C C . GLU A 1 559 ? 84.289 -6.413 -212.592 1.00 62.88 559 GLU A C 1
ATOM 4582 O O . GLU A 1 559 ? 85.454 -6.727 -212.346 1.00 62.88 559 GLU A O 1
ATOM 4587 N N . ALA A 1 560 ? 83.332 -7.340 -212.701 1.00 57.53 560 ALA A N 1
ATOM 4588 C CA . ALA A 1 560 ? 83.531 -8.760 -212.415 1.00 57.53 560 ALA A CA 1
ATOM 4589 C C . ALA A 1 560 ? 84.556 -9.422 -213.359 1.00 57.53 560 ALA A C 1
ATOM 4591 O O . ALA A 1 560 ? 84.499 -9.264 -214.575 1.00 57.53 560 ALA A O 1
ATOM 4592 N N . GLY A 1 561 ? 85.489 -10.194 -212.792 1.00 60.31 561 GLY A N 1
ATOM 4593 C CA . GLY A 1 561 ? 86.607 -10.810 -213.523 1.00 60.31 561 GLY A CA 1
ATOM 4594 C C . GLY A 1 561 ? 87.869 -9.939 -213.592 1.00 60.31 561 GLY A C 1
ATOM 4595 O O . GLY A 1 561 ? 88.929 -10.451 -213.950 1.00 60.31 561 GLY A O 1
ATOM 4596 N N . TRP A 1 562 ? 87.778 -8.669 -213.179 1.00 70.44 562 TRP A N 1
ATOM 4597 C CA . TRP A 1 562 ? 88.904 -7.747 -213.035 1.00 70.44 562 TRP A CA 1
ATOM 4598 C C . TRP A 1 562 ? 89.325 -7.652 -211.571 1.00 70.44 562 TRP A C 1
ATOM 4600 O O . TRP A 1 562 ? 88.488 -7.586 -210.669 1.00 70.44 562 TRP A O 1
ATOM 4610 N N . ARG A 1 563 ? 90.631 -7.632 -211.307 1.00 68.31 563 ARG A N 1
ATOM 4611 C CA . ARG A 1 563 ? 91.148 -7.466 -209.941 1.00 68.31 563 ARG A CA 1
ATOM 4612 C C . ARG A 1 563 ? 91.424 -5.996 -209.655 1.00 68.31 563 ARG A C 1
ATOM 4614 O O . ARG A 1 563 ? 92.031 -5.317 -210.480 1.00 68.31 563 ARG A O 1
ATOM 4621 N N . ARG A 1 564 ? 90.975 -5.523 -208.488 1.00 66.44 564 ARG A N 1
ATOM 4622 C CA . ARG A 1 564 ? 91.178 -4.149 -208.013 1.00 66.44 564 ARG A CA 1
ATOM 4623 C C . ARG A 1 564 ? 92.482 -4.028 -207.240 1.00 66.44 564 ARG A C 1
ATOM 4625 O O . ARG A 1 564 ? 92.714 -4.800 -206.312 1.00 66.44 564 ARG A O 1
ATOM 4632 N N . PHE A 1 565 ? 93.233 -2.980 -207.541 1.00 64.56 565 PHE A N 1
ATOM 4633 C CA . PHE A 1 565 ? 94.346 -2.529 -206.724 1.00 64.56 565 PHE A CA 1
ATOM 4634 C C . PHE A 1 565 ? 94.269 -1.004 -206.568 1.00 64.56 565 PHE A C 1
ATOM 4636 O O . PHE A 1 565 ? 94.311 -0.273 -207.554 1.00 64.56 565 PHE A O 1
ATOM 4643 N N . ASP A 1 566 ? 94.066 -0.546 -205.327 1.00 67.62 566 ASP A N 1
ATOM 4644 C CA . ASP A 1 566 ? 93.807 0.853 -204.947 1.00 67.62 566 ASP A CA 1
ATOM 4645 C C . ASP A 1 566 ? 92.652 1.515 -205.733 1.00 67.62 566 ASP A C 1
ATOM 4647 O O . ASP A 1 566 ? 91.474 1.289 -205.410 1.00 67.62 566 ASP A O 1
ATOM 4651 N N . ILE A 1 567 ? 92.969 2.280 -206.782 1.00 67.62 567 ILE A N 1
ATOM 4652 C CA . ILE A 1 567 ? 92.008 2.969 -207.660 1.00 67.62 567 ILE A CA 1
ATOM 4653 C C . ILE A 1 567 ? 91.898 2.357 -209.075 1.00 67.62 567 ILE A C 1
ATOM 4655 O O . ILE A 1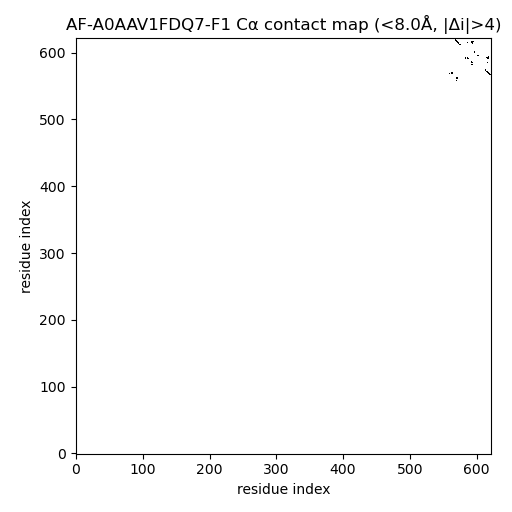 567 ? 91.053 2.800 -209.849 1.00 67.62 567 ILE A O 1
ATOM 4659 N N . SER A 1 568 ? 92.692 1.328 -209.407 1.00 63.84 568 SER A N 1
ATOM 4660 C CA . SER A 1 568 ? 92.808 0.741 -210.761 1.00 63.84 568 SER A CA 1
ATOM 4661 C C . SER A 1 568 ? 92.322 -0.719 -210.845 1.00 63.84 568 SER A C 1
ATOM 4663 O O . SER A 1 568 ? 92.298 -1.431 -209.835 1.00 63.84 568 SER A O 1
ATOM 4665 N N . CYS A 1 569 ? 91.952 -1.189 -212.051 1.00 71.50 569 CYS A N 1
ATOM 4666 C CA . CYS A 1 569 ? 91.436 -2.547 -212.310 1.00 71.50 569 CYS A CA 1
ATOM 4667 C C . CYS A 1 569 ? 92.239 -3.279 -213.418 1.00 71.50 569 CYS A C 1
ATOM 4669 O O . CYS A 1 569 ? 92.507 -2.698 -214.470 1.00 71.50 569 CYS A O 1
ATOM 4671 N N . TYR A 1 570 ? 92.572 -4.567 -213.224 1.00 66.44 570 TYR A N 1
ATOM 4672 C CA . TYR A 1 570 ? 93.445 -5.361 -214.120 1.00 66.44 570 TYR A CA 1
ATOM 4673 C C . TYR A 1 570 ? 92.821 -6.694 -214.575 1.00 66.44 570 TYR A C 1
ATOM 4675 O O . TYR A 1 570 ? 92.121 -7.345 -213.794 1.00 66.44 570 TYR A O 1
ATOM 4683 N N . TYR A 1 571 ? 93.136 -7.135 -215.806 1.00 70.12 571 TYR A N 1
ATOM 4684 C CA . TYR A 1 571 ? 92.687 -8.413 -216.390 1.00 70.12 571 TYR A CA 1
ATOM 4685 C C . TYR A 1 571 ? 93.839 -9.219 -217.022 1.00 70.12 571 TYR A C 1
ATOM 4687 O O . TYR A 1 571 ? 94.624 -8.702 -217.821 1.00 70.12 571 TYR A O 1
ATOM 4695 N N . ILE A 1 572 ? 93.923 -10.516 -216.703 1.00 68.38 572 ILE A N 1
ATOM 4696 C CA . ILE A 1 572 ? 95.029 -11.406 -217.101 1.00 68.38 572 ILE A CA 1
ATOM 4697 C C . ILE A 1 572 ? 94.500 -12.507 -218.030 1.00 68.38 572 ILE A C 1
ATOM 4699 O O . ILE A 1 572 ? 93.645 -13.297 -217.636 1.00 68.38 572 ILE A O 1
ATOM 4703 N N . SER A 1 573 ? 95.027 -12.581 -219.257 1.00 62.22 573 SER A N 1
ATOM 4704 C CA . SER A 1 573 ? 94.638 -13.582 -220.263 1.00 62.22 573 SER A CA 1
ATOM 4705 C C . SER A 1 573 ? 95.604 -14.771 -220.293 1.00 62.22 573 SER A C 1
ATOM 4707 O O . SER A 1 573 ? 96.815 -14.588 -220.212 1.00 62.22 573 SER A O 1
ATOM 4709 N N . THR A 1 574 ? 95.089 -15.993 -220.464 1.00 60.91 574 THR A N 1
ATOM 4710 C CA . THR A 1 574 ? 95.881 -17.241 -220.524 1.00 60.91 574 THR A CA 1
ATOM 4711 C C . THR A 1 574 ? 96.226 -17.705 -221.951 1.00 60.91 574 THR A C 1
ATOM 4713 O O . THR A 1 574 ? 96.935 -18.697 -222.121 1.00 60.91 574 THR A O 1
ATOM 4716 N N . ALA A 1 575 ? 95.768 -17.002 -222.997 1.00 59.53 575 ALA A N 1
ATOM 4717 C CA . ALA A 1 575 ? 95.981 -17.375 -224.403 1.00 59.53 575 ALA A CA 1
ATOM 4718 C C . ALA A 1 575 ? 97.256 -16.742 -225.006 1.00 59.53 575 ALA A C 1
ATOM 4720 O O . ALA A 1 575 ? 97.439 -15.525 -224.959 1.00 59.53 575 ALA A O 1
ATOM 4721 N N . LYS A 1 576 ? 98.127 -17.543 -225.642 1.00 60.41 576 LYS A N 1
ATOM 4722 C CA . LYS A 1 576 ? 99.358 -17.046 -226.295 1.00 60.41 576 LYS A CA 1
ATOM 4723 C C . LYS A 1 576 ? 99.064 -16.428 -227.664 1.00 60.41 576 LYS A C 1
ATOM 4725 O O . LYS A 1 576 ? 98.523 -17.090 -228.546 1.00 60.41 576 LYS A O 1
ATOM 4730 N N . LYS A 1 577 ? 99.462 -15.167 -227.855 1.00 64.44 577 LYS A N 1
ATOM 4731 C CA . LYS A 1 577 ? 99.273 -14.380 -229.087 1.00 64.44 577 LYS A CA 1
ATOM 4732 C C . LYS A 1 577 ? 100.486 -13.479 -229.368 1.00 64.44 577 LYS A C 1
ATOM 4734 O O . LYS A 1 577 ? 101.299 -13.215 -228.479 1.00 64.44 577 LYS A O 1
ATOM 4739 N N . THR A 1 578 ? 100.614 -13.002 -230.608 1.00 70.25 578 THR A N 1
ATOM 4740 C CA . THR A 1 578 ? 101.595 -11.970 -231.001 1.00 70.25 578 THR A CA 1
ATOM 4741 C C . THR A 1 578 ? 101.197 -10.591 -230.442 1.00 70.25 578 THR A C 1
ATOM 4743 O O . THR A 1 578 ? 100.021 -10.358 -230.168 1.00 70.25 578 THR A O 1
ATOM 4746 N N . TRP A 1 579 ? 102.150 -9.658 -230.271 1.00 63.00 579 TRP A N 1
ATOM 4747 C CA . TRP A 1 579 ? 101.928 -8.333 -229.634 1.00 63.00 579 TRP A CA 1
ATOM 4748 C C . TRP A 1 579 ? 100.761 -7.563 -230.233 1.00 63.00 579 TRP A C 1
ATOM 4750 O O . TRP A 1 579 ? 99.862 -7.130 -229.514 1.00 63.00 579 TRP A O 1
ATOM 4760 N N . SER A 1 580 ? 100.750 -7.477 -231.559 1.00 68.12 580 SER A N 1
ATOM 4761 C CA . SER A 1 580 ? 99.711 -6.808 -232.334 1.00 68.12 580 SER A CA 1
ATOM 4762 C C . SER A 1 580 ? 98.331 -7.428 -232.084 1.00 68.12 580 SER A C 1
ATOM 4764 O O . SER A 1 580 ? 97.337 -6.715 -231.997 1.00 68.12 580 SER A O 1
ATOM 4766 N N . SER A 1 581 ? 98.271 -8.752 -231.906 1.00 63.38 581 SER A N 1
ATOM 4767 C CA . SER A 1 581 ? 97.026 -9.496 -231.708 1.00 63.38 581 SER A CA 1
ATOM 4768 C C . SER A 1 581 ? 96.516 -9.436 -230.258 1.00 63.38 581 SER A C 1
ATOM 4770 O O . SER A 1 581 ? 95.310 -9.338 -230.050 1.00 63.38 581 SER A O 1
ATOM 4772 N N . SER A 1 582 ? 97.400 -9.422 -229.250 1.00 65.44 582 SER A N 1
ATOM 4773 C CA . SER A 1 582 ? 97.009 -9.218 -227.842 1.00 65.44 582 SER A CA 1
ATOM 4774 C C . SER A 1 582 ? 96.498 -7.800 -227.577 1.00 65.44 582 SER A C 1
ATOM 4776 O O . SER A 1 582 ? 95.489 -7.638 -226.895 1.00 65.44 582 SER A O 1
ATOM 4778 N N . ARG A 1 583 ? 97.145 -6.774 -228.148 1.00 69.44 583 ARG A N 1
ATOM 4779 C CA . ARG A 1 583 ? 96.729 -5.374 -227.963 1.00 69.44 583 ARG A CA 1
ATOM 4780 C C . ARG A 1 583 ? 95.362 -5.086 -228.588 1.00 69.44 583 ARG A C 1
ATOM 4782 O O . ARG A 1 583 ? 94.530 -4.450 -227.953 1.00 69.44 583 ARG A O 1
ATOM 4789 N N . ALA A 1 584 ? 95.092 -5.630 -229.779 1.00 69.12 584 ALA A N 1
ATOM 4790 C CA . ALA A 1 584 ? 93.772 -5.541 -230.413 1.00 69.12 584 ALA A CA 1
ATOM 4791 C C . ALA A 1 584 ? 92.659 -6.194 -229.566 1.00 69.12 584 ALA A C 1
ATOM 4793 O O . ALA A 1 584 ? 91.519 -5.739 -229.580 1.00 69.12 584 ALA A O 1
ATOM 4794 N N . GLN A 1 585 ? 92.989 -7.240 -228.802 1.00 68.31 585 GLN A N 1
ATOM 4795 C CA . GLN A 1 585 ? 92.037 -7.942 -227.944 1.00 68.31 585 GLN A CA 1
ATOM 4796 C C . GLN A 1 585 ? 91.755 -7.195 -226.630 1.00 68.31 585 GLN A C 1
ATOM 4798 O O . GLN A 1 585 ? 90.604 -7.150 -226.213 1.00 68.31 585 GLN A O 1
ATOM 4803 N N . CYS A 1 586 ? 92.761 -6.561 -226.012 1.00 70.81 586 CYS A N 1
ATOM 4804 C CA . CYS A 1 586 ? 92.529 -5.649 -224.881 1.00 70.81 586 CYS A CA 1
ATOM 4805 C C . CYS A 1 586 ? 91.646 -4.462 -225.298 1.00 70.81 586 CYS A C 1
ATOM 4807 O O . CYS A 1 586 ? 90.720 -4.097 -224.574 1.00 70.81 586 CYS A O 1
ATOM 4809 N N . ALA A 1 587 ? 91.879 -3.927 -226.502 1.00 69.00 587 ALA A N 1
ATOM 4810 C CA . ALA A 1 587 ? 91.122 -2.802 -227.042 1.00 69.00 587 ALA A CA 1
ATOM 4811 C C . ALA A 1 587 ? 89.632 -3.128 -227.275 1.00 69.00 587 ALA A C 1
ATOM 4813 O O . ALA A 1 587 ? 88.784 -2.271 -227.042 1.00 69.00 587 ALA A O 1
ATOM 4814 N N . LEU A 1 588 ? 89.292 -4.366 -227.666 1.00 66.75 588 LEU A N 1
ATOM 4815 C CA . LEU A 1 588 ? 87.897 -4.834 -227.763 1.00 66.75 588 LEU A CA 1
ATOM 4816 C C . LEU A 1 588 ? 87.171 -4.859 -226.404 1.00 66.75 588 LEU A C 1
ATOM 4818 O O . LEU A 1 588 ? 85.951 -4.725 -226.375 1.00 66.75 588 LEU A O 1
ATOM 4822 N N . SER A 1 589 ? 87.910 -4.997 -225.298 1.00 64.88 589 SER A N 1
ATOM 4823 C CA . SER A 1 589 ? 87.388 -4.994 -223.922 1.00 64.88 589 SER A CA 1
ATOM 4824 C C . SER A 1 589 ? 87.586 -3.652 -223.197 1.00 64.88 589 SER A C 1
ATOM 4826 O O . SER A 1 589 ? 87.499 -3.608 -221.973 1.00 64.88 589 SER A O 1
ATOM 4828 N N . GLY A 1 590 ? 87.880 -2.563 -223.921 1.00 70.69 590 GLY A N 1
ATOM 4829 C CA . GLY A 1 590 ? 88.008 -1.215 -223.349 1.00 70.69 590 GLY A CA 1
ATOM 4830 C C . GLY A 1 590 ? 89.287 -0.945 -222.540 1.00 70.69 590 GLY A C 1
ATOM 4831 O O . GLY A 1 590 ? 89.323 0.020 -221.781 1.00 70.69 590 GLY A O 1
ATOM 4832 N N . ALA A 1 591 ? 90.333 -1.763 -222.695 1.00 71.50 591 ALA A N 1
ATOM 4833 C CA . ALA A 1 591 ? 91.608 -1.638 -221.977 1.00 71.50 591 ALA A CA 1
ATOM 4834 C C . ALA A 1 591 ? 92.817 -1.592 -222.931 1.00 71.50 591 ALA A C 1
ATOM 4836 O O . ALA A 1 591 ? 92.691 -1.882 -224.120 1.00 71.50 591 ALA A O 1
ATOM 4837 N N . ASP A 1 592 ? 94.009 -1.268 -222.421 1.00 72.50 592 ASP A N 1
ATOM 4838 C CA . ASP A 1 592 ? 95.271 -1.392 -223.177 1.00 72.50 592 ASP A CA 1
ATOM 4839 C C . ASP A 1 592 ? 96.172 -2.465 -222.544 1.00 72.50 592 ASP A C 1
ATOM 4841 O O . ASP A 1 592 ? 95.884 -2.971 -221.461 1.00 72.50 592 ASP A O 1
ATOM 4845 N N . LEU A 1 593 ? 97.248 -2.868 -223.223 1.00 70.38 593 LEU A N 1
ATOM 4846 C CA . LEU A 1 593 ? 98.226 -3.804 -222.665 1.00 70.38 593 LEU A CA 1
ATOM 4847 C C . LEU A 1 593 ? 98.886 -3.187 -221.415 1.00 70.38 593 LEU A C 1
ATOM 4849 O O . LEU A 1 593 ? 99.397 -2.071 -221.474 1.00 70.38 593 LEU A O 1
ATOM 4853 N N . ALA A 1 594 ? 98.899 -3.914 -220.297 1.00 66.62 594 ALA A N 1
ATOM 4854 C CA . ALA A 1 594 ? 99.483 -3.451 -219.040 1.00 66.62 594 ALA A CA 1
ATOM 4855 C C . ALA A 1 594 ? 101.013 -3.321 -219.148 1.00 66.62 594 ALA A C 1
ATOM 4857 O O . ALA A 1 594 ? 101.691 -4.265 -219.563 1.00 66.62 594 ALA A O 1
ATOM 4858 N N . ILE A 1 595 ? 101.550 -2.170 -218.739 1.00 62.50 595 ILE A N 1
ATOM 4859 C CA . ILE A 1 595 ? 102.986 -1.930 -218.552 1.00 62.50 595 ILE A CA 1
ATOM 4860 C C . ILE A 1 595 ? 103.201 -1.854 -217.041 1.00 62.50 595 ILE A C 1
ATOM 4862 O O . ILE A 1 595 ? 102.726 -0.918 -216.414 1.00 62.50 595 ILE A O 1
ATOM 4866 N N . ILE A 1 596 ? 103.838 -2.871 -216.463 1.00 61.41 596 ILE A N 1
ATOM 4867 C CA . ILE A 1 596 ? 104.073 -2.972 -215.017 1.00 61.41 596 ILE A CA 1
ATOM 4868 C C . ILE A 1 596 ? 105.450 -2.374 -214.722 1.00 61.41 596 ILE A C 1
ATOM 4870 O O . ILE A 1 596 ? 106.451 -2.907 -215.209 1.00 61.41 596 ILE A O 1
ATOM 4874 N N . ASP A 1 597 ? 105.506 -1.286 -213.952 1.00 58.94 597 ASP A N 1
ATOM 4875 C CA . ASP A 1 597 ? 106.743 -0.552 -213.641 1.00 58.94 597 ASP A CA 1
ATOM 4876 C C . ASP A 1 597 ? 107.089 -0.492 -212.137 1.00 58.94 597 ASP A C 1
ATOM 4878 O O . ASP A 1 597 ? 108.173 -0.020 -211.782 1.00 58.94 597 ASP A O 1
ATOM 4882 N N . SER A 1 598 ? 106.243 -1.044 -211.251 1.00 60.47 598 SER A N 1
ATOM 4883 C CA . SER A 1 598 ? 106.449 -1.035 -209.792 1.00 60.47 598 SER A CA 1
ATOM 4884 C C . SER A 1 598 ? 106.595 -2.432 -209.161 1.00 60.47 598 SER A C 1
ATOM 4886 O O . SER A 1 598 ? 106.019 -3.428 -209.607 1.00 60.47 598 SER A O 1
ATOM 4888 N N . ARG A 1 599 ? 107.404 -2.521 -208.091 1.00 54.16 599 ARG A N 1
ATOM 4889 C CA . ARG A 1 599 ? 107.774 -3.792 -207.437 1.00 54.16 599 ARG A CA 1
ATOM 4890 C C . ARG A 1 599 ? 106.596 -4.450 -206.710 1.00 54.16 599 ARG A C 1
ATOM 4892 O O . ARG A 1 599 ? 106.530 -5.676 -206.693 1.00 54.16 599 ARG A O 1
ATOM 4899 N N . GLU A 1 600 ? 105.662 -3.677 -206.150 1.00 56.22 600 GLU A N 1
ATOM 4900 C CA . GLU A 1 600 ? 104.415 -4.215 -205.584 1.00 56.22 600 GLU A CA 1
ATOM 4901 C C . GLU A 1 600 ? 103.510 -4.854 -206.657 1.00 56.22 600 GLU A C 1
ATOM 4903 O O . GLU A 1 600 ? 102.889 -5.890 -206.410 1.00 56.22 600 GLU A O 1
ATOM 4908 N N . GLU A 1 601 ? 103.485 -4.293 -207.867 1.00 55.66 601 GLU A N 1
ATOM 4909 C CA . GLU A 1 601 ? 102.642 -4.734 -208.986 1.00 55.66 601 GLU A CA 1
ATOM 4910 C C . GLU A 1 601 ? 103.209 -5.992 -209.689 1.00 55.66 601 GLU A C 1
ATOM 4912 O O . GLU A 1 601 ? 102.464 -6.778 -210.272 1.00 55.66 601 GLU A O 1
ATOM 4917 N N . GLN A 1 602 ? 104.515 -6.263 -209.544 1.00 50.19 602 GLN A N 1
ATOM 4918 C CA . GLN A 1 602 ? 105.207 -7.443 -210.089 1.00 50.19 602 GLN A CA 1
ATOM 4919 C C . GLN A 1 602 ? 105.094 -8.715 -209.214 1.00 50.19 602 GLN A C 1
ATOM 4921 O O . GLN A 1 602 ? 105.308 -9.822 -209.706 1.00 50.19 602 GLN A O 1
ATOM 4926 N N . VAL A 1 603 ? 104.784 -8.585 -207.916 1.00 55.00 603 VAL A N 1
ATOM 4927 C CA . VAL A 1 603 ? 104.839 -9.695 -206.930 1.00 55.00 603 VAL A CA 1
ATOM 4928 C C . VAL A 1 603 ? 103.457 -10.251 -206.583 1.00 55.00 603 VAL A C 1
ATOM 4930 O O . VAL A 1 603 ? 103.338 -11.417 -206.205 1.00 55.00 603 VAL A O 1
ATOM 4933 N N . SER A 1 604 ? 102.399 -9.463 -206.790 1.00 53.47 604 SER A N 1
ATOM 4934 C CA . SER A 1 604 ? 101.019 -9.941 -206.676 1.00 53.47 604 SER A CA 1
ATOM 4935 C C . SER A 1 604 ? 100.659 -10.995 -207.737 1.00 53.47 604 SER A C 1
ATOM 4937 O O . SER A 1 604 ? 99.580 -11.575 -207.630 1.00 53.47 604 SER A O 1
ATOM 4939 N N . GLU A 1 605 ? 101.530 -11.263 -208.726 1.00 50.19 605 GLU A N 1
ATOM 4940 C CA . GLU A 1 605 ? 101.342 -12.307 -209.741 1.00 50.19 605 GLU A CA 1
ATOM 4941 C C . GLU A 1 605 ? 102.666 -12.981 -210.211 1.00 50.19 605 GLU A C 1
ATOM 4943 O O . GLU A 1 605 ? 103.342 -12.495 -211.112 1.00 50.19 605 GLU A O 1
ATOM 4948 N N . VAL A 1 606 ? 103.016 -14.173 -209.692 1.00 53.81 606 VAL A N 1
ATOM 4949 C CA . VAL A 1 606 ? 103.743 -15.230 -210.446 1.00 53.81 606 VAL A CA 1
ATOM 4950 C C . VAL A 1 606 ? 102.803 -16.428 -210.576 1.00 53.81 606 VAL A C 1
ATOM 4952 O O . VAL A 1 606 ? 102.328 -16.937 -209.565 1.00 53.81 606 VAL A O 1
ATOM 4955 N N . GLY A 1 607 ? 102.583 -16.939 -211.796 1.00 37.94 607 GLY A N 1
ATOM 4956 C CA . GLY A 1 607 ? 101.607 -18.008 -212.057 1.00 37.94 607 GLY A CA 1
ATOM 4957 C C . GLY A 1 607 ? 102.074 -19.295 -212.760 1.00 37.94 607 GLY A C 1
ATOM 4958 O O . GLY A 1 607 ? 101.225 -20.006 -213.278 1.00 37.94 607 GLY A O 1
ATOM 4959 N N . ARG A 1 608 ? 103.376 -19.635 -212.759 1.00 37.84 608 ARG A N 1
ATOM 4960 C CA . ARG A 1 608 ? 103.938 -20.998 -212.998 1.00 37.84 608 ARG A CA 1
ATOM 4961 C C . ARG A 1 608 ? 103.965 -21.576 -214.438 1.00 37.84 608 ARG A C 1
ATOM 4963 O O . ARG A 1 608 ? 103.284 -22.542 -214.756 1.00 37.84 608 ARG A O 1
ATOM 4970 N N . LYS A 1 609 ? 104.892 -21.083 -215.259 1.00 35.06 609 LYS A N 1
ATOM 4971 C CA . LYS A 1 609 ? 105.861 -21.804 -216.131 1.00 35.06 609 LYS A CA 1
ATOM 4972 C C . LYS A 1 609 ? 106.632 -20.707 -216.870 1.00 35.06 609 LYS A C 1
ATOM 4974 O O . LYS A 1 609 ? 106.077 -19.635 -217.067 1.00 35.06 609 LYS A O 1
ATOM 4979 N N . GLY A 1 610 ? 107.903 -20.914 -217.199 1.00 45.03 610 GLY A N 1
ATOM 4980 C CA . GLY A 1 610 ? 108.749 -19.897 -217.839 1.00 45.03 610 GLY A CA 1
ATOM 4981 C C . GLY A 1 610 ? 108.294 -19.503 -219.249 1.00 45.03 610 GLY A C 1
ATOM 4982 O O . GLY A 1 610 ? 108.980 -19.815 -220.213 1.00 45.03 610 GLY A 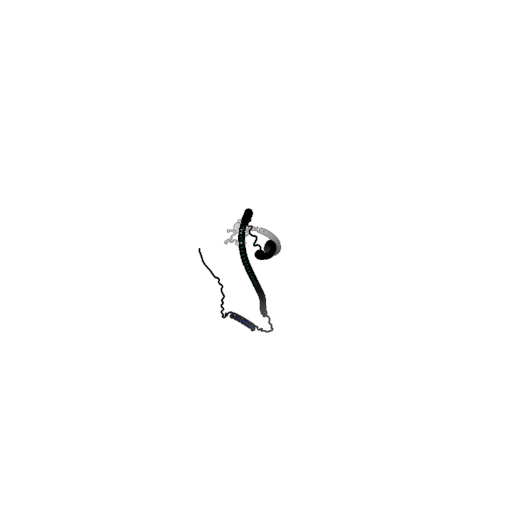O 1
ATOM 4983 N N . GLU A 1 611 ? 107.149 -18.835 -219.389 1.00 41.06 611 GLU A N 1
ATOM 4984 C CA . GLU A 1 611 ? 106.580 -18.412 -220.665 1.00 41.06 611 GLU A CA 1
ATOM 4985 C C . GLU A 1 611 ? 105.906 -17.040 -220.533 1.00 41.06 611 GLU A C 1
ATOM 4987 O O . GLU A 1 611 ? 105.135 -16.781 -219.614 1.00 41.06 611 GLU A O 1
ATOM 4992 N N . VAL A 1 612 ? 106.221 -16.149 -221.471 1.00 46.66 612 VAL A N 1
ATOM 4993 C CA . VAL A 1 612 ? 105.798 -14.742 -221.507 1.00 46.66 612 VAL A CA 1
ATOM 4994 C C . VAL A 1 612 ? 104.271 -14.629 -221.693 1.00 46.66 612 VAL A C 1
ATOM 4996 O O . VAL A 1 612 ? 103.764 -14.943 -222.773 1.00 46.66 612 VAL A O 1
ATOM 4999 N N . ILE A 1 613 ? 103.542 -14.159 -220.665 1.00 50.56 613 ILE A N 1
ATOM 5000 C CA . ILE A 1 613 ? 102.088 -13.874 -220.685 1.00 50.56 613 ILE A CA 1
ATOM 5001 C C . ILE A 1 613 ? 101.860 -12.354 -220.793 1.00 50.56 613 ILE A C 1
ATOM 5003 O O . ILE A 1 613 ? 102.535 -11.573 -220.130 1.00 50.56 613 ILE A O 1
ATOM 5007 N N . ARG A 1 614 ? 100.922 -11.923 -221.647 1.00 58.91 614 ARG A N 1
ATOM 5008 C CA . ARG A 1 614 ? 100.580 -10.510 -221.922 1.00 58.91 614 ARG A CA 1
ATOM 5009 C C . ARG A 1 614 ? 99.217 -10.184 -221.273 1.00 58.91 614 ARG A C 1
ATOM 5011 O O . ARG A 1 614 ? 98.267 -10.920 -221.532 1.00 58.91 614 ARG A O 1
ATOM 5018 N N . ALA A 1 615 ? 99.113 -9.124 -220.458 1.00 58.84 615 ALA A N 1
ATOM 5019 C CA . ALA A 1 615 ? 97.913 -8.738 -219.679 1.00 58.84 615 ALA A CA 1
ATOM 5020 C C . ALA A 1 615 ? 97.335 -7.363 -220.092 1.00 58.84 615 ALA A C 1
ATOM 5022 O O . ALA A 1 615 ? 98.047 -6.580 -220.715 1.00 58.84 615 ALA A O 1
ATOM 5023 N N . CYS A 1 616 ? 96.073 -7.062 -219.742 1.00 59.06 616 CYS A N 1
ATOM 5024 C CA . CYS A 1 616 ? 95.389 -5.788 -220.035 1.00 59.06 616 CYS A CA 1
ATOM 5025 C C . CYS A 1 616 ? 95.181 -4.936 -218.755 1.00 59.06 616 CYS A C 1
ATOM 5027 O O . CYS A 1 616 ? 94.814 -5.482 -217.713 1.00 59.06 616 CYS A O 1
ATOM 5029 N N . SER A 1 617 ? 95.359 -3.610 -218.832 1.00 59.00 617 SER A N 1
ATOM 5030 C CA . SER A 1 617 ? 95.134 -2.626 -217.755 1.00 59.00 617 SER A CA 1
ATOM 5031 C C . SER A 1 617 ? 94.253 -1.463 -218.232 1.00 59.00 617 SER A C 1
ATOM 5033 O O . SER A 1 617 ? 94.381 -1.000 -219.370 1.00 59.00 617 SER A O 1
ATOM 5035 N N . ALA A 1 618 ? 93.359 -0.991 -217.355 1.00 53.34 618 ALA A N 1
ATOM 5036 C CA . ALA A 1 618 ? 92.535 0.195 -217.571 1.00 53.34 618 ALA A CA 1
ATOM 5037 C C . ALA A 1 618 ? 92.583 1.126 -216.344 1.00 53.34 618 ALA A C 1
ATOM 5039 O O . ALA A 1 618 ? 92.168 0.764 -215.242 1.00 53.34 618 ALA A O 1
ATOM 5040 N N . LEU A 1 619 ? 93.064 2.355 -216.557 1.00 49.38 619 LEU A N 1
ATOM 5041 C CA . LEU A 1 619 ? 93.022 3.451 -215.585 1.00 49.38 619 LEU A CA 1
ATOM 5042 C C . LEU A 1 619 ? 91.719 4.245 -215.770 1.00 49.38 619 LEU A C 1
ATOM 5044 O O . LEU A 1 619 ? 91.590 5.046 -216.698 1.00 49.38 619 LEU A O 1
ATOM 5048 N N . SER A 1 620 ? 90.748 4.032 -214.882 1.00 43.09 620 SER A N 1
ATOM 5049 C CA . SER A 1 620 ? 89.539 4.859 -214.785 1.00 43.09 620 SER A CA 1
ATOM 5050 C C . SER A 1 620 ? 89.885 6.204 -214.134 1.00 43.09 620 SER A C 1
ATOM 5052 O O . SER A 1 620 ? 90.282 6.242 -212.973 1.00 43.09 620 SER A O 1
ATOM 5054 N N . LYS A 1 621 ? 89.743 7.314 -214.874 1.00 36.69 621 LYS A N 1
ATOM 5055 C CA . LYS A 1 621 ? 89.935 8.683 -214.365 1.00 36.69 621 LYS A CA 1
ATOM 5056 C C . LYS A 1 621 ? 88.840 9.069 -213.352 1.00 36.69 621 LYS A C 1
ATOM 5058 O O . LYS A 1 621 ? 87.674 9.163 -213.731 1.00 36.69 621 LYS A O 1
ATOM 5063 N N . ILE A 1 622 ? 89.328 9.435 -212.157 1.00 39.97 622 ILE A N 1
ATOM 5064 C CA . ILE A 1 622 ? 88.716 10.062 -210.959 1.00 39.97 622 ILE A CA 1
ATOM 5065 C C . ILE A 1 622 ? 88.042 9.101 -209.978 1.00 39.97 622 ILE A C 1
ATOM 5067 O O . ILE A 1 622 ? 86.911 8.638 -210.243 1.00 39.97 622 ILE A O 1
#